Protein AF-A0A955RXS1-F1 (afdb_monomer_lite)

Structure (mmCIF, N/CA/C/O backbone):
data_AF-A0A955RXS1-F1
#
_entry.id   AF-A0A955RXS1-F1
#
loop_
_atom_site.group_PDB
_atom_site.id
_atom_site.type_symbol
_atom_site.label_atom_id
_atom_site.label_alt_id
_atom_site.label_comp_id
_atom_site.label_asym_id
_atom_site.label_entity_id
_atom_site.label_seq_id
_atom_site.pdbx_PDB_ins_code
_atom_site.Cartn_x
_atom_site.Cartn_y
_atom_site.Cartn_z
_atom_site.occupancy
_atom_site.B_iso_or_equiv
_atom_site.auth_seq_id
_atom_site.auth_comp_id
_atom_site.auth_asym_id
_atom_site.auth_atom_id
_atom_site.pdbx_PDB_model_num
ATOM 1 N N . TYR A 1 1 ? -2.695 -8.390 19.484 1.00 60.88 1 TYR A N 1
ATOM 2 C CA . TYR A 1 1 ? -3.673 -8.775 20.517 1.00 60.88 1 TYR A CA 1
ATOM 3 C C . TYR A 1 1 ? -3.178 -10.030 21.205 1.00 60.88 1 TYR A C 1
ATOM 5 O O . TYR A 1 1 ? -3.141 -11.065 20.560 1.00 60.88 1 TYR A O 1
ATOM 13 N N . ALA A 1 2 ? -2.805 -9.951 22.483 1.00 71.25 2 ALA A N 1
ATOM 14 C CA . ALA A 1 2 ? -2.501 -11.146 23.268 1.00 71.25 2 ALA A CA 1
ATOM 15 C C . ALA A 1 2 ? -3.811 -11.857 23.623 1.00 71.25 2 ALA A C 1
ATOM 17 O O . ALA A 1 2 ? -4.633 -11.319 24.369 1.00 71.25 2 ALA A O 1
ATOM 18 N N . VAL A 1 3 ? -4.048 -13.022 23.019 1.00 59.31 3 VAL A N 1
ATOM 19 C CA . VAL A 1 3 ? -5.230 -13.858 23.281 1.00 59.31 3 VAL A CA 1
ATOM 20 C C . VAL A 1 3 ? -5.044 -14.602 24.602 1.00 59.31 3 VAL A C 1
ATOM 22 O O . VAL A 1 3 ? -5.985 -14.721 25.387 1.00 59.31 3 VAL A O 1
ATOM 25 N N . ASN A 1 4 ? -3.823 -15.074 24.859 1.00 74.81 4 ASN A N 1
ATOM 26 C CA . ASN A 1 4 ? -3.350 -15.588 26.143 1.00 74.81 4 ASN A CA 1
ATOM 27 C C . ASN A 1 4 ? -1.812 -15.485 26.210 1.00 74.81 4 ASN A C 1
ATOM 29 O O . ASN A 1 4 ? -1.189 -15.008 25.269 1.00 74.81 4 ASN A O 1
ATOM 33 N N . GLU A 1 5 ? -1.198 -15.949 27.301 1.00 72.94 5 GLU A N 1
ATOM 34 C CA . GLU A 1 5 ? 0.261 -15.876 27.524 1.00 72.94 5 GLU A CA 1
ATOM 35 C C . GLU A 1 5 ? 1.101 -16.597 26.458 1.00 72.94 5 GLU A C 1
ATOM 37 O O . GLU A 1 5 ? 2.280 -16.303 26.292 1.00 72.94 5 GLU A O 1
ATOM 42 N N . LYS A 1 6 ? 0.493 -17.528 25.717 1.00 75.56 6 LYS A N 1
ATOM 43 C CA . LYS A 1 6 ? 1.148 -18.338 24.689 1.00 75.56 6 LYS A CA 1
ATOM 44 C C . LYS A 1 6 ? 0.676 -18.017 23.281 1.00 75.56 6 LYS A C 1
ATOM 46 O O . LYS A 1 6 ? 1.172 -18.638 22.355 1.00 75.56 6 LYS A O 1
ATOM 51 N N . LEU A 1 7 ? -0.299 -17.135 23.083 1.00 71.00 7 LEU A N 1
ATOM 52 C CA . LEU A 1 7 ? -0.884 -16.883 21.770 1.00 71.00 7 LEU A CA 1
ATOM 53 C C . LEU A 1 7 ? -1.157 -15.399 21.584 1.00 71.00 7 LEU A C 1
ATOM 55 O O . LEU A 1 7 ? -2.056 -14.835 22.214 1.00 71.00 7 LEU A O 1
ATOM 59 N N . ASP A 1 8 ? -0.446 -14.818 20.631 1.00 77.44 8 ASP A N 1
ATOM 60 C CA . ASP A 1 8 ? -0.706 -13.495 20.097 1.00 77.44 8 ASP A CA 1
ATOM 61 C C . ASP A 1 8 ? -1.367 -13.601 18.728 1.00 77.44 8 ASP A C 1
ATOM 63 O O . ASP A 1 8 ? -1.099 -14.508 17.950 1.00 77.44 8 ASP A O 1
ATOM 67 N N . VAL A 1 9 ? -2.234 -12.647 18.420 1.00 69.12 9 VAL A N 1
ATOM 68 C CA . VAL A 1 9 ? -2.811 -12.461 17.089 1.00 69.12 9 VAL A CA 1
ATOM 69 C C . VAL A 1 9 ? -2.576 -11.016 16.677 1.00 69.12 9 VAL A C 1
ATOM 71 O O . VAL A 1 9 ? -2.891 -10.089 17.430 1.00 69.12 9 VAL A O 1
ATOM 74 N N . SER A 1 10 ? -1.992 -10.798 15.509 1.00 68.00 10 SER A N 1
ATOM 75 C CA . SER A 1 10 ? -1.724 -9.486 14.930 1.00 68.00 10 SER A CA 1
ATOM 76 C C . SER A 1 10 ? -2.609 -9.253 13.712 1.00 68.00 10 SER A C 1
ATOM 78 O O . SER A 1 10 ? -2.992 -10.174 13.003 1.00 68.00 10 SER A O 1
ATOM 80 N N . LEU A 1 11 ? -2.958 -7.993 13.489 1.00 68.94 11 LEU A N 1
ATOM 81 C CA . LEU A 1 11 ? -3.561 -7.537 12.249 1.00 68.94 11 LEU A CA 1
ATOM 82 C C . LEU A 1 11 ? -2.789 -6.281 11.852 1.00 68.94 11 LEU A C 1
ATOM 84 O O . LEU A 1 11 ? -2.730 -5.332 12.637 1.00 68.94 11 LEU A O 1
ATOM 88 N N . GLN A 1 12 ? -2.151 -6.307 10.690 1.00 67.88 12 GLN A N 1
ATOM 89 C CA . GLN A 1 12 ? -1.318 -5.228 10.171 1.00 67.88 12 GLN A CA 1
ATOM 90 C C . GLN A 1 12 ? -1.836 -4.839 8.792 1.00 67.88 12 GLN A C 1
ATOM 92 O O . GLN A 1 12 ? -2.159 -5.710 8.000 1.00 67.88 12 GLN A O 1
ATOM 97 N N . GLN A 1 13 ? -1.931 -3.543 8.504 1.00 54.00 13 GLN A N 1
ATOM 98 C CA . GLN A 1 13 ? -2.232 -3.069 7.158 1.00 54.00 13 GLN A CA 1
ATOM 99 C C . GLN A 1 13 ? -1.104 -2.151 6.695 1.00 54.00 13 GLN A C 1
ATOM 101 O O . GLN A 1 13 ? -0.726 -1.227 7.416 1.00 54.00 13 GLN A O 1
ATOM 106 N N . GLN A 1 14 ? -0.554 -2.433 5.519 1.00 55.50 14 GLN A N 1
ATOM 107 C CA . GLN A 1 14 ? 0.472 -1.644 4.857 1.00 55.50 14 GLN A CA 1
ATOM 108 C C . GLN A 1 14 ? -0.152 -0.997 3.620 1.00 55.50 14 GLN A C 1
ATOM 110 O O . GLN A 1 14 ? -0.650 -1.687 2.737 1.00 55.50 14 GLN A O 1
ATOM 115 N N . VAL A 1 15 ? -0.162 0.334 3.589 1.00 49.31 15 VAL A N 1
ATOM 116 C CA . VAL A 1 15 ? -0.717 1.121 2.480 1.00 49.31 15 VAL A CA 1
ATOM 117 C C . VAL A 1 15 ? 0.456 1.590 1.625 1.00 49.31 15 VAL A C 1
ATOM 119 O O . VAL A 1 15 ? 1.181 2.497 2.035 1.00 49.31 15 VAL A O 1
ATOM 122 N N . GLY A 1 16 ? 0.699 0.906 0.507 1.00 36.31 16 GLY A N 1
ATOM 123 C CA . GLY A 1 16 ? 1.639 1.330 -0.530 1.00 36.31 16 GLY A CA 1
ATOM 124 C C . GLY A 1 16 ? 0.970 2.235 -1.566 1.00 36.31 16 GLY A C 1
ATOM 125 O O . GLY A 1 16 ? -0.254 2.343 -1.585 1.00 36.31 16 GLY A O 1
ATOM 126 N N . ASP A 1 17 ? 1.784 2.874 -2.412 1.00 32.00 17 ASP A N 1
ATOM 127 C CA . ASP A 1 17 ? 1.317 3.753 -3.496 1.00 32.00 17 ASP A CA 1
ATOM 128 C C . ASP A 1 17 ? 0.418 3.006 -4.510 1.00 32.00 17 ASP A C 1
ATOM 130 O O . ASP A 1 17 ? -0.572 3.581 -4.951 1.00 32.00 17 ASP A O 1
ATOM 134 N N . ASP A 1 18 ? 0.682 1.714 -4.764 1.00 35.31 18 ASP A N 1
ATOM 135 C CA . ASP A 1 18 ? -0.087 0.886 -5.715 1.00 35.31 18 ASP A CA 1
ATOM 136 C C . ASP A 1 18 ? -0.690 -0.397 -5.099 1.00 35.31 18 ASP A C 1
ATOM 138 O O . ASP A 1 18 ? -1.550 -1.025 -5.705 1.00 35.31 18 ASP A O 1
ATOM 142 N N . ASN A 1 19 ? -0.315 -0.773 -3.865 1.00 44.16 19 ASN A N 1
ATOM 143 C CA . ASN A 1 19 ? -0.814 -1.994 -3.216 1.00 44.16 19 ASN A CA 1
ATOM 144 C C . ASN A 1 19 ? -1.139 -1.786 -1.733 1.00 44.16 19 ASN A C 1
ATOM 146 O O . ASN A 1 19 ? -0.267 -1.477 -0.913 1.00 44.16 19 ASN A O 1
ATOM 150 N N . THR A 1 20 ? -2.410 -1.981 -1.372 1.00 55.75 20 THR A N 1
ATOM 151 C CA . THR A 1 20 ? -2.854 -1.991 0.029 1.00 55.75 20 THR A CA 1
ATOM 152 C C . THR A 1 20 ? -2.934 -3.424 0.531 1.00 55.75 20 THR A C 1
ATOM 154 O O . THR A 1 20 ? -3.835 -4.168 0.159 1.00 55.75 20 THR A O 1
ATOM 157 N N . GLN A 1 21 ? -2.031 -3.793 1.435 1.00 65.88 21 GLN A N 1
ATOM 158 C CA . GLN A 1 21 ? -1.894 -5.151 1.956 1.00 65.88 21 GLN A CA 1
ATOM 159 C C . GLN A 1 21 ? -2.402 -5.241 3.392 1.00 65.88 21 GLN A C 1
ATOM 161 O O . GLN A 1 21 ? -2.053 -4.415 4.231 1.00 65.88 21 GLN A O 1
ATOM 166 N N . THR A 1 22 ? -3.207 -6.255 3.700 1.00 64.62 22 THR A N 1
ATOM 167 C CA . THR A 1 22 ? -3.685 -6.557 5.054 1.00 64.62 22 THR A CA 1
ATOM 168 C C . THR A 1 22 ? -3.200 -7.934 5.487 1.00 64.62 22 THR A C 1
ATOM 170 O O . THR A 1 22 ? -3.570 -8.936 4.889 1.00 64.62 22 THR A O 1
ATOM 173 N N . THR A 1 23 ? -2.418 -7.991 6.557 1.00 73.88 23 THR A N 1
ATOM 174 C CA . THR A 1 23 ? -1.828 -9.198 7.136 1.00 73.88 23 THR A CA 1
ATOM 175 C C . THR A 1 23 ? -2.522 -9.574 8.440 1.00 73.88 23 THR A C 1
ATOM 177 O O . THR A 1 23 ? -2.475 -8.817 9.409 1.00 73.88 23 THR A O 1
ATOM 180 N N . LEU A 1 24 ? -3.130 -10.759 8.502 1.00 70.50 24 LEU A N 1
ATOM 181 C CA . LEU A 1 24 ? -3.563 -11.403 9.742 1.00 70.50 24 LEU A CA 1
ATOM 182 C C . LEU A 1 24 ? -2.469 -12.369 10.197 1.00 70.50 24 LEU A C 1
ATOM 184 O O . LEU A 1 24 ? -2.200 -13.344 9.510 1.00 70.50 24 LEU A 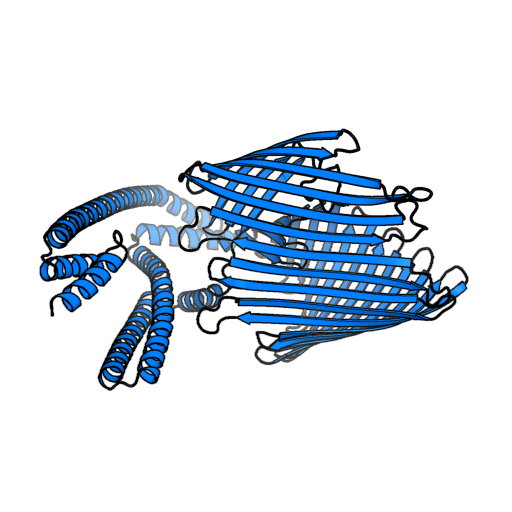O 1
ATOM 188 N N . GLY A 1 25 ? -1.867 -12.130 11.356 1.00 82.00 25 GLY A N 1
ATOM 189 C CA . GLY A 1 25 ? -0.864 -13.004 11.956 1.00 82.00 25 GLY A CA 1
ATOM 190 C C . GLY A 1 25 ? -1.352 -13.672 13.236 1.00 82.00 25 GLY A C 1
ATOM 191 O O . GLY A 1 25 ? -2.139 -13.105 13.988 1.00 82.00 25 GLY A O 1
ATOM 192 N N . ALA A 1 26 ? -0.854 -14.864 13.525 1.00 74.50 26 ALA A N 1
ATOM 193 C CA . ALA A 1 26 ? -0.923 -15.505 14.825 1.00 74.50 26 ALA A CA 1
ATOM 194 C C . ALA A 1 26 ? 0.473 -15.994 15.216 1.00 74.50 26 ALA A C 1
ATOM 196 O O . ALA A 1 26 ? 1.183 -16.586 14.408 1.00 74.50 26 ALA A O 1
ATOM 197 N N . GLU A 1 27 ? 0.863 -15.756 16.460 1.00 88.31 27 GLU A N 1
ATOM 198 C CA . GLU A 1 27 ? 2.127 -16.197 17.027 1.00 88.31 27 GLU A CA 1
ATOM 199 C C . GLU A 1 27 ? 1.862 -17.031 18.277 1.00 88.31 27 GLU A C 1
ATOM 201 O O . GLU A 1 27 ? 1.357 -16.533 19.282 1.00 88.31 27 GLU A O 1
ATOM 206 N N . TYR A 1 28 ? 2.198 -18.315 18.212 1.00 82.69 28 TYR A N 1
ATOM 207 C CA . TYR A 1 28 ? 2.097 -19.251 19.317 1.00 82.69 28 TYR A CA 1
ATOM 208 C C . TYR A 1 28 ? 3.471 -19.473 19.958 1.00 82.69 28 TYR A C 1
ATOM 210 O O . TYR A 1 28 ? 4.386 -19.984 19.315 1.00 82.69 28 TYR A O 1
ATOM 218 N N . ARG A 1 29 ? 3.610 -19.127 21.237 1.00 89.25 29 ARG A N 1
ATOM 219 C CA . ARG A 1 29 ? 4.813 -19.319 22.053 1.00 89.25 29 ARG A CA 1
ATOM 220 C C . ARG A 1 29 ? 4.595 -20.448 23.060 1.00 89.25 29 ARG A C 1
ATOM 222 O O . ARG A 1 29 ? 4.099 -20.200 24.161 1.00 89.25 29 ARG A O 1
ATOM 229 N N . PRO A 1 30 ? 4.906 -21.712 22.721 1.00 71.12 30 PRO A N 1
ATOM 230 C CA . PRO A 1 30 ? 4.756 -22.820 23.666 1.00 71.12 30 PRO A CA 1
ATOM 231 C C . PRO A 1 30 ? 5.615 -22.645 24.932 1.00 71.12 30 PRO A C 1
ATOM 233 O O . PRO A 1 30 ? 5.203 -23.114 26.003 1.00 71.12 30 PRO A O 1
ATOM 236 N N . ASN A 1 31 ? 6.766 -21.970 24.804 1.00 81.50 31 ASN A N 1
ATOM 237 C CA . ASN A 1 31 ? 7.691 -21.571 25.868 1.00 81.50 31 ASN A CA 1
ATOM 238 C C . ASN A 1 31 ? 8.418 -20.255 25.493 1.00 81.50 31 ASN A C 1
ATOM 240 O O . ASN A 1 31 ? 8.198 -19.715 24.413 1.00 81.50 31 ASN A O 1
ATOM 244 N N . GLU A 1 32 ? 9.292 -19.746 26.367 1.00 78.69 32 GLU A N 1
ATOM 245 C CA . GLU A 1 32 ? 10.041 -18.491 26.141 1.00 78.69 32 GLU A CA 1
ATOM 246 C C . GLU A 1 32 ? 11.114 -18.578 25.043 1.00 78.69 32 GLU A C 1
ATOM 248 O O . GLU A 1 32 ? 11.600 -17.551 24.566 1.00 78.69 32 GLU A O 1
ATOM 253 N N . GLN A 1 33 ? 11.491 -19.796 24.648 1.00 81.38 33 GLN A N 1
ATOM 254 C CA . GLN A 1 33 ? 12.535 -20.049 23.659 1.00 81.38 33 GLN A CA 1
ATOM 255 C C . GLN A 1 33 ? 11.982 -20.210 22.246 1.00 81.38 33 GLN A C 1
ATOM 257 O O . GLN A 1 33 ? 12.708 -20.008 21.288 1.00 81.38 33 GLN A O 1
ATOM 262 N N . LEU A 1 34 ? 10.717 -20.583 22.079 1.00 78.19 34 LEU A N 1
ATOM 263 C CA . LEU A 1 34 ? 10.154 -20.946 20.786 1.00 78.19 34 LEU A CA 1
ATOM 264 C C . LEU A 1 34 ? 8.906 -20.121 20.500 1.00 78.19 34 LEU A C 1
ATOM 266 O O . LEU A 1 34 ? 7.975 -20.094 21.302 1.00 78.19 34 LEU A O 1
ATOM 270 N N . ALA A 1 35 ? 8.858 -19.530 19.313 1.00 87.00 35 ALA A N 1
ATOM 271 C CA . ALA A 1 35 ? 7.680 -18.893 18.754 1.00 87.00 35 ALA A CA 1
ATOM 272 C C . ALA A 1 35 ? 7.386 -19.473 17.369 1.00 87.00 35 ALA A C 1
ATOM 274 O O . ALA A 1 35 ? 8.268 -19.575 16.521 1.00 87.00 35 ALA A O 1
ATOM 275 N N . LEU A 1 36 ? 6.137 -19.856 17.138 1.00 79.69 36 LEU A N 1
ATOM 276 C CA . LEU A 1 36 ? 5.620 -20.279 15.843 1.00 79.69 36 LEU A CA 1
ATOM 277 C C . LEU A 1 36 ? 4.715 -19.177 15.322 1.00 79.69 36 LEU A C 1
ATOM 279 O O . LEU A 1 36 ? 3.755 -18.811 15.992 1.00 79.69 36 LEU A O 1
ATOM 283 N N . ARG A 1 37 ? 5.008 -18.656 14.141 1.00 91.3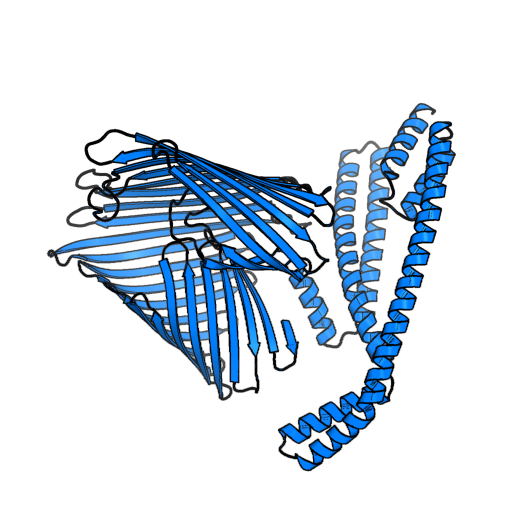1 37 ARG A N 1
ATOM 284 C CA . ARG A 1 37 ? 4.253 -17.591 13.491 1.00 91.31 37 ARG A CA 1
ATOM 285 C C . ARG A 1 37 ? 3.538 -18.159 12.280 1.00 91.31 37 ARG A C 1
ATOM 287 O O . ARG A 1 37 ? 4.097 -18.941 11.523 1.00 91.31 37 ARG A O 1
ATOM 294 N N . VAL A 1 38 ? 2.303 -17.750 12.083 1.00 80.25 38 VAL A N 1
ATOM 295 C CA . VAL A 1 38 ? 1.588 -17.914 10.823 1.00 80.25 38 VAL A CA 1
ATOM 296 C C . VAL A 1 38 ? 0.993 -16.569 10.484 1.00 80.25 38 VAL A C 1
ATOM 298 O O . VAL A 1 38 ? 0.446 -15.912 11.364 1.00 80.25 38 VAL A O 1
ATOM 301 N N . SER A 1 39 ? 1.101 -16.137 9.242 1.00 84.50 39 SER A N 1
ATOM 302 C CA . SER A 1 39 ? 0.438 -14.924 8.802 1.00 84.50 39 SER A CA 1
ATOM 303 C C . SER A 1 39 ? -0.066 -15.048 7.385 1.00 84.50 39 SER A C 1
ATOM 305 O O . SER A 1 39 ? 0.630 -15.561 6.526 1.00 84.50 39 SER A O 1
ATOM 307 N N . GLU A 1 40 ? -1.266 -14.548 7.151 1.00 76.06 40 GLU A N 1
ATOM 308 C CA . GLU A 1 40 ? -1.882 -14.465 5.838 1.00 76.06 40 GLU A CA 1
ATOM 309 C C . GLU A 1 40 ? -2.003 -12.992 5.465 1.00 76.06 40 GLU A C 1
ATOM 311 O O . GLU A 1 40 ? -2.676 -12.231 6.162 1.00 76.06 40 GLU A O 1
ATOM 316 N N . THR A 1 41 ? -1.337 -12.587 4.391 1.00 78.75 41 THR A N 1
ATOM 317 C CA . THR A 1 41 ? -1.394 -11.244 3.819 1.00 78.75 41 THR A CA 1
ATOM 318 C C . THR A 1 41 ? -2.261 -11.259 2.577 1.00 78.75 41 THR A C 1
ATOM 320 O O . THR A 1 41 ? -2.084 -12.101 1.708 1.00 78.75 41 THR A O 1
ATOM 323 N N . VAL A 1 42 ? -3.178 -10.308 2.471 1.00 74.75 42 VAL A N 1
ATOM 324 C CA . VAL A 1 42 ? -4.010 -10.103 1.287 1.00 74.75 42 VAL A CA 1
ATOM 325 C C . VAL A 1 42 ? -3.838 -8.667 0.815 1.00 74.75 42 VAL A C 1
ATOM 327 O O . VAL A 1 42 ? -4.149 -7.740 1.564 1.00 74.75 42 VAL A O 1
ATOM 330 N N . GLY A 1 43 ? -3.332 -8.495 -0.401 1.00 67.50 43 GLY A N 1
ATOM 331 C CA . GLY A 1 43 ? -3.180 -7.222 -1.101 1.00 67.50 43 GLY A CA 1
ATOM 332 C C . GLY A 1 43 ? -4.111 -7.089 -2.302 1.00 67.50 43 GLY A C 1
ATOM 333 O O . GLY A 1 43 ? -4.824 -8.032 -2.642 1.00 67.50 43 GLY A O 1
ATOM 334 N N . SER A 1 44 ? -4.088 -5.922 -2.948 1.00 58.28 44 SER A N 1
ATOM 335 C CA . SER A 1 44 ? -4.768 -5.707 -4.238 1.00 58.28 44 SER A CA 1
ATOM 336 C C . SER A 1 44 ? -4.201 -6.604 -5.337 1.00 58.28 44 SER A C 1
ATOM 338 O O . SER A 1 44 ? -4.957 -7.073 -6.178 1.00 58.28 44 SER A O 1
ATOM 340 N N . ASP A 1 45 ? -2.908 -6.918 -5.255 1.00 60.69 45 ASP A N 1
ATOM 341 C CA . ASP A 1 45 ? -2.187 -7.614 -6.330 1.00 60.69 45 ASP A CA 1
ATOM 342 C C . ASP A 1 45 ? -1.974 -9.109 -6.029 1.00 60.69 45 ASP A C 1
ATOM 344 O O . ASP A 1 45 ? -1.264 -9.802 -6.758 1.00 60.69 45 ASP A O 1
ATOM 348 N N . GLY A 1 46 ? -2.525 -9.631 -4.922 1.00 71.81 46 GLY A N 1
ATOM 349 C CA . GLY A 1 46 ? -2.375 -11.044 -4.557 1.00 71.81 46 GLY A CA 1
ATOM 350 C C . GLY A 1 46 ? -2.449 -11.379 -3.068 1.00 71.81 46 GLY A C 1
ATOM 351 O O . GLY A 1 46 ? -2.657 -10.519 -2.213 1.00 71.81 46 GLY A O 1
ATOM 352 N N . THR A 1 47 ? -2.243 -12.657 -2.743 1.00 77.19 47 THR A N 1
ATOM 353 C CA . THR A 1 47 ? -2.184 -13.179 -1.367 1.00 77.19 47 THR A CA 1
ATOM 354 C C . THR A 1 47 ? -0.794 -13.707 -1.020 1.00 77.19 47 THR A C 1
ATOM 356 O O . THR A 1 47 ? -0.034 -14.115 -1.895 1.00 77.19 47 THR A O 1
ATOM 359 N N . ALA A 1 48 ? -0.448 -13.740 0.265 1.00 80.12 48 ALA A N 1
ATOM 360 C CA . ALA A 1 48 ? 0.785 -14.332 0.756 1.00 80.12 48 ALA A CA 1
ATOM 361 C C . ALA A 1 48 ? 0.582 -15.032 2.105 1.00 80.12 48 ALA A C 1
ATOM 363 O O . ALA A 1 48 ? 0.299 -14.381 3.108 1.00 80.12 48 ALA A O 1
ATOM 364 N N . THR A 1 49 ? 0.807 -16.342 2.149 1.00 81.50 49 THR A N 1
ATOM 365 C CA . THR A 1 49 ? 0.839 -17.134 3.382 1.00 81.50 49 THR A CA 1
ATOM 366 C C . THR A 1 49 ? 2.272 -17.256 3.868 1.00 81.50 49 THR A C 1
ATOM 368 O O . THR A 1 49 ? 3.111 -17.810 3.172 1.00 81.50 49 THR A O 1
ATOM 371 N N . GLN A 1 50 ? 2.563 -16.816 5.082 1.00 87.00 50 GLN A N 1
ATOM 372 C CA . GLN A 1 50 ? 3.858 -16.968 5.730 1.00 87.00 50 GLN A CA 1
ATOM 373 C C . GLN A 1 50 ? 3.748 -17.891 6.943 1.00 87.00 50 GLN A C 1
ATOM 375 O O . GLN A 1 50 ? 2.863 -17.754 7.785 1.00 87.00 50 GLN A O 1
ATOM 380 N N . LEU A 1 51 ? 4.689 -18.821 7.050 1.00 80.25 51 LEU A N 1
ATOM 381 C CA . LEU A 1 51 ? 4.927 -19.669 8.208 1.00 80.25 51 LEU A CA 1
ATOM 382 C C . LEU A 1 51 ? 6.314 -19.341 8.747 1.00 80.25 51 LEU A C 1
ATOM 384 O O . LEU A 1 51 ? 7.301 -19.454 8.031 1.00 80.25 51 LEU A O 1
ATOM 388 N N . GLY A 1 52 ? 6.390 -18.938 10.006 1.00 89.25 52 GLY A N 1
ATOM 389 C CA . GLY A 1 52 ? 7.624 -18.578 10.682 1.00 89.25 52 GLY A CA 1
ATOM 390 C C . GLY A 1 52 ? 7.871 -19.446 11.906 1.00 89.25 52 GLY A C 1
ATOM 391 O O . GLY A 1 52 ? 6.951 -19.863 12.605 1.00 89.25 52 GLY A O 1
ATOM 392 N N . ILE A 1 53 ? 9.134 -19.684 12.209 1.00 82.69 53 ILE A N 1
ATOM 393 C CA . ILE A 1 53 ? 9.591 -20.273 13.460 1.00 82.69 53 ILE A CA 1
ATOM 394 C C . ILE A 1 53 ? 10.736 -19.420 13.974 1.00 82.69 53 ILE A C 1
ATOM 396 O O . ILE A 1 53 ? 11.691 -19.186 13.249 1.00 82.69 53 ILE A O 1
ATOM 400 N N . THR A 1 54 ? 10.664 -18.977 15.219 1.00 89.25 54 THR A N 1
ATOM 401 C CA . THR A 1 54 ? 11.756 -18.287 15.902 1.00 89.25 54 THR A CA 1
ATOM 402 C C . THR A 1 54 ? 12.163 -19.110 17.110 1.00 89.25 54 THR A C 1
ATOM 404 O O . THR A 1 54 ? 11.328 -19.452 17.943 1.00 89.25 54 THR A O 1
ATOM 407 N N . ASN A 1 55 ? 13.447 -19.431 17.203 1.00 82.69 55 ASN A N 1
ATOM 408 C CA . ASN A 1 55 ? 14.064 -20.091 18.335 1.00 82.69 55 ASN A CA 1
ATOM 409 C C . ASN A 1 55 ? 15.096 -19.152 18.973 1.00 82.69 55 ASN A C 1
ATOM 411 O O . ASN A 1 55 ? 16.149 -18.872 18.394 1.00 82.69 55 ASN A O 1
ATOM 415 N N . ARG A 1 56 ? 14.776 -18.669 20.169 1.00 87.25 56 ARG A N 1
ATOM 416 C CA . ARG A 1 56 ? 15.667 -17.954 21.069 1.00 87.25 56 ARG A CA 1
ATOM 417 C C . ARG A 1 56 ? 16.567 -18.961 21.772 1.00 87.25 56 ARG A C 1
ATOM 419 O O . ARG A 1 56 ? 16.178 -19.616 22.738 1.00 87.25 56 ARG A O 1
ATOM 426 N N . ILE A 1 57 ? 17.799 -19.058 21.283 1.00 81.94 57 ILE A N 1
ATOM 427 C CA . ILE A 1 57 ? 18.819 -19.963 21.826 1.00 81.94 57 ILE A CA 1
ATOM 428 C C . ILE A 1 57 ? 19.200 -19.537 23.248 1.00 81.94 57 ILE A C 1
ATOM 430 O O . ILE A 1 57 ? 19.445 -20.374 24.116 1.00 81.94 57 ILE A O 1
ATOM 434 N N . ASN A 1 58 ? 19.276 -18.226 23.475 1.00 85.62 58 ASN A N 1
ATOM 435 C CA . ASN A 1 58 ? 19.511 -17.589 24.767 1.00 85.62 58 ASN A CA 1
ATOM 436 C C . ASN A 1 58 ? 19.010 -16.136 24.717 1.00 85.62 58 ASN A C 1
ATOM 438 O O . ASN A 1 58 ? 18.594 -15.672 23.661 1.00 85.62 58 ASN A O 1
ATOM 442 N N . ASP A 1 59 ? 19.121 -15.397 25.821 1.00 84.94 59 ASP A N 1
ATOM 443 C CA . ASP A 1 59 ? 18.614 -14.018 25.955 1.00 84.94 59 ASP A CA 1
ATOM 444 C C . ASP A 1 59 ? 19.158 -13.006 24.931 1.00 84.94 59 ASP A C 1
ATOM 446 O O . ASP A 1 59 ? 18.660 -11.888 24.859 1.00 84.94 59 ASP A O 1
ATOM 450 N N . ARG A 1 60 ? 20.188 -13.368 24.158 1.00 88.62 60 ARG A N 1
ATOM 451 C CA . ARG A 1 60 ? 20.852 -12.488 23.192 1.00 88.62 60 ARG A CA 1
ATOM 452 C C . ARG A 1 60 ? 20.814 -12.999 21.764 1.00 88.62 60 ARG A C 1
ATOM 454 O O . ARG A 1 60 ? 21.241 -12.261 20.888 1.00 88.62 60 ARG A O 1
ATOM 461 N N . VAL A 1 61 ? 20.395 -14.238 21.507 1.00 88.88 61 VAL A N 1
ATOM 462 C CA . VAL A 1 61 ? 20.508 -14.856 20.179 1.00 88.88 61 VAL A CA 1
ATOM 463 C C . VAL A 1 61 ? 19.192 -15.493 19.775 1.00 88.88 61 VAL A C 1
ATOM 465 O O . VAL A 1 61 ? 18.762 -16.483 20.369 1.00 88.88 61 VAL A O 1
ATOM 468 N N . ASP A 1 62 ? 18.633 -14.976 18.686 1.00 89.19 62 ASP A N 1
ATOM 469 C CA . ASP A 1 62 ? 17.431 -15.488 18.044 1.00 89.19 62 ASP A CA 1
ATOM 470 C C . ASP A 1 62 ? 17.785 -16.030 16.654 1.00 89.19 62 ASP A C 1
ATOM 472 O O . ASP A 1 62 ? 18.435 -15.350 15.858 1.00 89.19 62 ASP A O 1
ATOM 476 N N . ILE A 1 63 ? 17.324 -17.237 16.335 1.00 88.19 63 ILE A N 1
ATOM 477 C CA . ILE A 1 63 ? 17.315 -17.777 14.971 1.00 88.19 63 ILE A CA 1
ATOM 478 C C . ILE A 1 63 ? 15.869 -17.846 14.509 1.00 88.19 63 ILE A C 1
ATOM 480 O O . ILE A 1 63 ? 15.039 -18.405 15.217 1.00 88.19 63 ILE A O 1
ATOM 484 N N . SER A 1 64 ? 15.558 -17.318 13.329 1.00 89.19 64 SER A N 1
ATOM 485 C CA . SER A 1 64 ? 14.227 -17.434 12.737 1.00 89.19 64 SER A CA 1
ATOM 486 C C . SER A 1 64 ? 14.284 -18.038 11.344 1.00 89.19 64 SER A C 1
ATOM 488 O O . SER A 1 64 ? 15.119 -17.645 10.542 1.00 89.19 64 SER A O 1
ATOM 490 N N . GLY A 1 65 ? 13.403 -18.983 11.048 1.00 88.00 65 GLY A N 1
ATOM 491 C CA . GLY A 1 65 ? 13.134 -19.446 9.693 1.00 88.00 65 GLY A CA 1
ATOM 492 C C . GLY A 1 65 ? 11.750 -18.982 9.271 1.00 88.00 65 GLY A C 1
ATOM 493 O O . GLY A 1 65 ? 10.812 -19.106 10.052 1.00 88.00 65 GLY A O 1
ATOM 494 N N . ASP A 1 66 ? 11.612 -18.481 8.054 1.00 90.69 66 ASP A N 1
ATOM 495 C CA . ASP A 1 66 ? 10.334 -18.054 7.496 1.00 90.69 66 ASP A CA 1
ATOM 496 C C . ASP A 1 66 ? 10.145 -18.681 6.111 1.00 90.69 66 ASP A C 1
ATOM 498 O O . ASP A 1 66 ? 11.076 -18.749 5.315 1.00 90.69 66 ASP A O 1
ATOM 502 N N . TYR A 1 67 ? 8.942 -19.155 5.816 1.00 87.12 67 TYR A N 1
ATOM 503 C CA . TYR A 1 67 ? 8.547 -19.672 4.513 1.00 87.12 67 TYR A CA 1
ATOM 504 C C . TYR A 1 67 ? 7.275 -18.960 4.078 1.00 87.12 67 TYR A C 1
ATOM 506 O O . TYR A 1 67 ? 6.257 -19.053 4.761 1.00 87.12 67 TYR A O 1
ATOM 514 N N . THR A 1 68 ? 7.338 -18.260 2.956 1.00 89.50 68 THR A N 1
ATOM 515 C CA . THR A 1 68 ? 6.249 -17.476 2.390 1.00 89.50 68 THR A CA 1
ATOM 516 C C . THR A 1 68 ? 5.841 -18.066 1.051 1.00 89.50 68 THR A C 1
ATOM 518 O O . THR A 1 68 ? 6.669 -18.235 0.163 1.00 89.50 68 THR A O 1
ATOM 521 N N . LEU A 1 69 ? 4.560 -18.359 0.892 1.00 83.12 69 LEU A N 1
ATOM 522 C CA . LEU A 1 69 ? 3.928 -18.719 -0.365 1.00 83.12 69 LEU A CA 1
ATOM 523 C C . LEU A 1 69 ? 3.130 -17.508 -0.841 1.00 83.12 69 LEU A C 1
ATOM 525 O O . LEU A 1 69 ? 2.222 -17.074 -0.139 1.00 83.12 69 LEU A O 1
ATOM 529 N N . THR A 1 70 ? 3.464 -16.954 -1.996 1.00 83.06 70 THR A N 1
ATOM 530 C CA . THR A 1 70 ? 2.767 -15.815 -2.598 1.00 83.06 70 THR A CA 1
ATOM 531 C C . THR A 1 70 ? 1.960 -16.284 -3.798 1.00 83.06 70 THR A C 1
ATOM 533 O O . THR A 1 70 ? 2.385 -17.183 -4.513 1.00 83.06 70 THR A O 1
ATOM 536 N N . ASN A 1 71 ? 0.802 -15.686 -4.037 1.00 77.94 71 ASN A N 1
ATOM 537 C CA . ASN A 1 71 ? 0.018 -15.884 -5.247 1.00 77.94 71 ASN A CA 1
ATOM 538 C C . ASN A 1 71 ? -0.435 -14.512 -5.741 1.00 77.94 71 ASN A C 1
ATOM 540 O O . ASN A 1 71 ? -1.330 -13.919 -5.137 1.00 77.94 71 ASN A O 1
ATOM 544 N N . THR A 1 72 ? 0.230 -13.989 -6.768 1.00 71.31 72 THR A N 1
ATOM 545 C CA . THR A 1 72 ? -0.030 -12.648 -7.309 1.00 71.31 72 THR A CA 1
ATOM 546 C C . THR A 1 72 ? -0.620 -12.719 -8.710 1.00 71.31 72 THR A C 1
ATOM 548 O O . THR A 1 72 ? -0.356 -13.676 -9.437 1.00 71.31 72 THR A O 1
ATOM 551 N N . SER A 1 73 ? -1.417 -11.715 -9.085 1.00 55.41 73 SER A N 1
ATOM 552 C CA . SER A 1 73 ? -2.086 -11.651 -10.394 1.00 55.41 73 SER A CA 1
ATOM 553 C C . SER A 1 73 ? -1.090 -11.698 -11.556 1.00 55.41 73 SER A C 1
ATOM 555 O O . SER A 1 73 ? -1.253 -12.526 -12.442 1.00 55.41 73 SER A O 1
ATOM 557 N N . GLU A 1 74 ? -0.009 -10.916 -11.483 1.00 52.28 74 GLU A N 1
ATOM 558 C CA . GLU A 1 74 ? 0.995 -10.819 -12.558 1.00 52.28 74 GLU A CA 1
ATOM 559 C C . GLU A 1 74 ? 1.957 -12.020 -12.650 1.00 52.28 74 GLU A C 1
ATOM 561 O O . GLU A 1 74 ? 2.482 -12.332 -13.716 1.00 52.28 74 GLU A O 1
ATOM 566 N N . LYS A 1 75 ? 2.293 -12.661 -11.519 1.00 56.47 75 LYS A N 1
ATOM 567 C CA . LYS A 1 75 ? 3.425 -13.619 -11.446 1.00 56.47 75 LYS A CA 1
ATOM 568 C C . LYS A 1 75 ? 3.026 -15.034 -11.037 1.00 56.47 75 LYS A C 1
ATOM 570 O O . LYS A 1 75 ? 3.867 -15.933 -11.047 1.00 56.47 75 LYS A O 1
ATOM 575 N N . GLY A 1 76 ? 1.757 -15.258 -10.701 1.00 69.25 76 GLY A N 1
ATOM 576 C CA . GLY A 1 76 ? 1.264 -16.546 -10.227 1.00 69.25 76 GLY A CA 1
ATOM 577 C C . GLY A 1 76 ? 1.842 -16.937 -8.863 1.00 69.25 76 GLY A C 1
ATOM 578 O O . GLY A 1 76 ? 2.046 -16.098 -7.983 1.00 69.25 76 GLY A O 1
ATOM 579 N N . VAL A 1 77 ? 2.072 -18.241 -8.661 1.00 77.69 77 VAL A N 1
ATOM 580 C CA . VAL A 1 77 ? 2.508 -18.790 -7.367 1.00 77.69 77 VAL A CA 1
ATOM 581 C C . VAL A 1 77 ? 4.023 -18.675 -7.196 1.00 77.69 77 VAL A C 1
ATOM 583 O O . VAL A 1 77 ? 4.783 -19.422 -7.809 1.00 77.69 77 VAL A O 1
ATOM 586 N N . GLY A 1 78 ? 4.439 -17.804 -6.282 1.00 76.56 78 GLY A N 1
ATOM 587 C CA . GLY A 1 78 ? 5.812 -17.664 -5.812 1.00 76.56 78 GLY A CA 1
ATOM 588 C C . GLY A 1 78 ? 6.033 -18.338 -4.457 1.00 76.56 78 GLY A C 1
ATOM 589 O O . GLY A 1 78 ? 5.120 -18.505 -3.647 1.00 76.56 78 GLY A O 1
ATOM 590 N N . GLN A 1 79 ? 7.266 -18.745 -4.184 1.00 84.75 79 GLN A N 1
ATOM 591 C CA . GLN A 1 79 ? 7.674 -19.290 -2.889 1.00 84.75 79 GLN A CA 1
ATOM 592 C C . GLN A 1 79 ? 8.957 -18.608 -2.451 1.00 84.75 79 GLN A C 1
ATOM 594 O O . GLN A 1 79 ? 9.853 -18.436 -3.267 1.00 84.75 79 GLN A O 1
ATOM 599 N N . VAL A 1 80 ? 9.077 -18.262 -1.174 1.00 88.50 80 VAL A N 1
ATOM 600 C CA . VAL A 1 80 ? 10.283 -17.690 -0.575 1.00 88.50 80 VAL A CA 1
ATOM 601 C C . VAL A 1 80 ? 10.564 -18.411 0.732 1.00 88.50 80 VAL A C 1
ATOM 603 O O . VAL A 1 80 ? 9.721 -18.443 1.617 1.00 88.50 80 VAL A O 1
ATOM 606 N N . ALA A 1 81 ? 11.756 -18.965 0.890 1.00 88.69 81 ALA A N 1
ATOM 607 C CA . ALA A 1 81 ? 12.243 -19.484 2.160 1.00 88.69 81 ALA A CA 1
ATOM 608 C C . ALA A 1 81 ? 13.365 -18.580 2.663 1.00 88.69 81 ALA A C 1
ATOM 610 O O . ALA A 1 81 ? 14.248 -18.221 1.889 1.00 88.69 81 ALA A O 1
ATOM 611 N N . SER A 1 82 ? 13.372 -18.231 3.944 1.00 92.81 82 SER A N 1
ATOM 612 C CA . SER A 1 82 ? 14.460 -17.492 4.570 1.00 92.81 82 SER A CA 1
ATOM 613 C C . SER A 1 82 ? 14.859 -18.073 5.922 1.00 92.81 82 SER A C 1
ATOM 615 O O . SER A 1 82 ? 14.067 -18.694 6.627 1.00 92.81 82 SER A O 1
ATOM 617 N N . LEU A 1 83 ? 16.128 -17.892 6.263 1.00 92.06 83 LEU A N 1
ATOM 618 C CA . LEU A 1 83 ? 16.726 -18.204 7.547 1.00 92.06 83 LEU A CA 1
ATOM 619 C C . LEU A 1 83 ? 17.498 -16.970 8.001 1.00 92.06 83 LEU A C 1
ATOM 621 O O . LEU A 1 83 ? 18.409 -16.509 7.316 1.00 92.06 83 LEU A O 1
ATOM 625 N N . SER A 1 84 ? 17.146 -16.448 9.164 1.00 94.25 84 SER A N 1
ATOM 626 C CA . SER A 1 84 ? 17.770 -15.294 9.786 1.00 94.25 84 SER A CA 1
ATOM 627 C C . SER A 1 84 ? 18.322 -15.651 11.160 1.00 94.25 84 SER A C 1
ATOM 629 O O . SER A 1 84 ? 17.773 -16.471 11.891 1.00 94.25 84 SER A O 1
ATOM 631 N N . ALA A 1 85 ? 19.430 -15.027 11.524 1.00 91.31 85 ALA A N 1
ATOM 632 C CA . ALA A 1 85 ? 19.984 -15.051 12.863 1.00 91.31 85 ALA A CA 1
ATOM 633 C C . ALA A 1 85 ? 20.203 -13.610 13.308 1.00 91.31 85 ALA A C 1
ATOM 635 O O . ALA A 1 85 ? 20.747 -12.797 12.558 1.00 91.31 85 ALA A O 1
ATOM 636 N N . SER A 1 86 ? 19.794 -13.286 14.528 1.00 95.19 86 SER A N 1
ATOM 637 C CA . SER A 1 86 ? 20.063 -11.992 15.141 1.00 95.19 86 SER A CA 1
ATOM 638 C C . SER A 1 86 ? 20.694 -12.177 16.509 1.00 95.19 86 SER A C 1
ATOM 640 O O . SER A 1 86 ? 20.298 -13.065 17.262 1.00 95.19 86 SER A O 1
ATOM 642 N N . ALA A 1 87 ? 21.703 -11.363 16.804 1.00 94.00 87 ALA A N 1
ATOM 643 C CA . ALA A 1 87 ? 22.458 -11.436 18.041 1.00 94.00 87 ALA A CA 1
ATOM 644 C C . ALA A 1 87 ? 22.660 -10.044 18.650 1.00 94.00 87 ALA A C 1
ATOM 646 O O . ALA A 1 87 ? 23.181 -9.141 17.992 1.00 94.00 87 ALA A O 1
ATOM 647 N N . GLU A 1 88 ? 22.293 -9.882 19.917 1.00 95.06 88 GLU A N 1
ATOM 648 C CA . GLU A 1 88 ? 22.706 -8.758 20.754 1.00 95.06 88 GLU A CA 1
ATOM 649 C C . GLU A 1 88 ? 24.153 -8.991 21.202 1.00 95.06 88 GLU A C 1
ATOM 651 O O . GLU A 1 88 ? 24.440 -9.770 22.114 1.00 95.06 88 GLU A O 1
ATOM 656 N N . VAL A 1 89 ? 25.092 -8.342 20.515 1.00 91.94 89 VAL A N 1
ATOM 657 C CA . VAL A 1 89 ? 26.528 -8.448 20.816 1.00 91.94 89 VAL A CA 1
ATOM 658 C C . VAL A 1 89 ? 26.833 -7.753 22.146 1.00 91.94 89 VAL A C 1
ATOM 660 O O . VAL A 1 89 ? 27.598 -8.264 22.965 1.00 91.94 89 VAL A O 1
ATOM 663 N N . ASP A 1 90 ? 26.194 -6.605 22.370 1.00 92.44 90 ASP A N 1
ATOM 664 C CA . ASP A 1 90 ? 26.177 -5.844 23.618 1.00 92.44 90 ASP A CA 1
ATOM 665 C C . ASP A 1 90 ? 24.862 -5.042 23.729 1.00 92.44 90 ASP A C 1
ATOM 667 O O . ASP A 1 90 ? 24.035 -5.072 22.821 1.00 92.44 90 ASP A O 1
ATOM 671 N N . GLU A 1 91 ? 24.666 -4.291 24.819 1.00 90.88 91 GLU A N 1
ATOM 672 C CA . GLU A 1 91 ? 23.440 -3.504 25.078 1.00 90.88 91 GLU A CA 1
ATOM 673 C C . GLU A 1 91 ? 23.111 -2.448 24.002 1.00 90.88 91 GLU A C 1
ATOM 675 O O . GLU A 1 91 ? 22.016 -1.883 23.982 1.00 90.88 91 GLU A O 1
ATOM 680 N N . LYS A 1 92 ? 24.070 -2.119 23.132 1.00 93.62 92 LYS A N 1
ATOM 681 C CA . LYS A 1 92 ? 23.947 -1.076 22.110 1.00 93.62 92 LYS A CA 1
ATOM 682 C C . LYS A 1 92 ? 24.072 -1.614 20.692 1.00 93.62 92 LYS A C 1
ATOM 684 O O . LYS A 1 92 ? 23.787 -0.851 19.772 1.00 93.62 92 LYS A O 1
ATOM 689 N N . THR A 1 93 ? 24.496 -2.862 20.509 1.00 95.44 93 THR A N 1
ATOM 690 C CA . THR A 1 93 ? 24.911 -3.413 19.218 1.00 95.44 93 THR A CA 1
ATOM 691 C C . THR A 1 93 ? 24.146 -4.689 18.905 1.00 95.44 93 THR A C 1
ATOM 693 O O . THR A 1 93 ? 24.270 -5.694 19.607 1.00 95.44 93 THR A O 1
ATOM 696 N N . LYS A 1 94 ? 23.412 -4.668 17.793 1.00 96.62 94 LYS A N 1
ATOM 697 C CA . LYS A 1 94 ? 22.688 -5.815 17.251 1.00 96.62 94 LYS A CA 1
ATOM 698 C C . LYS A 1 94 ? 23.274 -6.193 15.897 1.00 96.62 94 LYS A C 1
ATOM 700 O O . LYS A 1 94 ? 23.349 -5.359 15.000 1.00 96.62 94 LYS A O 1
ATOM 705 N N . ALA A 1 95 ? 23.669 -7.450 15.750 1.00 96.50 95 ALA A N 1
ATOM 706 C CA . ALA A 1 95 ? 24.078 -8.031 14.480 1.00 96.50 95 ALA A CA 1
ATOM 707 C C . ALA A 1 95 ? 22.950 -8.901 13.919 1.00 96.50 95 ALA A C 1
ATOM 709 O O . ALA A 1 95 ? 22.201 -9.530 14.668 1.00 96.50 95 ALA A O 1
ATOM 710 N N . THR A 1 96 ? 22.831 -8.940 12.599 1.00 95.69 96 THR A N 1
ATOM 711 C CA . THR A 1 96 ? 21.836 -9.729 11.874 1.00 95.69 96 THR A CA 1
ATOM 712 C C . THR A 1 96 ? 22.480 -10.369 10.653 1.00 95.69 96 THR A C 1
ATOM 714 O O . THR A 1 96 ? 23.329 -9.766 10.001 1.00 95.69 96 THR A O 1
ATOM 717 N N . ALA A 1 97 ? 22.086 -11.596 10.345 1.00 95.00 97 ALA A N 1
ATOM 718 C CA . ALA A 1 97 ? 22.432 -12.280 9.111 1.00 95.00 97 ALA A CA 1
ATOM 719 C C . ALA A 1 97 ? 21.175 -12.962 8.581 1.00 95.00 97 ALA A C 1
ATOM 721 O O . ALA A 1 97 ? 20.471 -13.602 9.355 1.00 95.00 97 ALA A O 1
ATOM 722 N N . THR A 1 98 ? 20.886 -12.827 7.293 1.00 94.94 98 THR A N 1
ATOM 723 C CA . THR A 1 98 ? 19.717 -13.439 6.657 1.00 94.94 98 THR A CA 1
ATOM 724 C C . THR A 1 98 ? 20.130 -14.085 5.349 1.00 94.94 98 THR A C 1
ATOM 726 O O . THR A 1 98 ? 20.863 -13.494 4.566 1.00 94.94 98 THR A O 1
ATOM 729 N N . VAL A 1 99 ? 19.658 -15.299 5.103 1.00 94.06 99 VAL A N 1
ATOM 730 C CA . VAL A 1 99 ? 19.726 -15.969 3.806 1.00 94.06 99 VAL A CA 1
ATOM 731 C C . VAL A 1 99 ? 18.299 -16.237 3.368 1.00 94.06 99 VAL A C 1
ATOM 733 O O . VAL A 1 99 ? 17.504 -16.719 4.165 1.00 94.06 99 VAL A O 1
ATOM 736 N N . ALA A 1 100 ? 17.964 -15.933 2.125 1.00 92.12 100 ALA A N 1
ATOM 737 C CA . ALA A 1 100 ? 16.661 -16.200 1.544 1.00 92.12 100 ALA A CA 1
ATOM 738 C C . ALA A 1 100 ? 16.812 -16.764 0.131 1.00 92.12 100 ALA A C 1
ATOM 740 O O . ALA A 1 100 ? 17.781 -16.459 -0.555 1.00 92.12 100 ALA A O 1
ATOM 741 N N . GLY A 1 101 ? 15.859 -17.575 -0.305 1.00 90.56 101 GLY A N 1
ATOM 742 C CA . GLY A 1 101 ? 15.767 -18.101 -1.662 1.00 90.56 101 GLY A CA 1
ATOM 743 C C . GLY A 1 101 ? 14.316 -18.119 -2.119 1.00 90.56 101 GLY A C 1
ATOM 744 O O . GLY A 1 101 ? 13.433 -18.379 -1.304 1.00 90.56 101 GLY A O 1
ATOM 745 N N . SER A 1 102 ? 14.072 -17.845 -3.397 1.00 88.69 102 SER A N 1
ATOM 746 C CA . SER A 1 102 ? 12.750 -17.853 -4.011 1.00 88.69 102 SER A CA 1
ATOM 747 C C . SER A 1 102 ? 12.632 -18.856 -5.161 1.00 88.69 102 SER A C 1
ATOM 749 O O . SER A 1 102 ? 13.627 -19.241 -5.778 1.00 88.69 102 SER A O 1
ATOM 751 N N . SER A 1 103 ? 11.398 -19.263 -5.468 1.00 83.88 103 SER A N 1
ATOM 752 C CA . SER A 1 103 ? 11.038 -20.064 -6.651 1.00 83.88 103 SER A CA 1
ATOM 753 C C . SER A 1 103 ? 11.439 -19.401 -7.966 1.00 83.88 103 SER A C 1
ATOM 755 O O . SER A 1 103 ? 11.708 -20.085 -8.951 1.00 83.88 103 SER A O 1
ATOM 757 N N . ASP A 1 104 ? 11.543 -18.075 -7.962 1.00 77.06 104 ASP A N 1
ATOM 758 C CA . ASP A 1 104 ? 11.821 -17.258 -9.144 1.00 77.06 104 ASP A CA 1
ATOM 759 C C . ASP A 1 104 ? 13.331 -17.131 -9.390 1.00 77.06 104 ASP A C 1
ATOM 761 O O . ASP A 1 104 ? 13.801 -16.231 -10.080 1.00 77.06 104 ASP A O 1
ATOM 765 N N . HIS A 1 105 ? 14.102 -18.074 -8.837 1.00 83.62 105 HIS A N 1
ATOM 766 C CA . HIS A 1 105 ? 15.553 -18.170 -8.957 1.00 83.62 105 HIS A CA 1
ATOM 767 C C . HIS A 1 105 ? 16.294 -16.987 -8.315 1.00 83.62 105 HIS A C 1
ATOM 769 O O . HIS A 1 105 ? 17.446 -16.727 -8.661 1.00 83.62 105 HIS A O 1
ATOM 775 N N . THR A 1 106 ? 15.670 -16.294 -7.352 1.00 87.25 106 THR A N 1
ATOM 776 C CA . THR A 1 106 ? 16.333 -15.248 -6.566 1.00 87.25 106 THR A CA 1
ATOM 777 C C . THR A 1 106 ? 16.841 -15.805 -5.243 1.00 87.25 106 THR A C 1
ATOM 779 O O . THR A 1 106 ? 16.079 -16.334 -4.447 1.00 87.25 106 THR A O 1
ATOM 782 N N . SER A 1 107 ? 18.130 -15.667 -4.962 1.00 91.25 107 SER A N 1
ATOM 783 C CA . SER A 1 107 ? 18.757 -15.989 -3.683 1.00 91.25 107 SER A CA 1
ATOM 784 C C . SER A 1 107 ? 19.432 -14.752 -3.113 1.00 91.25 107 SER A C 1
ATOM 786 O O . SER A 1 107 ? 20.194 -14.083 -3.802 1.00 91.25 107 SER A O 1
ATOM 788 N N . THR A 1 108 ? 19.185 -14.461 -1.843 1.00 93.94 108 THR A N 1
ATOM 789 C CA . THR A 1 108 ? 19.713 -13.290 -1.147 1.00 93.94 108 THR A CA 1
ATOM 790 C C . THR A 1 108 ? 20.473 -13.723 0.094 1.00 93.94 108 THR A C 1
ATOM 792 O O . THR A 1 108 ? 20.003 -14.554 0.861 1.00 93.94 108 THR A O 1
ATOM 795 N N . MET A 1 109 ? 21.624 -13.116 0.338 1.00 95.06 109 MET A N 1
ATOM 796 C CA . MET A 1 109 ? 22.343 -13.185 1.601 1.00 95.06 109 MET A CA 1
ATOM 797 C C . MET A 1 109 ? 22.610 -11.763 2.081 1.00 95.06 109 MET A C 1
ATOM 799 O O . MET A 1 109 ? 23.157 -10.959 1.333 1.00 95.06 109 MET A O 1
ATOM 803 N N . SER A 1 110 ? 22.239 -11.433 3.311 1.00 95.31 110 SER A N 1
ATOM 804 C CA . SER A 1 110 ? 22.468 -10.115 3.894 1.00 95.31 110 SER A CA 1
ATOM 805 C C . SER A 1 110 ? 23.042 -10.197 5.300 1.00 95.31 110 SER A C 1
ATOM 807 O O . SER A 1 110 ? 22.756 -11.118 6.063 1.00 95.31 110 SER A O 1
ATOM 809 N N . PHE A 1 111 ? 23.868 -9.216 5.638 1.00 96.50 111 PHE A N 1
ATOM 810 C CA . PHE A 1 111 ? 24.494 -9.051 6.940 1.00 96.50 111 PHE A CA 1
ATOM 811 C C . PHE A 1 111 ? 24.328 -7.602 7.371 1.00 96.50 111 PHE A C 1
ATOM 813 O O . PHE A 1 111 ? 24.783 -6.704 6.669 1.00 96.50 111 PHE A O 1
ATOM 820 N N . GLY A 1 112 ? 23.698 -7.382 8.517 1.00 96.50 112 GLY A N 1
ATOM 821 C CA . GLY A 1 112 ? 23.430 -6.057 9.061 1.00 96.50 112 GLY A CA 1
ATOM 822 C C . GLY A 1 112 ? 24.026 -5.903 10.453 1.00 96.50 112 GLY A C 1
ATOM 823 O O . GLY A 1 112 ? 24.015 -6.839 11.251 1.00 96.50 112 GLY A O 1
ATOM 824 N N . THR A 1 113 ? 24.535 -4.721 10.775 1.00 97.44 113 THR A N 1
ATOM 825 C CA . THR A 1 113 ? 24.897 -4.332 12.142 1.00 97.44 113 THR A CA 1
ATOM 826 C C . THR A 1 113 ? 24.270 -2.987 12.454 1.00 97.44 113 THR A C 1
ATOM 828 O O . THR A 1 113 ? 24.493 -2.012 11.744 1.00 97.44 113 THR A O 1
ATOM 831 N N . GLU A 1 114 ? 23.520 -2.926 13.545 1.00 96.88 114 GLU A N 1
ATOM 832 C CA . GLU A 1 114 ? 22.956 -1.700 14.090 1.00 96.88 114 GLU A CA 1
ATOM 833 C C . GLU A 1 114 ? 23.621 -1.394 15.430 1.00 96.88 114 GLU A C 1
ATOM 835 O O . GLU A 1 114 ? 23.684 -2.251 16.314 1.00 96.88 114 GLU A O 1
ATOM 840 N N . ARG A 1 115 ? 24.112 -0.164 15.598 1.00 96.88 115 ARG A N 1
ATOM 841 C CA . ARG A 1 115 ? 24.735 0.294 16.839 1.00 96.88 115 ARG A CA 1
ATOM 842 C C . ARG A 1 115 ? 24.186 1.638 17.295 1.00 96.88 115 ARG A C 1
ATOM 844 O O . ARG A 1 115 ? 24.347 2.653 16.616 1.00 96.88 115 ARG A O 1
ATOM 851 N N . LYS A 1 116 ? 23.629 1.673 18.505 1.00 96.12 116 LYS A N 1
ATOM 852 C CA . LYS A 1 116 ? 23.232 2.907 19.194 1.00 96.12 116 LYS A CA 1
ATOM 853 C C . LYS A 1 116 ? 24.472 3.625 19.730 1.00 96.12 116 LYS A C 1
ATOM 855 O O . LYS A 1 116 ? 25.123 3.157 20.664 1.00 96.12 116 LYS A O 1
ATOM 860 N N . MET A 1 117 ? 24.803 4.775 19.149 1.00 94.81 117 MET A N 1
ATOM 861 C CA . MET A 1 117 ? 25.915 5.621 19.600 1.00 94.81 117 MET A CA 1
ATOM 862 C C . MET A 1 117 ? 25.492 6.532 20.762 1.00 94.81 117 MET A C 1
ATOM 864 O O . MET A 1 117 ? 26.273 6.773 21.683 1.00 94.81 117 MET A O 1
ATOM 868 N N . SER A 1 118 ? 24.239 6.991 20.755 1.00 93.31 118 SER A N 1
ATOM 869 C CA . SER A 1 118 ? 23.571 7.694 21.859 1.00 93.31 118 SER A CA 1
ATOM 870 C C . SER A 1 118 ? 22.059 7.429 21.815 1.00 93.31 118 SER A C 1
ATOM 872 O O . SER A 1 118 ? 21.604 6.691 20.945 1.00 93.31 118 SER A O 1
ATOM 874 N N . GLU A 1 119 ? 21.273 8.015 22.728 1.00 88.94 119 GLU A N 1
ATOM 875 C CA . GLU A 1 119 ? 19.797 7.895 22.720 1.00 88.94 119 GLU A CA 1
ATOM 876 C C . GLU A 1 119 ? 19.174 8.333 21.382 1.00 88.94 119 GLU A C 1
ATOM 878 O O . GLU A 1 119 ? 18.178 7.774 20.929 1.00 88.94 119 GLU A O 1
ATOM 883 N N . ASP A 1 120 ? 19.835 9.274 20.711 1.00 92.69 120 ASP A N 1
ATOM 884 C CA . ASP A 1 120 ? 19.326 9.958 19.529 1.00 92.69 120 ASP A CA 1
ATOM 885 C C . ASP A 1 120 ? 20.049 9.559 18.237 1.00 92.69 120 ASP A C 1
ATOM 887 O O . ASP A 1 120 ? 19.672 10.028 17.167 1.00 92.69 120 ASP A O 1
ATOM 891 N N . LEU A 1 121 ? 21.151 8.806 18.309 1.00 95.50 121 LEU A N 1
ATOM 892 C CA . LEU A 1 121 ? 22.019 8.530 17.159 1.00 95.50 121 LEU A CA 1
ATOM 893 C C . LEU A 1 121 ? 22.286 7.035 17.026 1.00 95.50 121 LEU A C 1
ATOM 895 O O . LEU A 1 121 ? 22.858 6.415 17.924 1.00 95.50 121 LEU A O 1
ATOM 899 N N . THR A 1 122 ? 21.946 6.494 15.862 1.00 97.44 122 THR A N 1
ATOM 900 C CA . THR A 1 122 ? 22.154 5.091 15.505 1.00 97.44 122 THR A CA 1
ATOM 901 C C . THR A 1 122 ? 22.953 4.999 14.212 1.00 97.44 122 THR A C 1
ATOM 903 O O . THR A 1 122 ? 22.693 5.730 13.259 1.00 97.44 122 THR A O 1
ATOM 906 N N . VAL A 1 123 ? 23.939 4.108 14.191 1.00 97.69 123 VAL A N 1
ATOM 907 C CA . VAL A 1 123 ? 24.724 3.763 13.002 1.00 97.69 123 VAL A CA 1
ATOM 908 C C . VAL A 1 123 ? 24.262 2.403 12.510 1.00 97.69 123 VAL A C 1
ATOM 910 O O . VAL A 1 123 ? 24.132 1.484 13.319 1.00 97.69 123 VAL A O 1
ATOM 913 N N . LYS A 1 124 ? 24.042 2.270 11.204 1.00 97.62 124 LYS A N 1
ATOM 914 C CA . LYS A 1 124 ? 23.717 0.997 10.559 1.00 97.62 124 LYS A CA 1
ATOM 915 C C . LYS A 1 124 ? 24.717 0.697 9.454 1.00 97.62 124 LYS A C 1
ATOM 917 O O . LYS A 1 124 ? 25.139 1.606 8.739 1.00 97.62 124 LYS A O 1
ATOM 922 N N . THR A 1 125 ? 25.102 -0.563 9.338 1.00 97.44 125 THR A N 1
ATOM 923 C CA . THR A 1 125 ? 25.927 -1.063 8.239 1.00 97.44 125 THR A CA 1
ATOM 924 C C . THR A 1 125 ? 25.311 -2.331 7.697 1.00 97.44 125 THR A C 1
ATOM 926 O O . THR A 1 125 ? 25.103 -3.264 8.470 1.00 97.44 125 THR A O 1
ATOM 929 N N . ASP A 1 126 ? 25.092 -2.394 6.392 1.00 94.56 126 ASP A N 1
ATOM 930 C CA . ASP A 1 126 ? 24.416 -3.512 5.750 1.00 94.56 126 ASP A CA 1
ATOM 931 C C . ASP A 1 126 ? 25.190 -3.947 4.512 1.00 94.56 126 ASP A C 1
ATOM 933 O O . ASP A 1 126 ? 25.582 -3.120 3.694 1.00 94.56 126 ASP A O 1
ATOM 937 N N . ARG A 1 127 ? 25.401 -5.251 4.358 1.00 97.19 127 ARG A N 1
ATOM 938 C CA . ARG A 1 127 ? 25.974 -5.854 3.156 1.00 97.19 127 ARG A CA 1
ATOM 939 C C . ARG A 1 127 ? 25.011 -6.886 2.611 1.00 97.19 127 ARG A C 1
ATOM 941 O O . ARG A 1 127 ? 24.560 -7.738 3.370 1.00 97.19 127 ARG A O 1
ATOM 948 N N . SER A 1 128 ? 24.716 -6.837 1.322 1.00 95.38 128 SER A N 1
ATOM 949 C CA . SER A 1 128 ? 23.819 -7.775 0.655 1.00 95.38 128 SER A CA 1
ATOM 950 C C . SER A 1 128 ? 24.449 -8.360 -0.602 1.00 95.38 128 SER A C 1
ATOM 952 O O . SER A 1 128 ? 25.198 -7.696 -1.311 1.00 95.38 128 SER A O 1
ATOM 954 N N . PHE A 1 129 ? 24.117 -9.614 -0.872 1.00 95.94 129 PHE A N 1
ATOM 9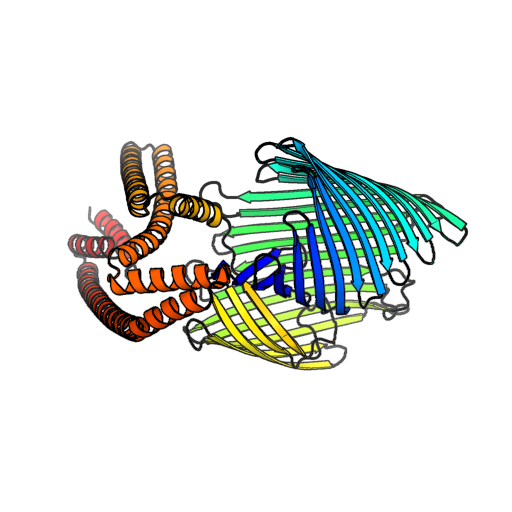55 C CA . PHE A 1 129 ? 24.441 -10.360 -2.077 1.00 95.94 129 PHE A CA 1
ATOM 956 C C . PHE A 1 129 ? 23.129 -10.927 -2.598 1.00 95.94 129 PHE A C 1
ATOM 958 O O . PHE A 1 129 ? 22.466 -11.679 -1.890 1.00 95.94 129 PHE A O 1
ATOM 965 N N . VAL A 1 130 ? 22.732 -10.540 -3.797 1.00 95.44 130 VAL A N 1
ATOM 966 C CA . VAL A 1 130 ? 21.491 -10.964 -4.439 1.00 95.44 130 VAL A CA 1
ATOM 967 C C . VAL A 1 130 ? 21.864 -11.629 -5.752 1.00 95.44 130 VAL A C 1
ATOM 969 O O . VAL A 1 130 ? 22.583 -11.051 -6.556 1.00 95.44 130 VAL A O 1
ATOM 972 N N . GLN A 1 131 ? 21.389 -12.841 -5.966 1.00 92.69 131 GLN A N 1
ATOM 973 C CA . GLN A 1 131 ? 21.529 -13.606 -7.194 1.00 92.69 131 GLN A CA 1
ATOM 974 C C . GLN A 1 131 ? 20.120 -13.837 -7.726 1.00 92.69 131 GLN A C 1
ATOM 976 O O . GLN A 1 131 ? 19.389 -14.601 -7.121 1.00 92.69 131 GLN A O 1
ATOM 981 N N . SER A 1 132 ? 19.736 -13.198 -8.817 1.00 90.19 132 SER A N 1
ATOM 982 C CA . SER A 1 132 ? 18.535 -13.510 -9.598 1.00 90.19 132 SER A CA 1
ATOM 983 C C . SER A 1 132 ? 18.917 -14.332 -10.834 1.00 90.19 132 SER A C 1
ATOM 985 O O . SER A 1 132 ? 20.105 -14.567 -11.068 1.00 90.19 132 SER A O 1
ATOM 987 N N . LYS A 1 133 ? 17.922 -14.758 -11.625 1.00 83.25 133 LYS A N 1
ATOM 988 C CA . LYS A 1 133 ? 18.098 -15.603 -12.820 1.00 83.25 133 LYS A CA 1
ATOM 989 C C . LYS A 1 133 ? 19.278 -15.164 -13.705 1.00 83.25 133 LYS A C 1
ATOM 991 O O . LYS A 1 133 ? 20.196 -15.951 -13.906 1.00 83.25 133 LYS A O 1
ATOM 996 N N . ASP A 1 134 ? 19.292 -13.886 -14.085 1.00 85.19 134 ASP A N 1
ATOM 997 C CA . ASP A 1 134 ? 20.239 -13.321 -15.060 1.00 85.19 134 ASP A CA 1
ATOM 998 C C . ASP A 1 134 ? 21.023 -12.122 -14.487 1.00 85.19 134 ASP A C 1
ATOM 1000 O O . ASP A 1 134 ? 21.624 -11.336 -15.218 1.00 85.19 134 ASP A O 1
ATOM 1004 N N . GLN A 1 135 ? 20.996 -11.941 -13.158 1.00 90.56 135 GLN A N 1
ATOM 1005 C CA . GLN A 1 135 ? 21.591 -10.781 -12.492 1.00 90.56 135 GLN A CA 1
ATOM 1006 C C . GLN A 1 135 ? 22.190 -11.139 -11.133 1.00 90.56 135 GLN A C 1
ATOM 1008 O O . GLN A 1 135 ? 21.560 -11.794 -10.310 1.00 90.56 135 GLN A O 1
ATOM 1013 N N . THR A 1 136 ? 23.376 -10.619 -10.846 1.00 94.31 136 THR A N 1
ATOM 1014 C CA . THR A 1 136 ? 24.003 -10.661 -9.520 1.00 94.31 136 THR A CA 1
ATOM 1015 C C . THR A 1 136 ? 24.202 -9.245 -9.021 1.00 94.31 136 THR A C 1
ATOM 1017 O O . THR A 1 136 ? 24.650 -8.394 -9.777 1.00 94.31 136 THR A O 1
ATOM 1020 N N . THR A 1 137 ? 23.889 -8.967 -7.763 1.00 95.06 137 THR A N 1
ATOM 1021 C CA . THR A 1 137 ? 24.033 -7.639 -7.170 1.00 95.06 137 THR A CA 1
ATOM 1022 C C . THR A 1 137 ? 24.675 -7.757 -5.800 1.00 95.06 137 THR A C 1
ATOM 1024 O O . THR A 1 137 ? 24.180 -8.470 -4.933 1.00 95.06 137 THR A O 1
ATOM 1027 N N . THR A 1 138 ? 25.775 -7.042 -5.588 1.00 96.81 138 THR A N 1
ATOM 1028 C CA . THR A 1 138 ? 26.400 -6.865 -4.277 1.00 96.81 138 THR A CA 1
ATOM 1029 C C . THR A 1 138 ? 26.209 -5.423 -3.839 1.00 96.81 138 THR A C 1
ATOM 1031 O O . THR A 1 138 ? 26.544 -4.507 -4.584 1.00 96.81 138 THR A O 1
ATOM 1034 N N . GLY A 1 139 ? 25.665 -5.221 -2.644 1.00 95.94 139 GLY A N 1
ATOM 1035 C CA . GLY A 1 139 ? 25.435 -3.905 -2.061 1.00 95.94 139 GLY A CA 1
ATOM 1036 C C . GLY A 1 139 ? 26.119 -3.770 -0.709 1.00 95.94 139 GLY A C 1
ATOM 1037 O O . GLY A 1 139 ? 26.091 -4.691 0.103 1.00 95.94 139 GLY A O 1
ATOM 1038 N N . GLU A 1 140 ? 26.700 -2.610 -0.445 1.00 97.06 140 GLU A N 1
ATOM 1039 C CA . GLU A 1 140 ? 27.234 -2.214 0.856 1.00 97.06 140 GLU A CA 1
ATOM 1040 C C . GLU A 1 140 ? 26.647 -0.861 1.223 1.00 97.06 140 GLU A C 1
ATOM 1042 O O . GLU A 1 140 ? 26.723 0.068 0.433 1.00 97.06 140 GLU A O 1
ATOM 1047 N N . ASN A 1 141 ? 26.055 -0.738 2.405 1.00 96.19 141 ASN A N 1
ATOM 1048 C CA . ASN A 1 141 ? 25.395 0.472 2.867 1.00 96.19 141 ASN A CA 1
ATOM 1049 C C . ASN A 1 141 ? 25.890 0.860 4.256 1.00 96.19 141 ASN A C 1
ATOM 1051 O O . ASN A 1 141 ? 26.078 0.021 5.135 1.00 96.19 141 ASN A O 1
ATOM 1055 N N . PHE A 1 142 ? 26.037 2.160 4.456 1.00 97.62 142 PHE A N 1
ATOM 1056 C CA . PHE A 1 142 ? 26.313 2.807 5.723 1.00 97.62 142 PHE A CA 1
ATOM 1057 C C . PHE A 1 142 ? 25.259 3.891 5.945 1.00 97.62 142 PHE A C 1
ATOM 1059 O O . PHE A 1 142 ? 25.152 4.819 5.141 1.00 97.62 142 PHE A O 1
ATOM 1066 N N . SER A 1 143 ? 24.510 3.800 7.041 1.00 97.38 143 SER A N 1
ATOM 1067 C CA . SER A 1 143 ? 23.491 4.785 7.407 1.00 97.38 143 SER A CA 1
ATOM 1068 C C . SER A 1 143 ? 23.760 5.409 8.773 1.00 97.38 143 SER A C 1
ATOM 1070 O O . SER A 1 143 ? 24.134 4.742 9.740 1.00 97.38 143 SER A O 1
ATOM 1072 N N . LEU A 1 144 ? 23.496 6.709 8.865 1.00 97.56 144 LEU A N 1
ATOM 1073 C CA . LEU A 1 144 ? 23.446 7.484 10.098 1.00 97.56 144 LEU A CA 1
ATOM 1074 C C . LEU A 1 144 ? 22.010 7.937 10.333 1.00 97.56 144 LEU A C 1
ATOM 1076 O O . LEU A 1 144 ? 21.507 8.793 9.609 1.00 97.56 144 LEU A O 1
ATOM 1080 N N . VAL A 1 145 ? 21.377 7.393 11.370 1.00 96.31 145 VAL A N 1
ATOM 1081 C CA . VAL A 1 145 ? 20.009 7.737 11.765 1.00 96.31 145 VAL A CA 1
ATOM 1082 C C . VAL A 1 145 ? 20.055 8.635 12.993 1.00 96.31 145 VAL A C 1
ATOM 1084 O O . VAL A 1 145 ? 20.507 8.221 14.065 1.00 96.31 145 VAL A O 1
ATOM 1087 N N . LYS A 1 146 ? 19.576 9.870 12.847 1.00 94.62 146 LYS A N 1
ATOM 1088 C CA . LYS A 1 146 ? 19.456 10.852 13.923 1.00 94.62 146 LYS A CA 1
ATOM 1089 C C . LYS A 1 146 ? 17.984 11.107 14.227 1.00 94.62 146 LYS A C 1
ATOM 1091 O O . LYS A 1 146 ? 17.249 11.630 13.393 1.00 94.62 146 LYS A O 1
ATOM 1096 N N . ASN A 1 147 ? 17.586 10.807 15.454 1.00 89.75 147 ASN A N 1
ATOM 1097 C CA . ASN A 1 147 ? 16.289 11.173 16.005 1.00 89.75 147 ASN A CA 1
ATOM 1098 C C . ASN A 1 147 ? 16.440 12.466 16.813 1.00 89.75 147 ASN A C 1
ATOM 1100 O O . ASN A 1 147 ? 17.389 12.622 17.580 1.00 89.75 147 ASN A O 1
ATOM 1104 N N . TYR A 1 148 ? 15.528 13.416 16.640 1.00 83.06 148 TYR A N 1
ATOM 1105 C CA . TYR A 1 148 ? 15.478 14.633 17.444 1.00 83.06 148 TYR A CA 1
ATOM 1106 C C . TYR A 1 148 ? 14.031 15.106 17.592 1.00 83.06 148 TYR A C 1
ATOM 1108 O O . TYR A 1 148 ? 13.428 15.613 16.647 1.00 83.06 148 TYR A O 1
ATOM 1116 N N . LYS A 1 149 ? 13.469 14.977 18.800 1.00 81.19 149 LYS A N 1
ATOM 1117 C CA . LYS A 1 149 ? 12.045 15.256 19.075 1.00 81.19 149 LYS A CA 1
ATOM 1118 C C . LYS A 1 149 ? 11.135 14.448 18.130 1.00 81.19 149 LYS A C 1
ATOM 1120 O O . LYS A 1 149 ? 11.218 13.229 18.132 1.00 81.19 149 LYS A O 1
ATOM 1125 N N . ASN A 1 150 ? 10.307 15.117 17.323 1.00 71.56 150 ASN A N 1
ATOM 1126 C CA . ASN A 1 150 ? 9.417 14.502 16.329 1.00 71.56 150 ASN A CA 1
ATOM 1127 C C . ASN A 1 150 ? 10.069 14.381 14.937 1.00 71.56 150 ASN A C 1
ATOM 1129 O O . ASN A 1 150 ? 9.376 14.155 13.951 1.00 71.56 150 ASN A O 1
ATOM 1133 N N . GLN A 1 151 ? 11.381 14.596 14.827 1.00 82.56 151 GLN A N 1
ATOM 1134 C CA . GLN A 1 151 ? 12.109 14.512 13.564 1.00 82.56 151 GLN A CA 1
ATOM 1135 C C . GLN A 1 151 ? 13.008 13.286 13.564 1.00 82.56 151 GLN A C 1
ATOM 1137 O O . GLN A 1 151 ? 13.660 12.973 14.563 1.00 82.56 151 GLN A O 1
ATOM 1142 N N . GLN A 1 152 ? 13.078 12.638 12.413 1.00 88.50 152 GLN A N 1
ATOM 1143 C CA . GLN A 1 152 ? 14.019 11.567 12.138 1.00 88.50 152 GLN A CA 1
ATOM 1144 C C . GLN A 1 152 ? 14.667 11.862 10.796 1.00 88.50 152 GLN A C 1
ATOM 1146 O O . GLN A 1 152 ? 13.962 12.134 9.827 1.00 88.50 152 GLN A O 1
ATOM 1151 N N . TRP A 1 153 ? 15.994 11.813 10.770 1.00 93.94 153 TRP A N 1
ATOM 1152 C CA . TRP A 1 153 ? 16.801 11.978 9.570 1.00 93.94 153 TRP A CA 1
ATOM 1153 C C . TRP A 1 153 ? 17.724 10.782 9.404 1.00 93.94 153 TRP A C 1
ATOM 1155 O O . TRP A 1 153 ? 18.397 10.384 10.355 1.00 93.94 153 TRP A O 1
ATOM 1165 N N . GLU A 1 154 ? 17.787 10.251 8.194 1.00 95.94 154 GLU A N 1
ATOM 1166 C CA . GLU A 1 154 ? 18.707 9.198 7.798 1.00 95.94 154 GLU A CA 1
ATOM 1167 C C . GLU A 1 154 ? 19.564 9.681 6.630 1.00 95.94 154 GLU A C 1
ATOM 1169 O O . GLU A 1 154 ? 19.054 9.995 5.553 1.00 95.94 154 GLU A O 1
ATOM 1174 N N . GLY A 1 155 ? 20.875 9.746 6.857 1.00 97.38 155 GLY A N 1
ATOM 1175 C CA . GLY A 1 155 ? 21.865 9.905 5.798 1.00 97.38 155 GLY A CA 1
ATOM 1176 C C . GLY A 1 155 ? 22.460 8.548 5.450 1.00 97.38 155 GLY A C 1
ATOM 1177 O O . GLY A 1 155 ? 22.955 7.867 6.346 1.00 97.38 155 GLY A O 1
ATOM 1178 N N . ARG A 1 156 ? 22.437 8.171 4.172 1.00 97.25 156 ARG A N 1
ATOM 1179 C CA . ARG A 1 156 ? 22.931 6.890 3.661 1.00 97.25 156 ARG A CA 1
ATOM 1180 C C . ARG A 1 156 ? 24.042 7.104 2.641 1.00 97.25 156 ARG A C 1
ATOM 1182 O O . ARG A 1 156 ? 23.923 7.942 1.751 1.00 97.25 156 ARG A O 1
ATOM 1189 N N . PHE A 1 157 ? 25.090 6.303 2.734 1.00 97.88 157 PHE A N 1
ATOM 1190 C CA . PHE A 1 157 ? 26.062 6.089 1.672 1.00 97.88 157 PHE A CA 1
ATOM 1191 C C . PHE A 1 157 ? 26.051 4.610 1.311 1.00 97.88 157 PHE A C 1
ATOM 1193 O O . PHE A 1 157 ? 26.102 3.769 2.205 1.00 97.88 157 PHE A O 1
ATOM 1200 N N . GLY A 1 158 ? 25.978 4.293 0.026 1.00 96.56 158 GLY A N 1
ATOM 1201 C CA . GLY A 1 158 ? 26.012 2.922 -0.448 1.00 96.56 158 GLY A CA 1
ATOM 1202 C C . GLY A 1 158 ? 26.901 2.748 -1.665 1.00 96.56 158 GLY A C 1
ATOM 1203 O O . GLY A 1 158 ? 27.052 3.666 -2.467 1.00 96.56 158 GLY A O 1
ATOM 1204 N N . GLN A 1 159 ? 27.472 1.561 -1.801 1.00 97.31 159 GLN A N 1
ATOM 1205 C CA . GLN A 1 159 ? 28.140 1.095 -3.006 1.00 97.31 159 GLN A CA 1
ATOM 1206 C C . GLN A 1 159 ? 27.395 -0.124 -3.525 1.00 97.31 159 GLN A C 1
ATOM 1208 O O . GLN A 1 159 ? 27.020 -1.001 -2.748 1.00 97.31 159 GLN A O 1
ATOM 1213 N N . GLN A 1 160 ? 27.166 -0.173 -4.828 1.00 96.19 160 GLN A N 1
ATOM 1214 C CA . GLN A 1 160 ? 26.448 -1.262 -5.462 1.00 96.19 160 GLN A CA 1
ATOM 1215 C C . GLN A 1 160 ? 27.183 -1.696 -6.720 1.00 96.19 160 GLN A C 1
ATOM 1217 O O . GLN A 1 160 ? 27.512 -0.872 -7.565 1.00 96.19 160 GLN A O 1
ATOM 1222 N N . VAL A 1 161 ? 27.404 -2.997 -6.848 1.00 96.62 161 VAL A N 1
ATOM 1223 C CA . VAL A 1 161 ? 27.893 -3.636 -8.069 1.00 96.62 161 VAL A CA 1
ATOM 1224 C C . VAL A 1 161 ? 26.806 -4.574 -8.547 1.00 96.62 161 VAL A C 1
ATOM 1226 O O . VAL A 1 161 ? 26.309 -5.380 -7.763 1.00 96.62 161 VAL A O 1
ATOM 1229 N N . SER A 1 162 ? 26.428 -4.479 -9.812 1.00 95.12 162 SER A N 1
ATOM 1230 C CA . SER A 1 162 ? 25.463 -5.370 -10.436 1.00 95.12 162 SER A CA 1
ATOM 1231 C C . SER A 1 162 ? 26.035 -5.935 -11.725 1.00 95.12 162 SER A C 1
ATOM 1233 O O . SER A 1 162 ? 26.505 -5.168 -12.549 1.00 95.12 162 SER A O 1
ATOM 1235 N N . ASN A 1 163 ? 26.008 -7.250 -11.905 1.00 93.56 163 ASN A N 1
ATOM 1236 C CA . ASN A 1 163 ? 26.366 -7.905 -13.160 1.00 93.56 163 ASN A CA 1
ATOM 1237 C C . ASN A 1 163 ? 25.120 -8.561 -13.737 1.00 93.56 163 ASN A C 1
ATOM 1239 O O . ASN A 1 163 ? 24.504 -9.382 -13.060 1.00 93.56 163 ASN A O 1
ATOM 1243 N N . GLN A 1 164 ? 24.781 -8.203 -14.963 1.00 90.69 164 GLN A N 1
ATOM 1244 C CA . GLN A 1 164 ? 23.742 -8.787 -15.800 1.00 90.69 164 GLN A CA 1
ATOM 1245 C C . GLN A 1 164 ? 24.405 -9.528 -16.974 1.00 90.69 164 GLN A C 1
ATOM 1247 O O . GLN A 1 164 ? 25.622 -9.449 -17.154 1.00 90.69 164 GLN A O 1
ATOM 1252 N N . GLU A 1 165 ? 23.634 -10.271 -17.769 1.00 85.56 165 GLU A N 1
ATOM 1253 C CA . GLU A 1 165 ? 24.175 -11.017 -18.920 1.00 85.56 165 GLU A CA 1
ATOM 1254 C C . GLU A 1 165 ? 24.927 -10.137 -19.929 1.00 85.56 165 GLU A C 1
ATOM 1256 O O . GLU A 1 165 ? 25.916 -10.574 -20.525 1.00 85.56 165 GLU A O 1
ATOM 1261 N N . ASP A 1 166 ? 24.478 -8.899 -20.113 1.00 85.81 166 ASP A N 1
ATOM 1262 C CA . ASP A 1 166 ? 24.944 -7.976 -21.141 1.00 85.81 166 ASP A CA 1
ATOM 1263 C C . ASP A 1 166 ? 25.727 -6.778 -20.589 1.00 85.81 166 ASP A C 1
ATOM 1265 O O . ASP A 1 166 ? 26.375 -6.078 -21.372 1.00 85.81 166 ASP A O 1
ATOM 1269 N N . GLN A 1 167 ? 25.702 -6.537 -19.274 1.00 90.44 167 GLN A N 1
ATOM 1270 C CA . GLN A 1 167 ? 26.360 -5.385 -18.657 1.00 90.44 167 GLN A CA 1
ATOM 1271 C C . GLN A 1 167 ? 26.733 -5.579 -17.182 1.00 90.44 167 GLN A C 1
ATOM 1273 O O . GLN A 1 167 ? 26.029 -6.230 -16.415 1.00 90.44 167 GLN A O 1
ATOM 1278 N N . THR A 1 168 ? 27.786 -4.892 -16.751 1.00 93.38 168 THR A N 1
ATOM 1279 C CA . THR A 1 168 ? 28.154 -4.695 -15.347 1.00 93.38 168 THR A CA 1
ATOM 1280 C C . THR A 1 168 ? 27.995 -3.225 -14.978 1.00 93.38 168 THR A C 1
ATOM 1282 O O . THR A 1 168 ? 28.523 -2.357 -15.662 1.00 93.38 168 THR A O 1
ATOM 1285 N N . SER A 1 169 ? 27.309 -2.919 -13.879 1.00 94.31 169 SER A N 1
ATOM 1286 C CA . SER A 1 169 ? 27.181 -1.567 -13.338 1.00 94.31 169 SER A CA 1
ATOM 1287 C C . SER A 1 169 ? 27.804 -1.450 -11.951 1.00 94.31 169 SER A C 1
ATOM 1289 O O . SER A 1 169 ? 27.469 -2.234 -11.065 1.00 94.31 169 SER A O 1
ATOM 1291 N N . GLU A 1 170 ? 28.612 -0.422 -11.725 1.00 96.25 170 GLU A N 1
ATOM 1292 C CA . GLU A 1 170 ? 29.143 -0.057 -10.410 1.00 96.25 170 GLU A CA 1
ATOM 1293 C C . GLU A 1 170 ? 28.671 1.347 -10.044 1.00 96.25 170 GLU A C 1
ATOM 1295 O O . GLU A 1 170 ? 28.854 2.273 -10.828 1.00 96.25 170 GLU A O 1
ATOM 1300 N N . ALA A 1 171 ? 28.084 1.537 -8.864 1.00 96.50 171 ALA A N 1
ATOM 1301 C CA . ALA A 1 171 ? 27.499 2.810 -8.462 1.00 96.50 171 ALA A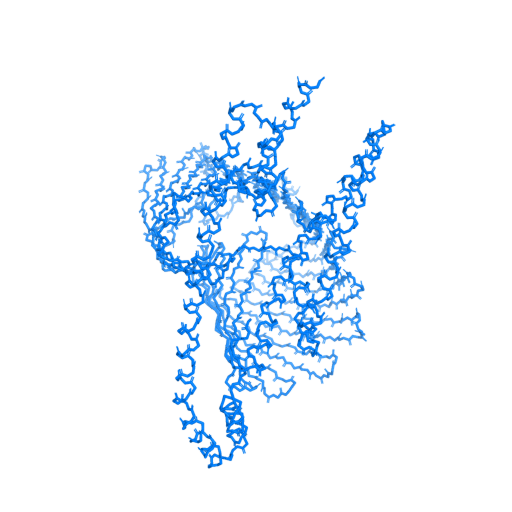 CA 1
ATOM 1302 C C . ALA A 1 171 ? 27.777 3.157 -6.996 1.00 96.50 171 ALA A C 1
ATOM 1304 O O . ALA A 1 171 ? 27.722 2.307 -6.108 1.00 96.50 171 ALA A O 1
ATOM 1305 N N . ASN A 1 172 ? 28.017 4.443 -6.743 1.00 97.75 172 ASN A N 1
ATOM 1306 C CA . ASN A 1 172 ? 27.966 5.052 -5.419 1.00 97.75 172 ASN A CA 1
ATOM 1307 C C . ASN A 1 172 ? 26.636 5.795 -5.271 1.00 97.75 172 ASN A C 1
ATOM 1309 O O . ASN A 1 172 ? 26.287 6.618 -6.120 1.00 97.75 172 ASN A O 1
ATOM 1313 N N . ILE A 1 173 ? 25.920 5.539 -4.181 1.00 96.94 173 ILE A N 1
ATOM 1314 C CA . ILE A 1 173 ? 24.592 6.082 -3.905 1.00 96.94 173 ILE A CA 1
ATOM 1315 C C . ILE A 1 173 ? 24.644 6.890 -2.610 1.00 96.94 173 ILE A C 1
ATOM 1317 O O . ILE A 1 173 ? 25.031 6.387 -1.557 1.00 96.94 173 ILE A O 1
ATOM 1321 N N . TYR A 1 174 ? 24.207 8.139 -2.673 1.00 97.94 174 TYR A N 1
ATOM 1322 C CA . TYR A 1 174 ? 24.106 9.056 -1.545 1.00 97.94 174 TYR A CA 1
ATOM 1323 C C . TYR A 1 174 ? 22.632 9.359 -1.302 1.00 97.94 174 TYR A C 1
ATOM 1325 O O . TYR A 1 174 ? 21.964 9.888 -2.185 1.00 97.94 174 TYR A O 1
ATOM 1333 N N . GLY A 1 175 ? 22.124 9.022 -0.122 1.00 97.06 175 GLY A N 1
ATOM 1334 C CA . GLY A 1 175 ? 20.729 9.222 0.256 1.00 97.06 175 GLY A CA 1
ATOM 1335 C C . GLY A 1 175 ? 20.586 10.133 1.468 1.00 97.06 175 GLY A C 1
ATOM 1336 O O . GLY A 1 175 ? 21.377 10.066 2.408 1.00 97.06 175 GLY A O 1
ATOM 1337 N N . LEU A 1 176 ? 19.551 10.963 1.467 1.00 97.50 176 LEU A N 1
ATOM 1338 C CA . LEU A 1 176 ? 19.085 11.714 2.623 1.00 97.50 176 LEU A CA 1
ATOM 1339 C C . LEU A 1 176 ? 17.564 11.615 2.677 1.00 97.50 176 LEU A C 1
ATOM 1341 O O . LEU A 1 176 ? 16.882 12.024 1.741 1.00 97.50 176 LEU A O 1
ATOM 1345 N N . SER A 1 177 ? 17.024 11.105 3.775 1.00 96.00 177 SER A N 1
ATOM 1346 C CA . SER A 1 177 ? 15.578 11.022 3.976 1.00 96.00 177 SER A CA 1
ATOM 1347 C C . SER A 1 177 ? 15.198 11.428 5.390 1.00 96.00 177 SER A C 1
ATOM 1349 O O . SER A 1 177 ? 16.015 11.358 6.311 1.00 96.00 177 SER A O 1
ATOM 1351 N N . GLY A 1 178 ? 13.970 11.901 5.572 1.00 91.94 178 GLY A N 1
ATOM 1352 C CA . GLY A 1 178 ? 13.481 12.218 6.901 1.00 91.94 178 GLY A CA 1
ATOM 1353 C C . GLY A 1 178 ? 12.139 12.925 6.949 1.00 91.94 178 GLY A C 1
ATOM 1354 O O . GLY A 1 178 ? 11.660 13.508 5.974 1.00 91.94 178 GLY A O 1
ATOM 1355 N N . ASN A 1 179 ? 11.558 12.911 8.145 1.00 88.56 179 ASN A N 1
ATOM 1356 C CA . ASN A 1 179 ? 10.371 13.687 8.478 1.00 88.56 179 ASN A CA 1
ATOM 1357 C C . ASN A 1 179 ? 10.811 15.036 9.051 1.00 88.56 179 ASN A C 1
ATOM 1359 O O . ASN A 1 179 ? 11.396 15.109 10.135 1.00 88.56 179 ASN A O 1
ATOM 1363 N N . VAL A 1 180 ? 10.526 16.115 8.321 1.00 84.69 180 VAL A N 1
ATOM 1364 C CA . VAL A 1 180 ? 10.850 17.489 8.736 1.00 84.69 180 VAL A CA 1
ATOM 1365 C C . VAL A 1 180 ? 9.963 17.907 9.910 1.00 84.69 180 VAL A C 1
ATOM 1367 O O . VAL A 1 180 ? 10.394 18.624 10.816 1.00 84.69 180 VAL A O 1
ATOM 1370 N N . ASN A 1 181 ? 8.700 17.489 9.878 1.00 81.00 181 ASN A N 1
ATOM 1371 C CA . ASN A 1 181 ? 7.687 17.695 10.908 1.00 81.00 181 ASN A CA 1
ATOM 1372 C C . ASN A 1 181 ? 6.504 16.740 10.650 1.00 81.00 181 ASN A C 1
ATOM 1374 O O . ASN A 1 181 ? 6.529 15.967 9.698 1.00 81.00 181 ASN A O 1
ATOM 1378 N N . ASP A 1 182 ? 5.449 16.845 11.457 1.00 80.69 182 ASP A N 1
ATOM 1379 C CA . ASP A 1 182 ? 4.273 15.964 11.384 1.00 80.69 182 ASP A CA 1
ATOM 1380 C C . ASP A 1 182 ? 3.483 16.050 10.053 1.00 80.69 182 ASP A C 1
ATOM 1382 O O . ASP A 1 182 ? 2.603 15.227 9.819 1.00 80.69 182 ASP A O 1
ATOM 1386 N N . TRP A 1 183 ? 3.753 17.039 9.186 1.00 81.44 183 TRP A N 1
ATOM 1387 C CA . TRP A 1 183 ? 3.044 17.230 7.913 1.00 81.44 183 TRP A CA 1
ATOM 1388 C C . TRP A 1 183 ? 3.932 17.123 6.669 1.00 81.44 183 TRP A C 1
ATOM 1390 O O . TRP A 1 183 ? 3.380 17.128 5.572 1.00 81.44 183 TRP A O 1
ATOM 1400 N N . LEU A 1 184 ? 5.262 17.055 6.802 1.00 87.81 184 LEU A N 1
ATOM 1401 C CA . LEU A 1 184 ? 6.212 17.087 5.685 1.00 87.81 184 LEU A CA 1
ATOM 1402 C C . LEU A 1 184 ? 7.312 16.035 5.842 1.00 87.81 184 LEU A C 1
ATOM 1404 O O . LEU A 1 184 ? 8.087 16.065 6.802 1.00 87.81 184 LEU A O 1
ATOM 1408 N N . SER A 1 185 ? 7.445 15.195 4.821 1.00 93.62 185 SER A N 1
ATOM 1409 C CA . SER A 1 185 ? 8.543 14.248 4.631 1.00 93.62 185 SER A CA 1
ATOM 1410 C C . SER A 1 185 ? 9.320 14.586 3.360 1.00 93.62 185 SER A C 1
ATOM 1412 O O . SER A 1 185 ? 8.742 15.045 2.372 1.00 93.62 185 SER A O 1
ATOM 1414 N N . LEU A 1 186 ? 10.638 14.397 3.402 1.00 95.44 186 LEU A N 1
ATOM 1415 C CA . LEU A 1 186 ? 11.546 14.663 2.288 1.00 95.44 186 LEU A CA 1
ATOM 1416 C C . LEU A 1 186 ? 12.463 13.465 2.061 1.00 95.44 186 LEU A C 1
ATOM 1418 O O . LEU A 1 186 ? 12.954 12.862 3.014 1.00 95.44 186 LEU A O 1
ATOM 1422 N N . THR A 1 187 ? 12.729 13.160 0.795 1.00 96.56 187 THR A N 1
ATOM 1423 C CA . THR A 1 187 ? 13.712 12.158 0.372 1.00 96.56 187 THR A CA 1
ATOM 1424 C C . THR A 1 187 ? 14.523 12.703 -0.795 1.00 96.56 187 THR A C 1
ATOM 1426 O O . THR A 1 187 ? 13.978 13.332 -1.698 1.00 96.56 187 THR A O 1
ATOM 1429 N N . GLY A 1 188 ? 15.827 12.470 -0.789 1.00 97.75 188 GLY A N 1
ATOM 1430 C CA . GLY A 1 188 ? 16.723 12.802 -1.884 1.00 97.75 188 GLY A CA 1
ATOM 1431 C C . GLY A 1 188 ? 17.783 11.726 -2.043 1.00 97.75 188 GLY A C 1
ATOM 1432 O O . GLY A 1 188 ? 18.416 11.343 -1.065 1.00 97.75 188 GLY A O 1
ATOM 1433 N N . ASN A 1 189 ? 17.985 11.256 -3.269 1.00 97.62 189 ASN A N 1
ATOM 1434 C CA . ASN A 1 189 ? 19.026 10.306 -3.627 1.00 97.62 189 ASN A CA 1
ATOM 1435 C C . ASN A 1 189 ? 19.823 10.837 -4.818 1.00 97.62 189 ASN A C 1
ATOM 1437 O O . ASN A 1 189 ? 19.252 11.371 -5.770 1.00 97.62 189 ASN A O 1
ATOM 1441 N N . TYR A 1 190 ? 21.136 10.665 -4.759 1.00 98.00 190 TYR A N 1
ATOM 1442 C CA . TYR A 1 190 ? 22.057 10.925 -5.852 1.00 98.00 190 TYR A CA 1
ATOM 1443 C C . TYR A 1 190 ? 22.905 9.682 -6.091 1.00 98.00 190 TYR A C 1
ATOM 1445 O O . TYR A 1 190 ? 23.550 9.181 -5.172 1.00 98.00 190 TYR A O 1
ATOM 1453 N N . GLU A 1 191 ? 22.908 9.197 -7.320 1.00 97.19 191 GLU A N 1
ATOM 1454 C CA . GLU A 1 191 ? 23.696 8.060 -7.765 1.00 97.19 191 GLU A CA 1
ATOM 1455 C C . GLU A 1 191 ? 24.735 8.526 -8.776 1.00 97.19 191 GLU A C 1
ATOM 1457 O O . GLU A 1 191 ? 24.443 9.329 -9.667 1.00 97.19 191 GLU A O 1
ATOM 1462 N N . ARG A 1 192 ? 25.947 7.990 -8.654 1.00 97.62 192 ARG A N 1
ATOM 1463 C CA . ARG A 1 192 ? 26.989 8.119 -9.666 1.00 97.62 192 ARG A CA 1
ATOM 1464 C C . ARG A 1 192 ? 27.688 6.786 -9.854 1.00 97.62 192 ARG A C 1
ATOM 1466 O O . ARG A 1 192 ? 28.241 6.244 -8.896 1.00 97.62 192 ARG A O 1
ATOM 1473 N N . GLY A 1 193 ? 27.722 6.310 -11.088 1.00 96.31 193 GLY A N 1
ATOM 1474 C CA . GLY A 1 193 ? 28.276 5.014 -11.424 1.00 96.31 193 GLY A CA 1
ATOM 1475 C C . GLY A 1 193 ? 28.772 4.910 -12.856 1.00 96.31 193 GLY A C 1
ATOM 1476 O O . GLY A 1 193 ? 28.727 5.873 -13.616 1.00 96.31 193 GLY A O 1
ATOM 1477 N N . VAL A 1 194 ? 29.250 3.725 -13.200 1.00 95.69 194 VAL A N 1
ATOM 1478 C CA . VAL A 1 194 ? 29.684 3.333 -14.539 1.00 95.69 194 VAL A CA 1
ATOM 1479 C C . VAL A 1 194 ? 28.925 2.072 -14.912 1.00 95.69 194 VAL A C 1
ATOM 1481 O O . VAL A 1 194 ? 28.760 1.183 -14.081 1.00 95.69 194 VAL A O 1
ATOM 1484 N N . VAL A 1 195 ? 28.468 1.998 -16.154 1.00 93.62 195 VAL A N 1
ATOM 1485 C CA . VAL A 1 195 ? 27.837 0.826 -16.754 1.00 93.62 195 VAL A CA 1
ATOM 1486 C C . VAL A 1 195 ? 28.708 0.375 -17.915 1.00 93.62 195 VAL A C 1
ATOM 1488 O O . VAL A 1 195 ? 28.968 1.137 -18.839 1.00 93.62 195 VAL A O 1
ATOM 1491 N N . GLN A 1 196 ? 29.186 -0.856 -17.860 1.00 92.50 196 GLN A N 1
ATOM 1492 C CA . GLN A 1 196 ? 30.045 -1.459 -18.861 1.00 92.50 196 GLN A CA 1
ATOM 1493 C C . GLN A 1 196 ? 29.306 -2.612 -19.527 1.00 92.50 196 GLN A C 1
ATOM 1495 O O . GLN A 1 196 ? 29.055 -3.638 -18.903 1.00 92.50 196 GLN A O 1
ATOM 1500 N N . HIS A 1 197 ? 28.987 -2.461 -20.805 1.00 87.81 197 HIS A N 1
ATOM 1501 C CA . HIS A 1 197 ? 28.385 -3.513 -21.606 1.00 87.81 197 HIS A CA 1
ATOM 1502 C C . HIS A 1 197 ? 29.440 -4.537 -22.036 1.00 87.81 197 HIS A C 1
ATOM 1504 O O . HIS A 1 197 ? 30.572 -4.195 -22.390 1.00 87.81 197 HIS A O 1
ATOM 1510 N N . HIS A 1 198 ? 29.061 -5.811 -22.083 1.00 85.06 198 HIS A N 1
ATOM 1511 C CA . HIS A 1 198 ? 29.919 -6.906 -22.546 1.00 85.06 198 HIS A CA 1
ATOM 1512 C C . HIS A 1 198 ? 30.230 -6.819 -24.051 1.00 85.06 198 HIS A C 1
ATOM 1514 O O . HIS A 1 198 ? 31.181 -7.439 -24.525 1.00 85.06 198 HIS A O 1
ATOM 1520 N N . SER A 1 199 ? 29.481 -5.995 -24.796 1.00 81.62 199 SER A N 1
ATOM 1521 C CA . SER A 1 199 ? 29.803 -5.577 -26.167 1.00 81.62 199 SER A CA 1
ATOM 1522 C C . SER A 1 199 ? 31.066 -4.704 -26.261 1.00 81.62 199 SER A C 1
ATOM 1524 O O . SER A 1 199 ? 31.589 -4.508 -27.357 1.00 81.62 199 SER A O 1
ATOM 1526 N N . GLY A 1 200 ? 31.571 -4.200 -25.127 1.00 80.12 200 GLY A N 1
ATOM 1527 C CA . GLY A 1 200 ? 32.730 -3.311 -25.030 1.00 80.12 200 GLY A CA 1
ATOM 1528 C C . GLY A 1 200 ? 32.375 -1.827 -24.901 1.00 80.12 200 GLY A C 1
ATOM 1529 O O . GLY A 1 200 ? 33.279 -1.002 -24.773 1.00 80.12 200 GLY A O 1
ATOM 1530 N N . GLU A 1 201 ? 31.089 -1.474 -24.926 1.00 86.62 201 GLU A N 1
ATOM 1531 C CA . GLU A 1 201 ? 30.621 -0.106 -24.694 1.00 86.62 201 GLU A CA 1
ATOM 1532 C C . GLU A 1 201 ? 30.630 0.233 -23.197 1.00 86.62 201 GLU A C 1
ATOM 1534 O O . GLU A 1 201 ? 30.349 -0.614 -22.353 1.00 86.62 201 GLU A O 1
ATOM 1539 N N . GLN A 1 202 ? 30.937 1.482 -22.854 1.00 90.88 202 GLN A N 1
ATOM 1540 C CA . GLN A 1 202 ? 30.913 1.973 -21.477 1.00 90.88 202 GLN A CA 1
ATOM 1541 C C . GLN A 1 202 ? 30.131 3.284 -21.421 1.00 90.88 202 GLN A C 1
ATOM 1543 O O . GLN A 1 202 ? 30.306 4.140 -22.290 1.00 90.88 202 GLN A O 1
ATOM 1548 N N . SER A 1 203 ? 29.311 3.432 -20.381 1.00 93.38 203 SER A N 1
ATOM 1549 C CA . SER A 1 203 ? 28.515 4.623 -20.106 1.00 93.38 203 SER A CA 1
ATOM 1550 C C . SER A 1 203 ? 28.699 5.081 -18.660 1.00 93.38 203 SER A C 1
ATOM 1552 O O . SER A 1 203 ? 28.625 4.278 -17.731 1.00 93.38 203 SER A O 1
ATOM 1554 N N . ASP A 1 204 ? 28.901 6.376 -18.446 1.00 95.81 204 ASP A N 1
ATOM 1555 C CA . ASP A 1 204 ? 28.876 6.990 -17.120 1.00 95.81 204 ASP A CA 1
ATOM 1556 C C . ASP A 1 204 ? 27.421 7.299 -16.739 1.00 95.81 204 ASP A C 1
ATOM 1558 O O . ASP A 1 204 ? 26.723 8.016 -17.454 1.00 95.81 204 ASP A O 1
ATOM 1562 N N . ARG A 1 205 ? 26.960 6.770 -15.601 1.00 95.38 205 ARG A N 1
ATOM 1563 C CA . ARG A 1 205 ? 25.591 6.941 -15.096 1.00 95.38 205 ARG A CA 1
ATOM 1564 C C . ARG A 1 205 ? 25.540 7.954 -13.964 1.00 95.38 205 ARG A C 1
ATOM 1566 O O . ARG A 1 205 ? 26.294 7.876 -12.991 1.00 95.38 205 ARG A O 1
ATOM 1573 N N . GLN A 1 206 ? 24.585 8.870 -14.044 1.00 97.38 206 GLN A N 1
ATOM 1574 C CA . GLN A 1 206 ? 24.183 9.739 -12.944 1.00 97.38 206 GLN A CA 1
ATOM 1575 C C . GLN A 1 206 ? 22.669 9.689 -12.785 1.00 97.38 206 GLN A C 1
ATOM 1577 O O . GLN A 1 206 ? 21.944 9.852 -13.764 1.00 97.38 206 GLN A O 1
ATOM 1582 N N . ALA A 1 207 ? 22.180 9.511 -11.561 1.00 97.12 207 ALA A N 1
ATOM 1583 C CA . ALA A 1 207 ? 20.751 9.580 -11.278 1.00 97.12 207 ALA A CA 1
ATOM 1584 C C . ALA A 1 207 ? 20.461 10.491 -10.086 1.00 97.12 207 ALA A C 1
ATOM 1586 O O . ALA A 1 207 ? 21.215 10.540 -9.116 1.00 97.12 207 ALA A O 1
ATOM 1587 N N . ILE A 1 208 ? 19.361 11.232 -10.164 1.00 98.00 208 ILE A N 1
ATOM 1588 C CA . ILE A 1 208 ? 18.852 12.077 -9.086 1.00 98.00 208 ILE A CA 1
ATOM 1589 C C . ILE A 1 208 ? 17.395 11.702 -8.872 1.00 98.00 208 ILE A C 1
ATOM 1591 O O . ILE A 1 208 ? 16.605 11.783 -9.809 1.00 98.00 208 ILE A O 1
ATOM 1595 N N . ALA A 1 209 ? 17.031 11.357 -7.640 1.00 97.81 209 ALA A N 1
ATOM 1596 C CA . ALA A 1 209 ? 15.648 11.130 -7.244 1.00 97.81 209 ALA A CA 1
ATOM 1597 C C . ALA A 1 209 ? 15.285 12.026 -6.058 1.00 97.81 209 ALA A C 1
ATOM 1599 O O . ALA A 1 209 ? 15.992 12.050 -5.053 1.00 97.81 209 ALA A O 1
ATOM 1600 N N . LEU A 1 210 ? 14.181 12.759 -6.165 1.00 98.19 210 LEU A N 1
ATOM 1601 C CA . LEU A 1 210 ? 13.657 13.646 -5.129 1.00 98.19 210 LEU A CA 1
ATOM 1602 C C . LEU A 1 210 ? 12.216 13.256 -4.808 1.00 98.19 210 LEU A C 1
ATOM 1604 O O . LEU A 1 210 ? 11.415 13.042 -5.713 1.00 98.19 210 LEU A O 1
ATOM 1608 N N . GLY A 1 211 ? 11.888 13.194 -3.521 1.00 97.38 211 GLY A N 1
ATOM 1609 C CA . GLY A 1 211 ? 10.573 12.834 -3.006 1.00 97.38 211 GLY A CA 1
ATOM 1610 C C . GLY A 1 211 ? 10.082 13.832 -1.961 1.00 97.38 211 GLY A C 1
ATOM 1611 O O . GLY A 1 211 ? 10.848 14.260 -1.093 1.00 97.38 211 GLY A O 1
ATOM 1612 N N . VAL A 1 212 ? 8.802 14.190 -2.033 1.00 96.88 212 VAL A N 1
ATOM 1613 C CA . VAL A 1 212 ? 8.116 15.069 -1.080 1.00 96.88 212 VAL A CA 1
ATOM 1614 C C . VAL A 1 212 ? 6.768 14.454 -0.720 1.00 96.88 212 VAL A C 1
ATOM 1616 O O . VAL A 1 212 ? 5.930 14.249 -1.594 1.00 96.88 212 VAL A O 1
ATOM 1619 N N . GLY A 1 213 ? 6.541 14.205 0.568 1.00 94.44 213 GLY A N 1
ATOM 1620 C CA . GLY A 1 213 ? 5.248 13.765 1.091 1.00 94.44 213 GLY A CA 1
ATOM 1621 C C . GLY A 1 213 ? 4.651 14.820 2.013 1.00 94.44 213 GLY A C 1
ATOM 1622 O O . GLY A 1 213 ? 5.317 15.286 2.938 1.00 94.44 213 GLY A O 1
ATOM 1623 N N . MET A 1 214 ? 3.397 15.197 1.778 1.00 91.25 214 MET A N 1
ATOM 1624 C CA . MET A 1 214 ? 2.663 16.191 2.556 1.00 91.25 214 MET A CA 1
ATOM 1625 C C . MET A 1 214 ? 1.354 15.620 3.098 1.00 91.25 214 MET A C 1
ATOM 1627 O O . MET A 1 214 ? 0.571 15.028 2.357 1.00 91.25 214 MET A O 1
ATOM 1631 N N . VAL A 1 215 ? 1.070 15.869 4.376 1.00 87.88 215 VAL A N 1
ATOM 1632 C CA . VAL A 1 215 ? -0.184 15.471 5.029 1.00 87.88 215 VAL A CA 1
ATOM 1633 C C . VAL A 1 215 ? -0.751 16.654 5.804 1.00 87.88 215 VAL A C 1
ATOM 1635 O O . VAL A 1 215 ? -0.196 17.083 6.811 1.00 87.88 215 VAL A O 1
ATOM 1638 N N . HIS A 1 216 ? -1.880 17.196 5.352 1.00 81.56 216 HIS A N 1
ATOM 1639 C CA . HIS A 1 216 ? -2.580 18.266 6.052 1.00 81.56 216 HIS A CA 1
ATOM 1640 C C . HIS A 1 216 ? -3.754 17.716 6.859 1.00 81.56 216 HIS A C 1
ATOM 1642 O O . HIS A 1 216 ? -4.717 17.185 6.301 1.00 81.56 216 HIS A O 1
ATOM 1648 N N . GLN A 1 217 ? -3.690 17.894 8.178 1.00 75.50 217 GLN A N 1
ATOM 1649 C CA . GLN A 1 217 ? -4.735 17.481 9.112 1.00 75.50 217 GLN A CA 1
ATOM 1650 C C . GLN A 1 217 ? -5.443 18.693 9.725 1.00 75.50 217 GLN A C 1
ATOM 1652 O O . GLN A 1 217 ? -4.825 19.729 9.999 1.00 75.50 217 GLN A O 1
ATOM 1657 N N . ASP A 1 218 ? -6.745 18.560 9.983 1.00 58.59 218 ASP A N 1
ATOM 1658 C CA . ASP A 1 218 ? -7.477 19.524 10.801 1.00 58.59 218 ASP A CA 1
ATOM 1659 C C . ASP A 1 218 ? -6.969 19.443 12.245 1.00 58.59 218 ASP A C 1
ATOM 1661 O O . ASP A 1 218 ? -7.133 18.433 12.926 1.00 58.59 218 ASP A O 1
ATOM 1665 N N . LYS A 1 219 ? -6.395 20.542 12.739 1.00 49.09 219 LYS A N 1
ATOM 1666 C CA . LYS A 1 219 ? -5.812 20.640 14.086 1.00 49.09 219 LYS A CA 1
ATOM 1667 C C . LYS A 1 219 ? -6.806 20.360 15.221 1.00 49.09 219 LYS A C 1
ATOM 1669 O O . LYS A 1 219 ? -6.370 20.167 16.350 1.00 49.09 219 LYS A O 1
ATOM 1674 N N . VAL A 1 220 ? -8.115 20.404 14.952 1.00 40.16 220 VAL A N 1
ATOM 1675 C CA . VAL A 1 220 ? -9.166 20.204 15.963 1.00 40.16 220 VAL A CA 1
ATOM 1676 C C . VAL A 1 220 ? -9.784 18.808 15.891 1.00 40.16 220 VAL A C 1
ATOM 1678 O O . VAL A 1 220 ? -10.022 18.195 16.928 1.00 40.16 220 VAL A O 1
ATOM 1681 N N . SER A 1 221 ? -10.114 18.318 14.694 1.00 42.59 221 SER A N 1
ATOM 1682 C CA . SER A 1 221 ? -10.733 16.991 14.534 1.00 42.59 221 SER A CA 1
ATOM 1683 C C . SER A 1 221 ? -9.720 15.868 14.387 1.00 42.59 221 SER A C 1
ATOM 1685 O O . SER A 1 221 ? -10.076 14.718 14.639 1.00 42.59 221 SER A O 1
ATOM 1687 N N . GLY A 1 222 ? -8.494 16.201 13.983 1.00 52.47 222 GLY A N 1
ATOM 1688 C CA . GLY A 1 222 ? -7.489 15.214 13.660 1.00 52.47 222 GLY A CA 1
ATOM 1689 C C . GLY A 1 222 ? -7.602 14.596 12.277 1.00 52.47 222 GLY A C 1
ATOM 1690 O O . GLY A 1 222 ? -6.753 13.815 11.852 1.00 52.47 222 GLY A O 1
ATOM 1691 N N . GLU A 1 223 ? -8.676 14.911 11.563 1.00 61.78 223 GLU A N 1
ATOM 1692 C CA . GLU A 1 223 ? -8.934 14.278 10.287 1.00 61.78 223 GLU A CA 1
ATOM 1693 C C . GLU A 1 223 ? -7.945 14.765 9.238 1.00 61.78 223 GLU A C 1
ATOM 1695 O O . GLU A 1 223 ? -7.671 15.963 9.114 1.00 61.78 223 GLU A O 1
ATOM 1700 N N . THR A 1 224 ? -7.445 13.823 8.442 1.00 68.00 224 THR A N 1
ATOM 1701 C CA . THR A 1 224 ? -6.660 14.172 7.266 1.00 68.00 224 THR A CA 1
ATOM 1702 C C . THR A 1 224 ? -7.578 14.789 6.218 1.00 68.00 224 THR A C 1
ATOM 1704 O O . THR A 1 224 ? -8.543 14.165 5.776 1.00 68.00 224 THR A O 1
ATOM 1707 N N . LEU A 1 225 ? -7.284 16.037 5.858 1.00 79.50 225 LEU A N 1
ATOM 1708 C CA . LEU A 1 225 ? -8.030 16.803 4.868 1.00 79.50 225 LEU A CA 1
ATOM 1709 C C . LEU A 1 225 ? -7.435 16.629 3.478 1.00 79.50 225 LEU A C 1
ATOM 1711 O O . LEU A 1 225 ? -8.189 16.508 2.519 1.00 79.50 225 LEU A O 1
ATOM 1715 N N . VAL A 1 226 ? -6.103 16.648 3.383 1.00 88.00 226 VAL A N 1
ATOM 1716 C CA . VAL A 1 226 ? -5.370 16.533 2.121 1.00 88.00 226 VAL A CA 1
ATOM 1717 C C . VAL A 1 226 ? -4.092 15.735 2.342 1.00 88.00 226 VAL A C 1
ATOM 1719 O O . VAL A 1 226 ? -3.375 15.975 3.316 1.00 88.00 226 VAL A O 1
ATOM 1722 N N . LYS A 1 227 ? -3.790 14.827 1.419 1.00 90.50 227 LYS A N 1
ATOM 1723 C CA . LYS A 1 227 ? -2.503 14.140 1.296 1.00 90.50 227 LYS A CA 1
ATOM 1724 C C . LYS A 1 227 ? -1.937 14.404 -0.091 1.00 90.50 227 LYS A C 1
ATOM 1726 O O . LYS A 1 227 ? -2.688 14.490 -1.059 1.00 90.50 227 LYS A O 1
ATOM 1731 N N . SER A 1 228 ? -0.623 14.545 -0.183 1.00 92.69 228 SER A N 1
ATOM 1732 C CA . SER A 1 228 ? 0.075 14.688 -1.455 1.00 92.69 228 SER A CA 1
ATOM 1733 C C . SER A 1 228 ? 1.398 13.943 -1.407 1.00 92.69 228 SER A C 1
ATOM 1735 O O . SER A 1 228 ? 2.149 14.104 -0.450 1.00 92.69 228 SER A O 1
ATOM 1737 N N . SER A 1 229 ? 1.701 13.188 -2.455 1.00 93.75 229 SER A N 1
ATOM 1738 C CA . SER A 1 229 ? 2.990 12.533 -2.665 1.00 93.75 229 SER A CA 1
ATOM 1739 C C . SER A 1 229 ? 3.531 12.943 -4.028 1.00 93.75 229 SER A C 1
ATOM 1741 O O . SER A 1 229 ? 2.794 12.926 -5.014 1.00 93.75 229 SER A O 1
ATOM 1743 N N . THR A 1 230 ? 4.792 13.357 -4.077 1.00 97.00 230 THR A N 1
ATOM 1744 C CA . THR A 1 230 ? 5.483 13.761 -5.302 1.00 97.00 230 THR A CA 1
ATOM 1745 C C . THR A 1 230 ? 6.838 13.079 -5.349 1.00 97.00 230 THR A C 1
ATOM 1747 O O . THR A 1 230 ? 7.626 13.231 -4.415 1.00 97.00 230 THR A O 1
ATOM 1750 N N . LYS A 1 231 ? 7.151 12.398 -6.450 1.00 97.94 231 LYS A N 1
ATOM 1751 C CA . LYS A 1 231 ? 8.478 11.840 -6.726 1.00 97.94 231 LYS A CA 1
ATOM 1752 C C . LYS A 1 231 ? 8.920 12.243 -8.127 1.00 97.94 231 LYS A C 1
ATOM 1754 O O . LYS A 1 231 ? 8.165 12.111 -9.082 1.00 97.94 231 LYS A O 1
ATOM 1759 N N . VAL A 1 232 ? 10.147 12.733 -8.242 1.00 98.25 232 VAL A N 1
ATOM 1760 C CA . VAL A 1 232 ? 10.786 13.075 -9.516 1.00 98.25 232 VAL A CA 1
ATOM 1761 C C . VAL A 1 232 ? 12.113 12.351 -9.591 1.00 98.25 232 VAL A C 1
ATOM 1763 O O . VAL A 1 232 ? 12.908 12.434 -8.658 1.00 98.25 232 VAL A O 1
ATOM 1766 N N . GLU A 1 233 ? 12.367 11.680 -10.703 1.00 97.81 233 GLU A N 1
ATOM 1767 C CA . GLU A 1 233 ? 13.621 10.987 -10.960 1.00 97.81 233 GLU A CA 1
ATOM 1768 C C . GLU A 1 233 ? 14.159 11.347 -12.345 1.00 97.81 233 GLU A C 1
ATOM 1770 O O . GLU A 1 233 ? 13.412 11.488 -13.315 1.00 97.81 233 GLU A O 1
ATOM 1775 N N . MET A 1 234 ? 15.470 11.548 -12.423 1.00 97.75 234 MET A N 1
ATOM 1776 C CA . MET A 1 234 ? 16.189 11.844 -13.655 1.00 97.75 234 MET A CA 1
ATOM 1777 C C . MET A 1 234 ? 17.448 10.992 -13.706 1.00 97.75 234 MET A C 1
ATOM 1779 O O . MET A 1 234 ? 18.251 11.044 -12.775 1.00 97.75 234 MET A O 1
ATOM 1783 N N . ARG A 1 235 ? 17.637 10.255 -14.800 1.00 97.25 235 ARG A N 1
ATOM 1784 C CA . ARG A 1 235 ? 18.829 9.446 -15.064 1.00 97.25 235 ARG A CA 1
ATOM 1785 C C . ARG A 1 235 ? 19.491 9.886 -16.364 1.00 97.25 235 ARG A C 1
ATOM 1787 O O . ARG A 1 235 ? 18.824 10.093 -17.382 1.00 97.25 235 ARG A O 1
ATOM 1794 N N . PHE A 1 236 ? 20.805 10.015 -16.306 1.00 96.62 236 PHE A N 1
ATOM 1795 C CA . PHE A 1 236 ? 21.681 10.447 -17.381 1.00 96.62 236 PHE A CA 1
ATOM 1796 C C . PHE A 1 236 ? 22.743 9.365 -17.562 1.00 96.62 236 PHE A C 1
ATOM 1798 O O . PHE A 1 236 ? 23.547 9.162 -16.656 1.00 96.62 236 PHE A O 1
ATOM 1805 N N . ASP A 1 237 ? 22.716 8.679 -18.700 1.00 95.00 237 ASP A N 1
ATOM 1806 C CA . ASP A 1 237 ? 23.757 7.733 -19.100 1.00 95.00 237 ASP A CA 1
ATOM 1807 C C . ASP A 1 237 ? 24.512 8.355 -20.283 1.00 95.00 237 ASP A C 1
ATOM 1809 O O . ASP A 1 237 ? 23.887 8.667 -21.298 1.00 95.00 237 ASP A O 1
ATOM 1813 N N . ASP A 1 238 ? 25.813 8.600 -20.131 1.00 94.06 238 ASP A N 1
ATOM 1814 C CA . ASP A 1 238 ? 26.686 9.221 -21.140 1.00 94.06 238 ASP A CA 1
ATOM 1815 C C . ASP A 1 238 ? 27.703 8.196 -21.650 1.00 94.06 238 ASP A C 1
ATOM 1817 O O . ASP A 1 238 ? 28.512 7.706 -20.864 1.00 94.06 238 ASP A O 1
ATOM 1821 N N . GLY A 1 239 ? 27.691 7.863 -22.943 1.00 89.69 239 GLY A N 1
ATOM 1822 C CA . GLY A 1 239 ? 28.477 6.739 -23.468 1.00 89.69 239 GLY A CA 1
ATOM 1823 C C . GLY A 1 239 ? 28.508 6.652 -24.994 1.00 89.69 239 GLY A C 1
ATOM 1824 O O . GLY A 1 239 ? 28.595 7.660 -25.691 1.00 89.69 239 GLY A O 1
ATOM 1825 N N . SER A 1 240 ? 28.448 5.432 -25.536 1.00 85.62 240 SER A N 1
ATOM 1826 C CA . SER A 1 240 ? 28.267 5.188 -26.982 1.00 85.62 240 SER A CA 1
ATOM 1827 C C . SER A 1 240 ? 26.951 5.785 -27.500 1.00 85.62 240 SER A C 1
ATOM 1829 O O . SER A 1 240 ? 26.889 6.349 -28.594 1.00 85.62 240 SER A O 1
ATOM 1831 N N . ASN A 1 241 ? 25.908 5.678 -26.681 1.00 86.06 241 ASN A N 1
ATOM 1832 C CA . ASN A 1 241 ? 24.605 6.286 -26.858 1.00 86.06 241 ASN A CA 1
ATOM 1833 C C . ASN A 1 241 ? 24.247 7.041 -25.582 1.00 86.06 241 ASN A C 1
ATOM 1835 O O . ASN A 1 241 ? 24.159 6.440 -24.513 1.00 86.06 241 ASN A O 1
ATOM 1839 N N . ASP A 1 242 ? 23.973 8.334 -25.707 1.00 92.00 242 ASP A N 1
ATOM 1840 C CA . ASP A 1 242 ? 23.544 9.136 -24.573 1.00 92.00 242 ASP A CA 1
ATOM 1841 C C . ASP A 1 242 ? 22.061 8.865 -24.320 1.00 92.00 242 ASP A C 1
ATOM 1843 O O . ASP A 1 242 ? 21.213 9.123 -25.182 1.00 92.00 242 ASP A O 1
ATOM 1847 N N . ILE A 1 243 ? 21.729 8.345 -23.141 1.00 93.38 243 ILE A N 1
ATOM 1848 C CA . ILE A 1 243 ? 20.353 8.046 -22.740 1.00 93.38 243 ILE A CA 1
ATOM 1849 C C . ILE A 1 243 ? 19.935 9.009 -21.632 1.00 93.38 243 ILE A C 1
ATOM 1851 O O . ILE A 1 243 ? 20.681 9.320 -20.699 1.00 93.38 243 ILE A O 1
ATOM 1855 N N . ARG A 1 244 ? 18.709 9.516 -21.753 1.00 96.00 244 ARG A N 1
ATOM 1856 C CA . ARG A 1 244 ? 18.056 10.379 -20.771 1.00 96.00 244 ARG A CA 1
ATOM 1857 C C . ARG A 1 244 ? 16.723 9.766 -20.396 1.00 96.00 244 ARG A C 1
ATOM 1859 O O . ARG A 1 244 ? 15.872 9.577 -21.267 1.00 96.00 244 ARG A O 1
ATOM 1866 N N . GLN A 1 245 ? 16.538 9.505 -19.111 1.00 96.31 245 GLN A N 1
ATOM 1867 C CA . GLN A 1 245 ? 15.287 9.003 -18.563 1.00 96.31 245 GLN A CA 1
ATOM 1868 C C . GLN A 1 245 ? 14.758 9.980 -17.520 1.00 96.31 245 GLN A C 1
ATOM 1870 O O . GLN A 1 245 ? 15.509 10.505 -16.698 1.00 96.31 245 GLN A O 1
ATOM 1875 N N . SER A 1 246 ? 13.459 10.243 -17.573 1.00 97.06 246 SER A N 1
ATOM 1876 C CA . SER A 1 246 ? 12.757 11.071 -16.597 1.00 97.06 246 SER A CA 1
ATOM 1877 C C . SER A 1 246 ? 11.498 10.364 -16.133 1.00 97.06 246 SER A C 1
ATOM 1879 O O . SER A 1 246 ? 10.757 9.849 -16.971 1.00 97.06 246 SER A O 1
ATOM 1881 N N . PHE A 1 247 ? 11.240 10.413 -14.834 1.00 97.50 247 PHE A N 1
ATOM 1882 C CA . PHE A 1 247 ? 10.053 9.855 -14.209 1.00 97.50 247 PHE A CA 1
ATOM 1883 C C . PHE A 1 247 ? 9.435 10.875 -13.247 1.00 97.50 247 PHE A C 1
ATOM 1885 O O . PHE A 1 247 ? 10.146 11.558 -12.504 1.00 97.50 247 PHE A O 1
ATOM 1892 N N . LEU A 1 248 ? 8.112 10.997 -13.282 1.00 97.56 248 LEU A N 1
ATOM 1893 C CA . LEU A 1 248 ? 7.314 11.808 -12.372 1.00 97.56 248 LEU A CA 1
ATOM 1894 C C . LEU A 1 248 ? 6.160 10.958 -11.856 1.00 97.56 248 LEU A C 1
ATOM 1896 O O . LEU A 1 248 ? 5.371 10.462 -12.652 1.00 97.56 248 LEU A O 1
ATOM 1900 N N . TYR A 1 249 ? 6.018 10.911 -10.540 1.00 96.69 249 TYR A N 1
ATOM 1901 C CA . TYR A 1 249 ? 4.841 10.400 -9.856 1.00 96.69 249 TYR A CA 1
ATOM 1902 C C . TYR A 1 249 ? 4.241 11.508 -8.992 1.00 96.69 249 TYR A C 1
ATOM 1904 O O . TYR A 1 249 ? 4.955 12.193 -8.250 1.00 96.69 249 TYR A O 1
ATOM 1912 N N . GLN A 1 250 ? 2.931 11.695 -9.096 1.00 96.44 250 GLN A N 1
ATOM 1913 C CA . GLN A 1 250 ? 2.168 12.646 -8.304 1.00 96.44 250 GLN A CA 1
ATOM 1914 C C . GLN A 1 250 ? 0.840 12.024 -7.892 1.00 96.44 250 GLN A C 1
ATOM 1916 O O . GLN A 1 250 ? 0.033 11.679 -8.747 1.00 96.44 250 GLN A O 1
ATOM 1921 N N . LEU A 1 251 ? 0.560 12.006 -6.594 1.00 95.69 251 LEU A N 1
ATOM 1922 C CA . LEU A 1 251 ? -0.749 11.671 -6.047 1.00 95.69 251 LEU A CA 1
ATOM 1923 C C . LEU A 1 251 ? -1.220 12.814 -5.160 1.00 95.69 251 LEU A C 1
ATOM 1925 O O . LEU A 1 251 ? -0.468 13.304 -4.317 1.00 95.69 251 LEU A O 1
ATOM 1929 N N . VAL A 1 252 ? -2.463 13.246 -5.338 1.00 94.50 252 VAL A N 1
ATOM 1930 C CA . VAL A 1 252 ? -3.129 14.193 -4.443 1.00 94.50 252 VAL A CA 1
ATOM 1931 C C . VAL A 1 252 ? -4.503 13.649 -4.103 1.00 94.50 252 VAL A C 1
ATOM 1933 O O . VAL A 1 252 ? -5.313 13.424 -4.993 1.00 94.50 252 VAL A O 1
ATOM 1936 N N . GLU A 1 253 ? -4.787 13.500 -2.817 1.00 92.06 253 GLU A N 1
ATOM 1937 C CA . GLU A 1 253 ? -6.090 13.089 -2.297 1.00 92.06 253 GLU A CA 1
ATOM 1938 C C . GLU A 1 253 ? -6.605 14.165 -1.345 1.00 92.06 253 GLU A C 1
ATOM 1940 O O . GLU A 1 253 ? -5.852 14.690 -0.522 1.00 92.06 253 GLU A O 1
ATOM 1945 N N . GLY A 1 254 ? -7.896 14.489 -1.411 1.00 86.62 254 GLY A N 1
ATOM 1946 C CA . GLY A 1 254 ? -8.496 15.421 -0.470 1.00 86.62 254 GLY A CA 1
ATOM 1947 C C . GLY A 1 254 ? -9.989 15.229 -0.239 1.00 86.62 254 GLY A C 1
ATOM 1948 O O . GLY A 1 254 ? -10.756 14.864 -1.131 1.00 86.62 254 GLY A O 1
ATOM 1949 N N . LYS A 1 255 ? -10.423 15.547 0.982 1.00 86.00 255 LYS A N 1
ATOM 1950 C CA . LYS A 1 255 ? -11.839 15.639 1.345 1.00 86.00 255 LYS A CA 1
ATOM 1951 C C . LYS A 1 255 ? -12.391 17.003 0.933 1.00 86.00 255 LYS A C 1
ATOM 1953 O O . LYS A 1 255 ? -12.020 18.030 1.499 1.00 86.00 255 LYS A O 1
ATOM 1958 N N . VAL A 1 256 ? -13.319 17.021 -0.023 1.00 86.25 256 VAL A N 1
ATOM 1959 C CA . VAL A 1 256 ? -14.042 18.241 -0.435 1.00 86.25 256 VAL A CA 1
ATOM 1960 C C . VAL A 1 256 ? -15.157 18.568 0.564 1.00 86.25 256 VAL A C 1
ATOM 1962 O O . VAL A 1 256 ? -15.446 19.733 0.838 1.00 86.25 256 VAL A O 1
ATOM 1965 N N . SER A 1 257 ? -15.780 17.534 1.130 1.00 80.56 257 SER A N 1
ATOM 1966 C CA . SER A 1 257 ? -16.757 17.634 2.217 1.00 80.56 257 SER A CA 1
ATOM 1967 C C . SER A 1 257 ? -16.655 16.407 3.127 1.00 80.56 257 SER A C 1
ATOM 1969 O O . SER A 1 257 ? -15.891 15.493 2.832 1.00 80.56 257 SER A O 1
ATOM 1971 N N . GLU A 1 258 ? -17.433 16.354 4.212 1.00 72.62 258 GLU A N 1
ATOM 1972 C CA . GLU A 1 258 ? -17.511 15.151 5.062 1.00 72.62 258 GLU A CA 1
ATOM 1973 C C . GLU A 1 258 ? -17.981 13.912 4.272 1.00 72.62 258 GLU A C 1
ATOM 1975 O O . GLU A 1 258 ? -17.595 12.800 4.617 1.00 72.62 258 GLU A O 1
ATOM 1980 N N . ASP A 1 259 ? -18.741 14.112 3.185 1.00 80.56 259 ASP A N 1
ATOM 1981 C CA . ASP A 1 259 ? -19.324 13.039 2.375 1.00 80.56 259 ASP A CA 1
ATOM 1982 C C . ASP A 1 259 ? -18.547 12.747 1.076 1.00 80.56 259 ASP A C 1
ATOM 1984 O O . ASP A 1 259 ? -18.859 11.773 0.398 1.00 80.56 259 ASP A O 1
ATOM 1988 N N . ILE A 1 260 ? -17.602 13.604 0.662 1.00 86.38 260 ILE A N 1
ATOM 1989 C CA . ILE A 1 260 ? -16.962 13.530 -0.666 1.00 86.38 260 ILE A CA 1
ATOM 1990 C C . ILE A 1 260 ? -15.445 13.604 -0.538 1.00 86.38 260 ILE A C 1
ATOM 1992 O O . ILE A 1 260 ? -14.911 14.622 -0.084 1.00 86.38 260 ILE A O 1
ATOM 1996 N N . THR A 1 261 ? -14.774 12.578 -1.053 1.00 89.50 261 THR A N 1
ATOM 1997 C CA . THR A 1 261 ? -13.322 12.544 -1.269 1.00 89.50 261 THR A CA 1
ATOM 1998 C C . THR A 1 261 ? -13.041 12.543 -2.764 1.00 89.50 261 THR A C 1
ATOM 2000 O O . THR A 1 261 ? -13.757 11.895 -3.523 1.00 89.50 261 THR A O 1
ATOM 2003 N N . VAL A 1 262 ? -12.013 13.268 -3.187 1.00 96.06 262 VAL A N 1
ATOM 2004 C CA . VAL A 1 262 ? -11.553 13.328 -4.578 1.00 96.06 262 VAL A CA 1
ATOM 2005 C C . VAL A 1 262 ? -10.049 13.102 -4.583 1.00 96.06 262 VAL A C 1
ATOM 2007 O O . VAL A 1 262 ? -9.363 13.540 -3.657 1.00 96.06 262 VAL A O 1
ATOM 2010 N N . TYR A 1 263 ? -9.537 12.445 -5.614 1.00 94.88 263 TYR A N 1
ATOM 2011 C CA . TYR A 1 263 ? -8.107 12.279 -5.820 1.00 94.88 263 TYR A CA 1
ATOM 2012 C C . TYR A 1 263 ? -7.725 12.455 -7.288 1.00 94.88 263 TYR A C 1
ATOM 2014 O O . TYR A 1 263 ? -8.568 12.379 -8.185 1.00 94.88 263 TYR A O 1
ATOM 2022 N N . ALA A 1 264 ? -6.441 12.712 -7.509 1.00 97.06 264 ALA A N 1
ATOM 2023 C CA . ALA A 1 264 ? -5.815 12.711 -8.817 1.00 97.06 264 ALA A CA 1
ATOM 2024 C C . ALA A 1 264 ? -4.427 12.067 -8.724 1.00 97.06 264 ALA A C 1
ATOM 2026 O O . ALA A 1 264 ? -3.645 12.429 -7.838 1.00 97.06 264 ALA A O 1
ATOM 2027 N N . LYS A 1 265 ? -4.134 11.150 -9.647 1.00 97.06 265 LYS A N 1
ATOM 2028 C CA . LYS A 1 265 ? -2.846 10.468 -9.813 1.00 97.06 265 LYS A CA 1
ATOM 2029 C C . LYS A 1 265 ? -2.275 10.822 -11.187 1.00 97.06 265 LYS A C 1
ATOM 2031 O O . LYS A 1 265 ? -3.014 10.962 -12.162 1.00 97.06 265 LYS A O 1
ATOM 2036 N N . ALA A 1 266 ? -0.966 11.010 -11.260 1.00 96.69 266 ALA A N 1
ATOM 2037 C CA . ALA A 1 266 ? -0.245 11.182 -12.508 1.00 96.69 266 ALA A CA 1
ATOM 2038 C C . ALA A 1 266 ? 1.098 10.463 -12.436 1.00 96.69 266 ALA A C 1
ATOM 2040 O O . ALA A 1 266 ? 1.927 10.783 -11.583 1.00 96.69 266 ALA A O 1
ATOM 2041 N N . GLU A 1 267 ? 1.321 9.559 -13.377 1.00 96.44 267 GLU A N 1
ATOM 2042 C CA . GLU A 1 267 ? 2.572 8.849 -13.570 1.00 96.44 267 GLU A CA 1
ATOM 2043 C C . GLU A 1 267 ? 3.052 9.068 -14.998 1.00 96.44 267 GLU A C 1
ATOM 2045 O O . GLU A 1 267 ? 2.344 8.791 -15.963 1.00 96.44 267 GLU A O 1
ATOM 2050 N N . LEU A 1 268 ? 4.239 9.647 -15.147 1.00 96.31 268 LEU A N 1
ATOM 2051 C CA . LEU A 1 268 ? 4.802 9.996 -16.444 1.00 96.31 268 LEU A CA 1
ATOM 2052 C C . LEU A 1 268 ? 6.243 9.507 -16.505 1.00 96.31 268 LEU A C 1
ATOM 2054 O O . LEU A 1 268 ? 7.086 9.976 -15.740 1.00 96.31 268 LEU A O 1
ATOM 2058 N N . SER A 1 269 ? 6.543 8.644 -17.470 1.00 96.12 269 SER A N 1
ATOM 2059 C CA . SER A 1 269 ? 7.900 8.200 -17.772 1.00 96.12 269 SER A CA 1
ATOM 2060 C C . SER A 1 269 ? 8.264 8.541 -19.219 1.00 96.12 269 SER A C 1
ATOM 2062 O O . SER A 1 269 ? 7.424 8.601 -20.126 1.00 96.12 269 SER A O 1
ATOM 2064 N N . LYS A 1 270 ? 9.543 8.829 -19.452 1.00 95.00 270 LYS A N 1
ATOM 2065 C CA . LYS A 1 270 ? 10.073 8.999 -20.803 1.00 95.00 270 LYS A CA 1
ATOM 2066 C C . LYS A 1 270 ? 11.544 8.636 -20.841 1.00 95.00 270 LYS A C 1
ATOM 2068 O O . LYS A 1 270 ? 12.333 9.228 -20.105 1.00 95.00 270 LYS A O 1
ATOM 2073 N N . THR A 1 271 ? 11.898 7.786 -21.795 1.00 94.56 271 THR A N 1
ATOM 2074 C CA . THR A 1 271 ? 13.277 7.399 -22.093 1.00 94.56 271 THR A CA 1
ATOM 2075 C C . THR A 1 271 ? 13.619 7.821 -23.519 1.00 94.56 271 THR A C 1
ATOM 2077 O O . THR A 1 271 ? 12.890 7.535 -24.473 1.00 94.56 271 THR A O 1
ATOM 2080 N N . ARG A 1 272 ? 14.719 8.557 -23.691 1.00 93.12 272 ARG A N 1
ATOM 2081 C CA . ARG A 1 272 ? 15.179 9.057 -24.994 1.00 93.12 272 ARG A CA 1
ATOM 2082 C C . ARG A 1 272 ? 16.657 8.750 -25.187 1.00 93.12 272 ARG A C 1
ATOM 2084 O O . ARG A 1 272 ? 17.448 9.020 -24.289 1.00 93.12 272 ARG A O 1
ATOM 2091 N N . ASN A 1 273 ? 17.018 8.293 -26.381 1.00 91.50 273 ASN A N 1
ATOM 2092 C CA . ASN A 1 273 ? 18.393 8.329 -26.861 1.00 91.50 273 ASN A CA 1
ATOM 2093 C C . ASN A 1 273 ? 18.648 9.719 -27.470 1.00 91.50 273 ASN A C 1
ATOM 2095 O O . ASN A 1 273 ? 18.031 10.106 -28.466 1.00 91.50 273 ASN A O 1
ATOM 2099 N N . THR A 1 274 ? 19.496 10.520 -26.833 1.00 91.75 274 THR A N 1
ATOM 2100 C CA . THR A 1 274 ? 19.827 11.873 -27.292 1.00 91.75 274 THR A CA 1
ATOM 2101 C C . THR A 1 274 ? 20.841 11.896 -28.431 1.00 91.75 274 THR A C 1
ATOM 2103 O O . THR A 1 274 ? 20.888 12.897 -29.137 1.00 91.75 274 THR A O 1
ATOM 2106 N N . THR A 1 275 ? 21.573 10.805 -28.674 1.00 90.12 275 THR A N 1
ATOM 2107 C CA . THR A 1 275 ? 22.505 10.671 -29.806 1.00 90.12 275 THR A CA 1
ATOM 2108 C C . THR A 1 275 ? 21.770 10.453 -31.129 1.00 90.12 275 THR A C 1
ATOM 2110 O O . THR A 1 275 ? 22.102 11.075 -32.134 1.00 90.12 275 THR A O 1
ATOM 2113 N N . THR A 1 276 ? 20.741 9.600 -31.138 1.00 88.19 276 THR A N 1
ATOM 2114 C CA . THR A 1 276 ? 19.915 9.305 -32.330 1.00 88.19 276 THR A CA 1
ATOM 2115 C C . THR A 1 276 ? 18.634 10.134 -32.399 1.00 88.19 276 THR A C 1
ATOM 2117 O O . THR A 1 276 ? 17.850 10.002 -33.336 1.00 88.19 276 THR A O 1
ATOM 2120 N N . GLU A 1 277 ? 18.396 10.963 -31.382 1.00 87.06 277 GLU A N 1
ATOM 2121 C CA . GLU A 1 277 ? 17.160 11.706 -31.136 1.00 87.06 277 GLU A CA 1
ATOM 2122 C C . GLU A 1 277 ? 15.888 10.854 -30.952 1.00 87.06 277 GLU A C 1
ATOM 2124 O O . GLU A 1 277 ? 14.813 11.428 -30.730 1.00 87.06 277 GLU A O 1
ATOM 2129 N N . ALA A 1 278 ? 16.001 9.522 -30.949 1.00 85.94 278 ALA A N 1
ATOM 2130 C CA . ALA A 1 278 ? 14.890 8.584 -30.850 1.00 85.94 278 ALA A CA 1
ATOM 2131 C C . ALA A 1 278 ? 14.274 8.529 -29.440 1.00 85.94 278 ALA A C 1
ATOM 2133 O O . ALA A 1 278 ? 14.969 8.544 -28.421 1.00 85.94 278 ALA A O 1
ATOM 2134 N N . VAL A 1 279 ? 12.943 8.439 -29.375 1.00 85.88 279 VAL A N 1
ATOM 2135 C CA . VAL A 1 279 ? 12.217 8.104 -28.140 1.00 85.88 279 VAL A CA 1
ATOM 2136 C C . VAL A 1 279 ? 12.198 6.587 -28.035 1.00 85.88 279 VAL A C 1
ATOM 2138 O O . VAL A 1 279 ? 11.685 5.938 -28.940 1.00 85.88 279 VAL A O 1
ATOM 2141 N N . LEU A 1 280 ? 12.786 6.055 -26.965 1.00 86.06 280 LEU A N 1
ATOM 2142 C CA . LEU A 1 280 ? 12.865 4.614 -26.730 1.00 86.06 280 LEU A CA 1
ATOM 2143 C C . LEU A 1 280 ? 11.603 4.103 -26.041 1.00 86.06 280 LEU A C 1
ATOM 2145 O O . LEU A 1 280 ? 11.112 3.043 -26.388 1.00 86.06 280 LEU A O 1
ATOM 2149 N N . GLU A 1 281 ? 11.083 4.878 -25.091 1.00 89.06 281 GLU A N 1
ATOM 2150 C CA . GLU A 1 281 ? 9.931 4.490 -24.283 1.00 89.06 281 GLU A CA 1
ATOM 2151 C C . GLU A 1 281 ? 9.187 5.738 -23.806 1.00 89.06 281 GLU A C 1
ATOM 2153 O O . GLU A 1 281 ? 9.788 6.802 -23.561 1.00 89.06 281 GLU A O 1
ATOM 2158 N N . ARG A 1 282 ? 7.869 5.623 -23.664 1.00 92.25 282 ARG A N 1
ATOM 2159 C CA . ARG A 1 282 ? 7.044 6.642 -23.023 1.00 92.25 282 ARG A CA 1
ATOM 2160 C C . ARG A 1 282 ? 5.849 5.997 -22.345 1.00 92.25 282 ARG A C 1
ATOM 2162 O O . ARG A 1 282 ? 5.038 5.382 -23.023 1.00 92.25 282 ARG A O 1
ATOM 2169 N N . TYR A 1 283 ? 5.686 6.286 -21.062 1.00 92.44 283 TYR A N 1
ATOM 2170 C CA . TYR A 1 283 ? 4.522 5.886 -20.287 1.00 92.44 283 TYR A CA 1
ATOM 2171 C C . TYR A 1 283 ? 3.791 7.111 -19.747 1.00 92.44 283 TYR A C 1
ATOM 2173 O O . TYR A 1 283 ? 4.416 8.095 -19.326 1.00 92.44 283 TYR A O 1
ATOM 2181 N N . LYS A 1 284 ? 2.461 7.080 -19.786 1.00 95.38 284 LYS A N 1
ATOM 2182 C CA . LYS A 1 284 ? 1.606 8.072 -19.143 1.00 95.38 284 LYS A CA 1
ATOM 2183 C C . LYS A 1 284 ? 0.362 7.409 -18.588 1.00 95.38 284 LYS A C 1
ATOM 2185 O O . LYS A 1 284 ? -0.442 6.894 -19.356 1.00 95.38 284 LYS A O 1
ATOM 2190 N N . GLU A 1 285 ? 0.144 7.593 -17.303 1.00 94.62 285 GLU A N 1
ATOM 2191 C CA . GLU A 1 285 ? -1.092 7.244 -16.625 1.00 94.62 285 GLU A CA 1
ATOM 2192 C C . GLU A 1 285 ? -1.594 8.478 -15.884 1.00 94.62 285 GLU A C 1
ATOM 2194 O O . GLU A 1 285 ? -0.881 9.090 -15.088 1.00 94.62 285 GLU A O 1
ATOM 2199 N N . LEU A 1 286 ? -2.810 8.904 -16.203 1.00 97.00 286 LEU A N 1
ATOM 2200 C CA . LEU A 1 286 ? -3.467 10.025 -15.547 1.00 97.00 286 LEU A CA 1
ATOM 2201 C C . LEU A 1 286 ? -4.816 9.550 -15.041 1.00 97.00 286 LEU A C 1
ATOM 2203 O O . LEU A 1 286 ? -5.674 9.187 -15.842 1.00 97.00 286 LEU A O 1
ATOM 2207 N N . GLU A 1 287 ? -5.027 9.625 -13.737 1.00 96.75 287 GLU A N 1
ATOM 2208 C CA . GLU A 1 287 ? -6.270 9.201 -13.113 1.00 96.75 287 GLU A CA 1
ATOM 2209 C C . GLU A 1 287 ? -6.887 10.346 -12.317 1.00 96.75 287 GLU A C 1
ATOM 2211 O O . GLU A 1 287 ? -6.211 11.090 -11.603 1.00 96.75 287 GLU A O 1
ATOM 2216 N N . ILE A 1 288 ? -8.203 10.484 -12.427 1.00 97.62 288 ILE A N 1
ATOM 2217 C CA . ILE A 1 288 ? -8.998 11.326 -11.543 1.00 97.62 288 ILE A CA 1
ATOM 2218 C C . ILE A 1 288 ? -10.191 10.526 -11.052 1.00 97.62 288 ILE A C 1
ATOM 2220 O O . ILE A 1 288 ? -10.923 9.926 -11.839 1.00 97.62 288 ILE A O 1
ATOM 2224 N N . GLY A 1 289 ? -10.414 10.547 -9.747 1.00 96.62 289 GLY A N 1
ATOM 2225 C CA . GLY A 1 289 ? -11.489 9.780 -9.149 1.00 96.62 289 GLY A CA 1
ATOM 2226 C C . GLY A 1 289 ? -12.061 10.437 -7.915 1.00 96.62 289 GLY A C 1
ATOM 2227 O O . GLY A 1 289 ? -11.578 11.452 -7.406 1.00 96.62 289 GLY A O 1
ATOM 2228 N N . GLY A 1 290 ? -13.151 9.863 -7.438 1.00 94.25 290 GLY A N 1
ATOM 2229 C CA . GLY A 1 290 ? -13.813 10.341 -6.249 1.00 94.25 290 GLY A CA 1
ATOM 2230 C C . GLY A 1 290 ? -14.735 9.307 -5.646 1.00 94.25 290 GLY A C 1
ATOM 2231 O O . GLY A 1 290 ? -15.149 8.335 -6.276 1.00 94.25 290 GLY A O 1
ATOM 2232 N N . ALA A 1 291 ? -15.068 9.550 -4.390 1.00 92.19 291 ALA A N 1
ATOM 2233 C CA . ALA A 1 291 ? -15.980 8.725 -3.638 1.00 92.19 291 ALA A CA 1
ATOM 2234 C C . ALA A 1 291 ? -16.991 9.596 -2.900 1.00 92.19 291 ALA A C 1
ATOM 2236 O O . ALA A 1 291 ? -16.633 10.594 -2.273 1.00 92.19 291 ALA A O 1
ATOM 2237 N N . TYR A 1 292 ? -18.252 9.180 -2.952 1.00 90.44 292 TYR A N 1
ATOM 2238 C CA . TYR A 1 292 ? -19.360 9.760 -2.212 1.00 90.44 292 TYR A CA 1
ATOM 2239 C C . TYR A 1 292 ? -19.858 8.765 -1.161 1.00 90.44 292 TYR A C 1
ATOM 2241 O O . TYR A 1 292 ? -20.341 7.682 -1.494 1.00 90.44 292 TYR A O 1
ATOM 2249 N N . ARG A 1 293 ? -19.728 9.141 0.114 1.00 82.88 293 ARG A N 1
ATOM 2250 C CA . ARG A 1 293 ? -20.072 8.336 1.293 1.00 82.88 293 ARG A CA 1
ATOM 2251 C C . ARG A 1 293 ? -20.828 9.212 2.302 1.00 82.88 293 ARG A C 1
ATOM 2253 O O . ARG A 1 293 ? -20.195 9.901 3.098 1.00 82.88 293 ARG A O 1
ATOM 2260 N N . PRO A 1 294 ? -22.172 9.255 2.264 1.00 75.44 294 PRO A N 1
ATOM 2261 C CA . PRO A 1 294 ? -22.962 10.165 3.086 1.00 75.44 294 PRO A CA 1
ATOM 2262 C C . PRO A 1 294 ? -22.869 9.827 4.579 1.00 75.44 294 PRO A C 1
ATOM 2264 O O . PRO A 1 294 ? -23.458 8.855 5.051 1.00 75.44 294 PRO A O 1
ATOM 2267 N N . VAL A 1 295 ? -22.253 10.703 5.371 1.00 68.62 295 VAL A N 1
ATOM 2268 C CA . VAL A 1 295 ? -22.059 10.508 6.819 1.00 68.62 295 VAL A CA 1
ATOM 2269 C C . VAL A 1 295 ? -23.392 10.485 7.577 1.00 68.62 295 VAL A C 1
ATOM 2271 O O . VAL A 1 295 ? -23.530 9.860 8.629 1.00 68.62 295 VAL A O 1
ATOM 2274 N N . ALA A 1 296 ? -24.419 11.153 7.042 1.00 51.50 296 ALA A N 1
ATOM 2275 C CA . ALA A 1 296 ? -25.753 11.179 7.640 1.00 51.50 296 ALA A CA 1
ATOM 2276 C C . ALA A 1 296 ? -26.574 9.899 7.386 1.00 51.50 296 ALA A C 1
ATOM 2278 O O . ALA A 1 296 ? -27.523 9.644 8.132 1.00 51.50 296 ALA A O 1
ATOM 2279 N N . HIS A 1 297 ? -26.263 9.143 6.327 1.00 66.12 297 HIS A N 1
ATOM 2280 C CA . HIS A 1 297 ? -26.998 7.948 5.905 1.00 66.12 297 HIS A CA 1
ATOM 2281 C C . HIS A 1 297 ? -26.044 6.957 5.226 1.00 66.12 297 HIS A C 1
ATOM 2283 O O . HIS A 1 297 ? -25.878 6.976 4.010 1.00 66.12 297 HIS A O 1
ATOM 2289 N N . ASP A 1 298 ? -25.499 6.040 6.016 1.00 66.69 298 ASP A N 1
ATOM 2290 C CA . ASP A 1 298 ? -24.445 5.091 5.625 1.00 66.69 298 ASP A CA 1
ATOM 2291 C C . ASP A 1 298 ? -24.939 3.891 4.785 1.00 66.69 298 ASP A C 1
ATOM 2293 O O . ASP A 1 298 ? -24.417 2.788 4.857 1.00 66.69 298 ASP A O 1
ATOM 2297 N N . ARG A 1 299 ? -26.030 4.058 4.026 1.00 82.38 299 ARG A N 1
ATOM 2298 C CA . ARG A 1 299 ? -26.592 2.969 3.204 1.00 82.38 299 ARG A CA 1
ATOM 2299 C C . ARG A 1 299 ? -26.083 2.960 1.774 1.00 82.38 299 ARG A C 1
ATOM 2301 O O . ARG A 1 299 ? -26.311 1.975 1.089 1.00 82.38 299 ARG A O 1
ATOM 2308 N N . LEU A 1 300 ? -25.490 4.054 1.310 1.00 85.38 300 LEU A N 1
ATOM 2309 C CA . LEU A 1 300 ? -25.054 4.228 -0.070 1.00 85.38 300 LEU A CA 1
ATOM 2310 C C . LEU A 1 300 ? -23.584 4.623 -0.074 1.00 85.38 300 LEU A C 1
ATOM 2312 O O . LEU A 1 300 ? -23.228 5.610 0.557 1.00 85.38 300 LEU A O 1
ATOM 2316 N N . ASN A 1 301 ? -22.772 3.913 -0.843 1.00 85.69 301 ASN A N 1
ATOM 2317 C CA . ASN A 1 301 ? -21.416 4.319 -1.175 1.00 85.69 301 ASN A CA 1
ATOM 2318 C C . ASN A 1 301 ? -21.269 4.292 -2.692 1.00 85.69 301 ASN A C 1
ATOM 2320 O O . ASN A 1 301 ? -21.697 3.337 -3.336 1.00 85.69 301 ASN A O 1
ATOM 2324 N N . VAL A 1 302 ? -20.700 5.352 -3.255 1.00 93.69 302 VAL A N 1
ATOM 2325 C CA . VAL A 1 302 ? -20.453 5.458 -4.694 1.00 93.69 302 VAL A CA 1
ATOM 2326 C C . VAL A 1 302 ? -18.996 5.811 -4.904 1.00 93.69 302 VAL A C 1
ATOM 2328 O O . VAL A 1 302 ? -18.488 6.721 -4.249 1.00 93.69 302 VAL A O 1
ATOM 2331 N N . LEU A 1 303 ? -18.338 5.104 -5.808 1.00 92.75 303 LEU A N 1
ATOM 2332 C CA . LEU A 1 303 ? -16.980 5.375 -6.247 1.00 92.75 303 LEU A CA 1
ATOM 2333 C C . LEU A 1 303 ? -16.982 5.512 -7.764 1.00 92.75 303 LEU A C 1
ATOM 2335 O O . LEU A 1 303 ? -17.782 4.879 -8.453 1.00 92.75 303 LEU A O 1
ATOM 2339 N N . GLY A 1 304 ? -16.091 6.340 -8.285 1.00 95.00 304 GLY A N 1
ATOM 2340 C CA . GLY A 1 304 ? -15.858 6.391 -9.715 1.00 95.00 304 GLY A CA 1
ATOM 2341 C C . GLY A 1 304 ? -14.527 7.028 -10.049 1.00 95.00 304 GLY A C 1
ATOM 2342 O O . GLY A 1 304 ? -14.056 7.910 -9.327 1.00 95.00 304 GLY A O 1
ATOM 2343 N N . SER A 1 305 ? -13.953 6.584 -11.156 1.00 96.75 305 SER A N 1
ATOM 2344 C CA . SER A 1 305 ? -12.680 7.063 -11.668 1.00 96.75 305 SER A CA 1
ATOM 2345 C C . SER A 1 305 ? -12.681 7.123 -13.191 1.00 96.75 305 SER A C 1
ATOM 2347 O O . SER A 1 305 ? -13.479 6.483 -13.887 1.00 96.75 305 SER A O 1
ATOM 2349 N N . TYR A 1 306 ? -11.795 7.967 -13.697 1.00 97.62 306 TYR A N 1
ATOM 2350 C CA . TYR A 1 306 ? -11.433 8.057 -15.095 1.00 97.62 306 TYR A CA 1
ATOM 2351 C C . TYR A 1 306 ? -9.915 7.974 -15.200 1.00 97.62 306 TYR A C 1
ATOM 2353 O O . TYR A 1 306 ? -9.222 8.808 -14.611 1.00 97.62 306 TYR A O 1
ATOM 2361 N N . THR A 1 307 ? -9.437 7.023 -15.994 1.00 96.75 307 THR A N 1
ATOM 2362 C CA . THR A 1 307 ? -8.017 6.787 -16.249 1.00 96.75 307 THR A CA 1
ATOM 2363 C C . THR A 1 307 ? -7.723 6.992 -17.729 1.00 96.75 307 THR A C 1
ATOM 2365 O O . THR A 1 307 ? -8.445 6.504 -18.600 1.00 96.75 307 THR A O 1
ATOM 2368 N N . TYR A 1 308 ? -6.658 7.729 -18.022 1.00 96.44 308 TYR A N 1
ATOM 2369 C CA . TYR A 1 308 ? -6.053 7.811 -19.343 1.00 96.44 308 TYR A CA 1
ATOM 2370 C C . TYR A 1 308 ? -4.691 7.129 -19.306 1.00 96.44 308 TYR A C 1
ATOM 2372 O O . TYR A 1 308 ? -3.810 7.577 -18.572 1.00 96.44 308 TYR A O 1
ATOM 2380 N N . LEU A 1 309 ? -4.534 6.102 -20.131 1.00 93.12 309 LEU A N 1
ATOM 2381 C CA . LEU A 1 309 ? -3.301 5.353 -20.318 1.00 93.12 309 LEU A CA 1
ATOM 2382 C C . LEU A 1 309 ? -2.717 5.673 -21.696 1.00 93.12 309 LEU A C 1
ATOM 2384 O O . LEU A 1 309 ? -3.443 5.791 -22.686 1.00 93.12 309 LEU A O 1
ATOM 2388 N N . SER A 1 310 ? -1.402 5.824 -21.769 1.00 93.12 310 SER A N 1
ATOM 2389 C CA . SER A 1 310 ? -0.671 5.880 -23.026 1.00 93.12 310 SER A CA 1
ATOM 2390 C C . SER A 1 310 ? 0.696 5.254 -22.843 1.00 93.12 310 SER A C 1
ATOM 2392 O O . SER A 1 310 ? 1.543 5.805 -22.138 1.00 93.12 310 SER A O 1
ATOM 2394 N N . GLU A 1 311 ? 0.907 4.154 -23.542 1.00 88.12 311 GLU A N 1
ATOM 2395 C CA . GLU A 1 311 ? 2.148 3.405 -23.528 1.00 88.12 311 GLU A CA 1
ATOM 2396 C C . GLU A 1 311 ? 2.751 3.382 -24.928 1.00 88.12 311 GLU A C 1
ATOM 2398 O O . GLU A 1 311 ? 2.060 3.259 -25.939 1.00 88.12 311 GLU A O 1
ATOM 2403 N N . GLN A 1 312 ? 4.062 3.563 -24.990 1.00 86.81 312 GLN A N 1
ATOM 2404 C CA . GLN A 1 312 ? 4.846 3.386 -26.195 1.00 86.81 312 GLN A CA 1
ATOM 2405 C C . GLN A 1 312 ? 6.021 2.484 -25.837 1.00 86.81 312 GLN A C 1
ATOM 2407 O O . GLN A 1 312 ? 6.997 2.956 -25.238 1.00 86.81 312 GLN A O 1
ATOM 2412 N N . SER A 1 313 ? 5.900 1.207 -26.189 1.00 69.06 313 SER A N 1
ATOM 2413 C CA . SER A 1 313 ? 6.903 0.190 -25.899 1.00 69.06 313 SER A CA 1
ATOM 2414 C C . SER A 1 313 ? 8.125 0.361 -26.818 1.00 69.06 313 SER A C 1
ATOM 2416 O O . SER A 1 313 ? 8.010 0.868 -27.944 1.00 69.06 313 SER A O 1
ATOM 2418 N N . PRO A 1 314 ? 9.329 -0.039 -26.375 1.00 60.78 314 PRO A N 1
ATOM 2419 C CA . PRO A 1 314 ? 10.502 -0.049 -27.237 1.00 60.78 314 PRO A CA 1
ATOM 2420 C C . PRO A 1 314 ? 10.292 -1.029 -28.393 1.00 60.78 314 PRO A C 1
ATOM 2422 O O . PRO A 1 314 ? 9.907 -2.173 -28.169 1.00 60.78 314 PRO A O 1
ATOM 2425 N N . GLY A 1 315 ? 10.620 -0.627 -29.625 1.00 50.88 315 GLY A N 1
ATOM 2426 C CA . GLY A 1 315 ? 10.439 -1.447 -30.838 1.00 50.88 315 GLY A CA 1
ATOM 2427 C C . GLY A 1 315 ? 11.278 -2.737 -30.925 1.00 50.88 315 GLY A C 1
ATOM 2428 O O . GLY A 1 315 ? 11.463 -3.258 -32.018 1.00 50.88 315 GLY A O 1
ATOM 2429 N N . SER A 1 316 ? 11.840 -3.218 -29.812 1.00 45.50 316 SER A N 1
ATOM 2430 C CA . SER A 1 316 ? 12.682 -4.416 -29.705 1.00 45.50 316 SER A CA 1
ATOM 2431 C C . SER A 1 316 ? 12.176 -5.449 -28.688 1.00 45.50 316 SER A C 1
ATOM 2433 O O . SER A 1 316 ? 12.891 -6.413 -28.424 1.00 45.50 316 SER A O 1
ATOM 2435 N N . GLN A 1 317 ? 10.998 -5.264 -28.079 1.00 44.09 317 GLN A N 1
ATOM 2436 C CA . GLN A 1 317 ? 10.407 -6.281 -27.203 1.00 44.09 317 GLN A CA 1
ATOM 2437 C C . GLN A 1 317 ? 9.723 -7.366 -28.045 1.00 44.09 317 GLN A C 1
ATOM 2439 O O . GLN A 1 317 ? 8.730 -7.114 -28.712 1.00 44.09 317 GLN A O 1
ATOM 2444 N N . THR A 1 318 ? 10.281 -8.577 -28.024 1.00 45.16 318 THR A N 1
ATOM 2445 C CA . THR A 1 318 ? 9.807 -9.745 -28.791 1.00 45.16 318 THR A CA 1
ATOM 2446 C C . THR A 1 318 ? 8.715 -10.572 -28.100 1.00 45.16 318 THR A C 1
ATOM 2448 O O . THR A 1 318 ? 8.246 -11.532 -28.704 1.00 45.16 318 THR A O 1
ATOM 2451 N N . ASP A 1 319 ? 8.328 -10.243 -26.861 1.00 45.53 319 ASP A N 1
ATOM 2452 C CA . ASP A 1 319 ? 7.448 -11.099 -26.037 1.00 45.53 319 ASP A CA 1
ATOM 2453 C C . ASP A 1 319 ? 5.967 -10.676 -25.998 1.00 45.53 319 ASP A C 1
ATOM 2455 O O . ASP A 1 319 ? 5.114 -11.524 -25.752 1.00 45.53 319 ASP A O 1
ATOM 2459 N N . ASN A 1 320 ? 5.630 -9.426 -26.335 1.00 44.72 320 ASN A N 1
ATOM 2460 C CA . ASN A 1 320 ? 4.243 -8.971 -26.492 1.00 44.72 320 ASN A CA 1
ATOM 2461 C C . ASN A 1 320 ? 4.017 -8.598 -27.959 1.00 44.72 320 ASN A C 1
ATOM 2463 O O . ASN A 1 320 ? 4.878 -7.976 -28.568 1.00 44.72 320 ASN A O 1
ATOM 2467 N N . ALA A 1 321 ? 2.897 -9.023 -28.542 1.00 51.47 321 ALA A N 1
ATOM 2468 C CA . ALA A 1 321 ? 2.634 -9.052 -29.982 1.00 51.47 321 ALA A CA 1
ATOM 2469 C C . ALA A 1 321 ? 2.821 -7.708 -30.730 1.00 51.47 321 ALA A C 1
ATOM 2471 O O . ALA A 1 321 ? 1.835 -7.066 -31.052 1.00 51.47 321 ALA A O 1
ATOM 2472 N N . ASP A 1 322 ? 4.051 -7.292 -31.054 1.00 61.53 322 ASP A N 1
ATOM 2473 C CA . ASP A 1 322 ? 4.392 -6.146 -31.918 1.00 61.53 322 ASP A CA 1
ATOM 2474 C C . ASP A 1 322 ? 3.574 -4.848 -31.660 1.00 61.53 322 ASP A C 1
ATOM 2476 O O . ASP A 1 322 ? 3.395 -4.041 -32.576 1.00 61.53 322 ASP A O 1
ATOM 2480 N N . ILE A 1 323 ? 3.042 -4.621 -30.449 1.00 64.44 323 ILE A N 1
ATOM 2481 C CA . ILE A 1 323 ? 2.281 -3.406 -30.111 1.00 64.44 323 ILE A CA 1
ATOM 2482 C C . ILE A 1 323 ? 3.292 -2.269 -29.918 1.00 64.44 323 ILE A C 1
ATOM 2484 O O . ILE A 1 323 ? 4.075 -2.258 -28.976 1.00 64.44 323 ILE A O 1
ATOM 2488 N N . GLU A 1 324 ? 3.298 -1.310 -30.843 1.00 74.44 324 GLU A N 1
ATOM 2489 C CA . GLU A 1 324 ? 4.205 -0.156 -30.845 1.00 74.44 324 GLU A CA 1
ATOM 2490 C C . GLU A 1 324 ? 3.698 0.991 -29.964 1.00 74.44 324 GLU A C 1
ATOM 2492 O O . GLU A 1 324 ? 4.485 1.751 -29.397 1.00 74.44 324 GLU A O 1
ATOM 2497 N N . GLU A 1 325 ? 2.380 1.189 -29.926 1.00 83.56 325 GLU A N 1
ATOM 2498 C CA . GLU A 1 325 ? 1.751 2.260 -29.159 1.00 83.56 325 GLU A CA 1
ATOM 2499 C C . GLU A 1 325 ? 0.329 1.866 -28.764 1.00 83.56 325 GLU A C 1
ATOM 2501 O O . GLU A 1 325 ? -0.468 1.459 -29.611 1.00 83.56 325 GLU A O 1
ATOM 2506 N N . GLU A 1 326 ? -0.004 2.069 -27.496 1.00 86.44 326 GLU A N 1
ATOM 2507 C CA . GLU A 1 326 ? -1.340 1.884 -26.948 1.00 86.44 326 GLU A CA 1
ATOM 2508 C C . GLU A 1 326 ? -1.823 3.178 -26.295 1.00 86.44 326 GLU A C 1
ATOM 2510 O O . GLU A 1 326 ? -1.072 3.916 -25.646 1.00 86.44 326 GLU A O 1
ATOM 2515 N N . ARG A 1 327 ? -3.107 3.482 -26.474 1.00 93.12 327 ARG A N 1
ATOM 2516 C CA . ARG A 1 327 ? -3.794 4.554 -25.754 1.00 93.12 327 ARG A CA 1
ATOM 2517 C C . ARG A 1 327 ? -5.133 4.040 -25.285 1.00 93.12 327 ARG A C 1
ATOM 2519 O O . ARG A 1 327 ? -5.888 3.528 -26.100 1.00 93.12 327 ARG A O 1
ATOM 2526 N N . ALA A 1 328 ? -5.470 4.240 -24.020 1.00 92.19 328 ALA A N 1
ATOM 2527 C CA . ALA A 1 328 ? -6.750 3.802 -23.494 1.00 92.19 328 ALA A CA 1
ATOM 2528 C C . ALA A 1 328 ? -7.402 4.859 -22.605 1.00 92.19 328 ALA A C 1
ATOM 2530 O O . ALA A 1 328 ? -6.754 5.582 -21.850 1.00 92.19 328 ALA A O 1
ATOM 2531 N N . HIS A 1 329 ? -8.723 4.928 -22.702 1.00 96.25 329 HIS A N 1
ATOM 2532 C CA . HIS A 1 329 ? -9.590 5.661 -21.796 1.00 96.25 329 HIS A CA 1
ATOM 2533 C C . HIS A 1 329 ? -10.418 4.651 -21.015 1.00 96.25 329 HIS A C 1
ATOM 2535 O O . HIS A 1 329 ? -11.192 3.907 -21.618 1.00 96.25 329 HIS A O 1
ATOM 2541 N N . VAL A 1 330 ? -10.291 4.647 -19.692 1.00 94.25 330 VAL A N 1
ATOM 2542 C CA . VAL A 1 330 ? -11.033 3.747 -18.808 1.00 94.25 330 VAL A CA 1
ATOM 2543 C C . VAL A 1 330 ? -11.944 4.572 -17.909 1.00 94.25 330 VAL A C 1
ATOM 2545 O O . VAL A 1 330 ? -11.505 5.495 -17.230 1.00 94.25 330 VAL A O 1
ATOM 2548 N N . LEU A 1 331 ? -13.234 4.258 -17.923 1.00 96.50 331 LEU A N 1
ATOM 2549 C CA . LEU A 1 331 ? -14.226 4.780 -16.990 1.00 96.50 331 LEU A CA 1
ATOM 2550 C C . LEU A 1 331 ? -14.655 3.643 -16.078 1.00 96.50 331 LEU A C 1
ATOM 2552 O O . LEU A 1 331 ? -15.160 2.640 -16.575 1.00 96.50 331 LEU A O 1
ATOM 2556 N N . ALA A 1 332 ? -14.510 3.812 -14.769 1.00 93.50 332 ALA A N 1
ATOM 2557 C CA . ALA A 1 332 ? -14.952 2.835 -13.784 1.00 93.50 332 ALA A CA 1
ATOM 2558 C C . ALA A 1 332 ? -15.906 3.483 -12.780 1.00 93.50 332 ALA A C 1
ATOM 2560 O O . ALA A 1 332 ? -15.724 4.625 -12.357 1.00 93.50 332 ALA A O 1
ATOM 2561 N N . GLY A 1 333 ? -16.950 2.753 -12.401 1.00 95.44 333 GLY A N 1
ATOM 2562 C CA . GLY A 1 333 ? -17.921 3.181 -11.408 1.00 95.44 333 GLY A CA 1
ATOM 2563 C C . GLY A 1 333 ? -18.400 2.008 -10.571 1.00 95.44 333 GLY A C 1
ATOM 2564 O O . GLY A 1 333 ? -18.708 0.943 -11.103 1.00 95.44 333 GLY A O 1
ATOM 2565 N N . GLU A 1 334 ? -18.498 2.223 -9.264 1.00 93.75 334 GLU A N 1
ATOM 2566 C CA . GLU A 1 334 ? -18.990 1.237 -8.310 1.00 93.75 334 GLU A CA 1
ATOM 2567 C C . GLU A 1 334 ? -20.057 1.854 -7.403 1.00 93.75 334 GLU A C 1
ATOM 2569 O O . GLU A 1 334 ? -19.899 2.955 -6.868 1.00 93.75 334 GLU A O 1
ATOM 2574 N N . LEU A 1 335 ? -21.161 1.136 -7.222 1.00 95.06 335 LEU A N 1
ATOM 2575 C CA . LEU A 1 335 ? -22.265 1.516 -6.355 1.00 95.06 335 LEU A CA 1
ATOM 2576 C C . LEU A 1 335 ? -22.536 0.400 -5.358 1.00 95.06 335 LEU A C 1
ATOM 2578 O O . LEU A 1 335 ? -22.887 -0.706 -5.745 1.00 95.06 335 LEU A O 1
ATOM 2582 N N . ILE A 1 336 ? -22.450 0.714 -4.070 1.00 91.19 336 ILE A N 1
ATOM 2583 C CA . ILE A 1 336 ? -22.740 -0.207 -2.973 1.00 91.19 336 ILE A CA 1
ATOM 2584 C C . ILE A 1 336 ? -23.953 0.324 -2.217 1.00 91.19 336 ILE A C 1
ATOM 2586 O O . ILE A 1 336 ? -23.950 1.461 -1.737 1.00 91.19 336 ILE A O 1
ATOM 2590 N N . TYR A 1 337 ? -24.989 -0.501 -2.086 1.00 93.31 337 TYR A N 1
ATOM 2591 C CA . TYR A 1 337 ? -26.231 -0.131 -1.425 1.00 93.31 337 TYR A CA 1
ATOM 2592 C C . TYR A 1 337 ? -26.734 -1.194 -0.442 1.00 93.31 337 TYR A C 1
ATOM 2594 O O . TYR A 1 337 ? -27.002 -2.344 -0.797 1.00 93.31 337 TYR A O 1
ATOM 2602 N N . ASP A 1 338 ? -26.949 -0.784 0.806 1.00 90.81 338 ASP A N 1
ATOM 2603 C CA . ASP A 1 338 ? -27.616 -1.582 1.833 1.00 90.81 338 ASP A CA 1
ATOM 2604 C C . ASP A 1 338 ? -29.145 -1.503 1.658 1.00 90.81 338 ASP A C 1
ATOM 2606 O O . ASP A 1 338 ? -29.820 -0.631 2.221 1.00 90.81 338 ASP A O 1
ATOM 2610 N N . LEU A 1 339 ? -29.710 -2.446 0.891 1.00 90.19 339 LEU A N 1
ATOM 2611 C CA . LEU A 1 339 ? -31.159 -2.583 0.675 1.00 90.19 339 LEU A CA 1
ATOM 2612 C C . LEU A 1 339 ? -31.927 -2.762 1.994 1.00 90.19 339 LEU A C 1
ATOM 2614 O O . LEU A 1 339 ? -33.025 -2.230 2.175 1.00 90.19 339 LEU A O 1
ATOM 2618 N N . SER A 1 340 ? -31.362 -3.538 2.919 1.00 88.31 340 SER A N 1
ATOM 2619 C CA . SER A 1 340 ? -31.910 -3.769 4.257 1.00 88.31 340 SER A CA 1
ATOM 2620 C C . SER A 1 340 ? -30.797 -4.130 5.238 1.00 88.31 340 SER A C 1
ATOM 2622 O O . SER A 1 340 ? -29.657 -4.349 4.841 1.00 88.31 340 SER A O 1
ATOM 2624 N N . ASP A 1 341 ? -31.137 -4.303 6.515 1.00 83.25 341 ASP A N 1
ATOM 2625 C CA . ASP A 1 341 ? -30.173 -4.740 7.533 1.00 83.25 341 ASP A CA 1
ATOM 2626 C C . ASP A 1 341 ? -29.589 -6.143 7.240 1.00 83.25 341 ASP A C 1
ATOM 2628 O O . ASP A 1 341 ? -28.593 -6.525 7.845 1.00 83.25 341 ASP A O 1
ATOM 2632 N N . ARG A 1 342 ? -30.186 -6.904 6.304 1.00 89.25 342 ARG A N 1
ATOM 2633 C CA . ARG A 1 342 ? -29.727 -8.242 5.892 1.00 89.25 342 ARG A CA 1
ATOM 2634 C C . ARG A 1 342 ? -29.186 -8.341 4.472 1.00 89.25 342 ARG A C 1
ATOM 2636 O O . ARG A 1 342 ? -28.546 -9.333 4.168 1.00 89.25 342 ARG A O 1
ATOM 2643 N N . TRP A 1 343 ? -29.451 -7.375 3.599 1.00 93.62 343 TRP A N 1
ATOM 2644 C CA . TRP A 1 343 ? -29.101 -7.480 2.178 1.00 93.62 343 TRP A CA 1
ATOM 2645 C C . TRP A 1 343 ? -28.315 -6.259 1.732 1.00 93.62 343 TRP A C 1
ATOM 2647 O O . TRP A 1 343 ? -28.762 -5.131 1.945 1.00 93.62 343 TRP A O 1
ATOM 2657 N N . GLN A 1 344 ? -27.185 -6.512 1.083 1.00 93.25 344 GLN A N 1
ATOM 2658 C CA . GLN A 1 344 ? -26.343 -5.515 0.438 1.00 93.25 344 GLN A CA 1
ATOM 2659 C C . GLN A 1 344 ? -26.157 -5.902 -1.026 1.00 93.25 344 GLN A C 1
ATOM 2661 O O . GLN A 1 344 ? -25.946 -7.074 -1.334 1.00 93.25 344 GLN A O 1
ATOM 2666 N N . VAL A 1 345 ? -26.252 -4.917 -1.907 1.00 95.88 345 VAL A N 1
ATOM 2667 C CA . VAL A 1 345 ? -25.989 -5.062 -3.338 1.00 95.88 345 VAL A CA 1
ATOM 2668 C C . VAL A 1 345 ? -24.814 -4.170 -3.696 1.00 95.88 345 VAL A C 1
ATOM 2670 O O . VAL A 1 345 ? -24.746 -3.043 -3.205 1.00 95.88 345 VAL A O 1
ATOM 2673 N N . ALA A 1 346 ? -23.902 -4.673 -4.519 1.00 93.56 346 ALA A N 1
ATOM 2674 C CA . ALA A 1 346 ? -22.851 -3.875 -5.126 1.00 93.56 346 ALA A CA 1
ATOM 2675 C C . ALA A 1 346 ? -22.829 -4.096 -6.640 1.00 93.56 346 ALA A C 1
ATOM 2677 O O . ALA A 1 346 ? -22.980 -5.218 -7.116 1.00 93.56 346 ALA A O 1
ATOM 2678 N N . GLU A 1 347 ? -22.674 -3.008 -7.376 1.00 95.75 347 GLU A N 1
ATOM 2679 C CA . GLU A 1 347 ? -22.735 -2.959 -8.830 1.00 95.75 347 GLU A CA 1
ATOM 2680 C C . GLU A 1 347 ? -21.484 -2.242 -9.331 1.00 95.75 347 GLU A C 1
ATOM 2682 O O . GLU A 1 347 ? -21.276 -1.077 -8.985 1.00 95.75 347 GLU A O 1
ATOM 2687 N N . LYS A 1 348 ? -20.664 -2.919 -10.137 1.00 94.75 348 LYS A N 1
ATOM 2688 C CA . LYS A 1 348 ? -19.468 -2.353 -10.772 1.00 94.75 348 LYS A CA 1
ATOM 2689 C C . LYS A 1 348 ? -19.662 -2.343 -12.280 1.00 94.75 348 LYS A C 1
ATOM 2691 O O . LYS A 1 348 ? -20.045 -3.349 -12.875 1.00 94.75 348 LYS A O 1
ATOM 2696 N N . PHE A 1 349 ? -19.369 -1.203 -12.887 1.00 95.44 349 PHE A N 1
ATOM 2697 C CA . PHE A 1 349 ? -19.354 -1.018 -14.330 1.00 95.44 349 PHE A CA 1
ATOM 2698 C C . PHE A 1 349 ? -18.028 -0.383 -14.718 1.00 95.44 349 PHE A C 1
ATOM 2700 O O . PHE A 1 349 ? -17.675 0.669 -14.186 1.00 95.44 349 PHE A O 1
ATOM 2707 N N . ALA A 1 350 ? -17.314 -1.003 -15.652 1.00 94.25 350 ALA A N 1
ATOM 2708 C CA . ALA A 1 350 ? -16.114 -0.424 -16.236 1.00 94.25 350 ALA A CA 1
ATOM 2709 C C . ALA A 1 350 ? -16.190 -0.464 -17.765 1.00 94.25 350 ALA A C 1
ATOM 2711 O O . ALA A 1 350 ? -16.742 -1.397 -18.348 1.00 94.25 350 ALA A O 1
ATOM 2712 N N . TYR A 1 351 ? -15.676 0.575 -18.412 1.00 94.62 351 TYR A N 1
ATOM 2713 C CA . TYR A 1 351 ? -15.660 0.738 -19.860 1.00 94.62 351 TYR A CA 1
ATOM 2714 C C . TYR A 1 351 ? -14.283 1.229 -20.293 1.00 94.62 351 TYR A C 1
ATOM 2716 O O . TYR A 1 351 ? -13.870 2.314 -19.885 1.00 94.62 351 TYR A O 1
ATOM 2724 N N . ARG A 1 352 ? -13.596 0.444 -21.123 1.00 93.50 352 ARG A N 1
ATOM 2725 C CA . ARG A 1 352 ? -12.319 0.776 -21.753 1.00 93.50 352 ARG A CA 1
ATOM 2726 C C . ARG A 1 352 ? -12.534 1.017 -23.241 1.00 93.50 352 ARG A C 1
ATOM 2728 O O . ARG A 1 352 ? -13.077 0.169 -23.943 1.00 93.50 352 ARG A O 1
ATOM 2735 N N . MET A 1 353 ? -12.056 2.160 -23.710 1.00 93.25 353 MET A N 1
ATOM 2736 C CA . MET A 1 353 ? -11.898 2.476 -25.124 1.00 93.25 353 MET A CA 1
ATOM 2737 C C . MET A 1 353 ? -10.404 2.627 -25.410 1.00 93.25 353 MET A C 1
ATOM 2739 O O . MET A 1 353 ? -9.793 3.599 -24.966 1.00 93.25 353 MET A O 1
ATOM 2743 N N . GLY A 1 354 ? -9.841 1.653 -26.113 1.00 90.31 354 GLY A N 1
ATOM 2744 C CA . GLY A 1 354 ? -8.447 1.578 -26.518 1.00 90.31 354 GLY A CA 1
ATOM 2745 C C . GLY A 1 354 ? -8.241 1.900 -27.998 1.00 90.31 354 GLY A C 1
ATOM 2746 O O . GLY A 1 354 ? -9.123 1.690 -28.831 1.00 90.31 354 GLY A O 1
ATOM 2747 N N . ASP A 1 355 ? -7.060 2.410 -28.315 1.00 89.75 355 ASP A N 1
ATOM 2748 C CA . ASP A 1 355 ? -6.464 2.468 -29.642 1.00 89.75 355 ASP A CA 1
ATOM 2749 C C . ASP A 1 355 ? -5.099 1.767 -29.547 1.00 89.75 355 ASP A C 1
ATOM 2751 O O . ASP A 1 355 ? -4.199 2.244 -28.855 1.00 89.75 355 ASP A O 1
ATOM 2755 N N . GLU A 1 356 ? -4.935 0.658 -30.259 1.00 84.50 356 GLU A N 1
ATOM 2756 C CA . GLU A 1 356 ? -3.710 -0.146 -30.275 1.00 84.50 356 GLU A CA 1
ATOM 2757 C C . GLU A 1 356 ? -3.077 -0.082 -31.663 1.00 84.50 356 GLU A C 1
ATOM 2759 O O . GLU A 1 356 ? -3.750 -0.236 -32.689 1.00 84.50 356 GLU A O 1
ATOM 2764 N N . LYS A 1 357 ? -1.773 0.169 -31.719 1.00 82.62 357 LYS A N 1
ATOM 2765 C CA . LYS A 1 357 ? -1.003 0.190 -32.958 1.00 82.62 357 LYS A CA 1
ATOM 2766 C C . LYS A 1 357 ? -0.033 -0.976 -32.968 1.00 82.62 357 LYS A C 1
ATOM 2768 O O . LYS A 1 357 ? 0.958 -0.957 -32.252 1.00 82.62 357 LYS A O 1
ATOM 2773 N N . VAL A 1 358 ? -0.294 -1.942 -33.838 1.00 78.50 358 VAL A N 1
ATOM 2774 C CA . VAL A 1 358 ? 0.606 -3.072 -34.091 1.00 78.50 358 VAL A CA 1
ATOM 2775 C C . VAL A 1 358 ? 1.563 -2.724 -35.230 1.00 78.50 358 VAL A C 1
ATOM 2777 O O . VAL A 1 358 ? 1.194 -1.991 -36.157 1.00 78.50 358 VAL A O 1
ATOM 2780 N N . SER A 1 359 ? 2.787 -3.244 -35.186 1.00 71.25 359 SER A N 1
ATOM 2781 C CA . SER A 1 359 ? 3.794 -2.980 -36.208 1.00 71.25 359 SER A CA 1
ATOM 2782 C C . SER A 1 359 ? 3.305 -3.350 -37.611 1.00 71.25 359 SER A C 1
ATOM 2784 O O . SER A 1 359 ? 2.699 -4.394 -37.847 1.00 71.25 359 SER A O 1
ATOM 2786 N N . GLY A 1 360 ? 3.519 -2.441 -38.565 1.00 69.00 360 GLY A N 1
ATOM 2787 C CA . GLY A 1 360 ? 3.035 -2.580 -39.943 1.00 69.00 360 GLY A CA 1
ATOM 2788 C C . GLY A 1 360 ? 1.547 -2.262 -40.163 1.00 69.00 360 GLY A C 1
ATOM 2789 O O . GLY A 1 360 ? 1.119 -2.208 -41.318 1.00 69.00 360 GLY A O 1
ATOM 2790 N N . PHE A 1 361 ? 0.774 -1.979 -39.108 1.00 74.69 361 PHE A N 1
ATOM 2791 C CA . PHE A 1 361 ? -0.646 -1.622 -39.183 1.00 74.69 361 PHE A CA 1
ATOM 2792 C C . PHE A 1 361 ? -0.930 -0.225 -38.600 1.00 74.69 361 PHE A C 1
ATOM 2794 O O . PHE A 1 361 ? -0.101 0.406 -37.942 1.00 74.69 361 PHE A O 1
ATOM 2801 N N . GLY A 1 362 ? -2.109 0.317 -38.920 1.00 79.25 362 GLY A N 1
ATOM 2802 C CA . GLY A 1 362 ? -2.612 1.545 -38.299 1.00 79.25 362 GLY A CA 1
ATOM 2803 C C . GLY A 1 362 ? -3.226 1.274 -36.925 1.00 79.25 362 GLY A C 1
ATOM 2804 O O . GLY A 1 362 ? -3.392 0.123 -36.531 1.00 79.25 362 GLY A O 1
ATOM 2805 N N . PHE A 1 363 ? -3.611 2.341 -36.222 1.00 82.44 363 PHE A N 1
ATOM 2806 C CA . PHE A 1 363 ? -4.369 2.214 -34.976 1.00 82.44 363 PHE A CA 1
ATOM 2807 C C . PHE A 1 363 ? -5.669 1.438 -35.201 1.00 82.44 363 PHE A C 1
ATOM 2809 O O . PHE A 1 363 ? -6.450 1.765 -36.103 1.00 82.44 363 PHE A O 1
ATOM 2816 N N . THR A 1 364 ? -5.896 0.446 -34.350 1.00 84.38 364 THR A N 1
ATOM 2817 C CA . THR A 1 364 ? -7.124 -0.336 -34.273 1.00 84.38 364 THR A CA 1
ATOM 2818 C C . THR A 1 364 ? -7.816 -0.016 -32.962 1.00 84.38 364 THR A C 1
ATOM 2820 O O . THR A 1 364 ? -7.188 0.009 -31.909 1.00 84.38 364 THR A O 1
ATOM 2823 N N . LYS A 1 365 ? -9.115 0.259 -33.039 1.00 87.56 365 LYS A N 1
ATOM 2824 C CA . LYS A 1 365 ? -9.927 0.547 -31.860 1.00 87.56 365 LYS A CA 1
ATOM 2825 C C . LYS A 1 365 ? -10.298 -0.742 -31.151 1.00 87.56 365 LYS A C 1
ATOM 2827 O O . LYS A 1 365 ? -10.672 -1.697 -31.825 1.00 87.56 365 LYS A O 1
ATOM 2832 N N . THR A 1 366 ? -10.251 -0.728 -29.828 1.00 84.81 366 THR A N 1
ATOM 2833 C CA . THR A 1 366 ? -10.733 -1.810 -28.970 1.00 84.81 366 THR A CA 1
ATOM 2834 C C . THR A 1 366 ? -11.721 -1.248 -27.949 1.00 84.81 366 THR A C 1
ATOM 2836 O O . THR A 1 366 ? -11.458 -0.257 -27.272 1.00 84.81 366 THR A O 1
ATOM 2839 N N . GLU A 1 367 ? -12.905 -1.841 -27.853 1.00 90.00 367 GLU A N 1
ATOM 2840 C CA . GLU A 1 367 ? -13.941 -1.479 -26.890 1.00 90.00 367 GLU A CA 1
ATOM 2841 C C . GLU A 1 367 ? -14.224 -2.677 -25.981 1.00 90.00 367 GLU A C 1
ATOM 2843 O O . GLU A 1 367 ? -14.751 -3.712 -26.408 1.00 90.00 367 GLU A O 1
ATOM 2848 N N . THR A 1 368 ? -13.920 -2.506 -24.696 1.00 88.25 368 THR A N 1
ATOM 2849 C CA . THR A 1 368 ? -14.119 -3.526 -23.665 1.00 88.25 368 THR A CA 1
ATOM 2850 C C . THR A 1 368 ? -14.999 -2.970 -22.560 1.00 88.25 368 THR A C 1
ATOM 2852 O O . THR A 1 368 ? -14.830 -1.840 -22.108 1.00 88.25 368 THR A O 1
ATOM 2855 N N . TRP A 1 369 ? -15.959 -3.759 -22.096 1.00 91.88 369 TRP A N 1
ATOM 2856 C CA . TRP A 1 369 ? -16.829 -3.379 -20.989 1.00 91.88 369 TRP A CA 1
ATOM 2857 C C . TRP A 1 369 ? -17.020 -4.540 -20.032 1.00 91.88 369 TRP A C 1
ATOM 2859 O O . TRP A 1 369 ? -17.160 -5.696 -20.434 1.00 91.88 369 TRP A O 1
ATOM 2869 N N . LEU A 1 370 ? -17.024 -4.199 -18.751 1.00 89.69 370 LEU A N 1
ATOM 2870 C CA . LEU A 1 370 ? -17.133 -5.117 -17.637 1.00 89.69 370 LEU A CA 1
ATOM 2871 C C . LEU A 1 370 ? -18.334 -4.734 -16.783 1.00 89.69 370 LEU A C 1
ATOM 2873 O O . LEU A 1 370 ? -18.555 -3.561 -16.471 1.00 89.69 370 LEU A O 1
ATOM 2877 N N . GLN A 1 371 ? -19.083 -5.751 -16.378 1.00 93.75 371 GLN A N 1
ATOM 2878 C CA . GLN A 1 371 ? -20.166 -5.635 -15.414 1.00 93.75 371 GLN A CA 1
ATOM 2879 C C . GLN A 1 371 ? -19.950 -6.661 -14.312 1.00 93.75 371 GLN A C 1
ATOM 2881 O O . GLN A 1 371 ? -19.744 -7.841 -14.607 1.00 93.75 371 GLN A O 1
ATOM 2886 N N . ALA A 1 372 ? -20.023 -6.228 -13.058 1.00 91.81 372 ALA A N 1
ATOM 2887 C CA . ALA A 1 372 ? -20.042 -7.126 -11.915 1.00 91.81 372 ALA A CA 1
ATOM 2888 C C . ALA A 1 372 ? -21.226 -6.804 -11.003 1.00 91.81 372 ALA A C 1
ATOM 2890 O O . ALA A 1 372 ? -21.427 -5.662 -10.589 1.00 91.81 372 ALA A O 1
ATOM 2891 N N . HIS A 1 373 ? -21.993 -7.842 -10.688 1.00 95.19 373 HIS A N 1
ATOM 2892 C CA . HIS A 1 373 ? -23.206 -7.777 -9.889 1.00 95.19 373 HIS A CA 1
ATOM 2893 C C . HIS A 1 373 ? -23.013 -8.628 -8.646 1.00 95.19 373 HIS A C 1
ATOM 2895 O O . HIS A 1 373 ? -22.905 -9.854 -8.732 1.00 95.19 373 HIS A O 1
ATOM 2901 N N . ARG A 1 374 ? -22.982 -7.996 -7.480 1.00 93.69 374 ARG A N 1
ATOM 2902 C CA . ARG A 1 374 ? -22.706 -8.659 -6.211 1.00 93.69 374 ARG A CA 1
ATOM 2903 C C . ARG A 1 374 ? -23.893 -8.546 -5.275 1.00 93.69 374 ARG A C 1
ATOM 2905 O O . ARG A 1 374 ? -24.403 -7.459 -5.011 1.00 93.69 374 ARG A O 1
ATOM 2912 N N . LEU A 1 375 ? -24.281 -9.674 -4.695 1.00 96.56 375 LEU A N 1
ATOM 2913 C CA . LEU A 1 375 ? -25.326 -9.757 -3.686 1.00 96.56 375 LEU A CA 1
ATOM 2914 C C . LEU A 1 375 ? -24.767 -10.403 -2.421 1.00 96.56 375 LEU A C 1
ATOM 2916 O O . LEU A 1 375 ? -24.289 -11.535 -2.450 1.00 96.56 375 LEU A O 1
ATOM 2920 N N . ALA A 1 376 ? -24.868 -9.698 -1.298 1.00 94.19 376 ALA A N 1
ATOM 2921 C CA . ALA A 1 376 ? -24.432 -10.182 0.003 1.00 94.19 376 ALA A CA 1
ATOM 2922 C C . ALA A 1 376 ? -25.599 -10.271 0.993 1.00 94.19 376 ALA A C 1
ATOM 2924 O O . ALA A 1 376 ? -26.361 -9.320 1.188 1.00 94.19 376 ALA A O 1
ATOM 2925 N N . TYR A 1 377 ? -25.698 -11.417 1.662 1.00 95.56 377 TYR A N 1
ATOM 2926 C CA . TYR A 1 377 ? -26.642 -11.694 2.732 1.00 95.56 377 TYR A CA 1
ATOM 2927 C C . TYR A 1 377 ? -25.931 -11.678 4.088 1.00 95.56 377 TYR A C 1
ATOM 2929 O O . TYR A 1 377 ? -25.060 -12.505 4.351 1.00 95.56 377 TYR A O 1
ATOM 2937 N N . LYS A 1 378 ? -26.311 -10.745 4.963 1.00 93.06 378 LYS A N 1
ATOM 2938 C CA . LYS A 1 378 ? -25.833 -10.631 6.347 1.00 93.06 378 LYS A CA 1
ATOM 2939 C C . LYS A 1 378 ? -26.651 -11.602 7.207 1.00 93.06 378 LYS A C 1
ATOM 2941 O O . LYS A 1 378 ? -27.838 -11.374 7.455 1.00 93.06 378 LYS A O 1
ATOM 2946 N N . ILE A 1 379 ? -26.028 -12.710 7.604 1.00 91.25 379 ILE A N 1
ATOM 2947 C CA . ILE A 1 379 ? -26.647 -13.781 8.397 1.00 91.25 379 ILE A CA 1
ATOM 2948 C C . ILE A 1 379 ? -26.885 -13.281 9.826 1.00 91.25 379 ILE A C 1
ATOM 2950 O O . ILE A 1 379 ? -27.986 -13.419 10.361 1.00 91.25 379 ILE A O 1
ATOM 2954 N N . ASP A 1 380 ? -25.864 -12.657 10.408 1.00 84.69 380 ASP A N 1
ATOM 2955 C CA . ASP A 1 380 ? -25.893 -11.980 11.702 1.00 84.69 380 ASP A CA 1
ATOM 2956 C C . ASP A 1 380 ? -24.881 -10.812 11.710 1.00 84.69 380 ASP A C 1
ATOM 2958 O O . ASP A 1 380 ? -24.387 -10.397 10.660 1.00 84.69 380 ASP A O 1
ATOM 2962 N N . GLU A 1 381 ? -24.590 -10.233 12.879 1.00 73.94 381 GLU A N 1
ATOM 2963 C CA . GLU A 1 381 ? -23.613 -9.136 12.999 1.00 73.94 381 GLU A CA 1
ATOM 2964 C C . GLU A 1 381 ? -22.168 -9.562 12.678 1.00 73.94 381 GLU A C 1
ATOM 2966 O O . GLU A 1 381 ? -21.319 -8.696 12.463 1.00 73.94 381 GLU A O 1
ATOM 2971 N N . ARG A 1 382 ? -21.886 -10.872 12.644 1.00 76.75 382 ARG A N 1
ATOM 2972 C CA . ARG A 1 382 ? -20.562 -11.462 12.426 1.00 76.75 382 ARG A CA 1
ATOM 2973 C C . ARG A 1 382 ? -20.397 -12.118 11.066 1.00 76.75 382 ARG A C 1
ATOM 2975 O O . ARG A 1 382 ? -19.281 -12.137 10.582 1.00 76.75 382 ARG A O 1
ATOM 2982 N N . TRP A 1 383 ? -21.436 -12.654 10.442 1.00 85.12 383 TRP A N 1
ATOM 2983 C CA . TRP A 1 383 ? -21.299 -13.471 9.237 1.00 85.12 383 TRP A CA 1
ATOM 2984 C C . TRP A 1 383 ? -22.099 -12.918 8.065 1.00 85.12 383 TRP A C 1
ATOM 2986 O O . TRP A 1 383 ? -23.274 -12.566 8.196 1.00 85.12 383 TRP A O 1
ATOM 2996 N N . LYS A 1 384 ? -21.479 -12.907 6.885 1.00 91.25 384 LYS A N 1
ATOM 2997 C CA . LYS A 1 384 ? -22.124 -12.637 5.601 1.00 91.25 384 LYS A CA 1
ATOM 2998 C C . LYS A 1 384 ? -21.764 -13.726 4.600 1.00 91.25 384 LYS A C 1
ATOM 3000 O O . LYS A 1 384 ? -20.690 -14.314 4.663 1.00 91.25 384 LYS A O 1
ATOM 3005 N N . LEU A 1 385 ? -22.654 -13.955 3.653 1.00 95.50 385 LEU A N 1
ATOM 3006 C CA . LEU A 1 385 ? -22.401 -14.779 2.481 1.00 95.50 385 LEU A CA 1
ATOM 3007 C C . LEU A 1 385 ? -22.634 -13.913 1.249 1.00 95.50 385 LEU A C 1
ATOM 3009 O O . LEU A 1 385 ? -23.660 -13.237 1.180 1.00 95.50 385 LEU A O 1
ATOM 3013 N N . ALA A 1 386 ? -21.703 -13.907 0.305 1.00 93.31 386 ALA A N 1
ATOM 3014 C CA . ALA A 1 386 ? -21.802 -13.129 -0.919 1.00 93.31 386 ALA A CA 1
ATOM 3015 C C . ALA A 1 386 ? -21.653 -14.020 -2.151 1.00 93.31 386 ALA A C 1
ATOM 3017 O O . ALA A 1 386 ? -20.874 -14.971 -2.155 1.00 93.31 386 ALA A O 1
ATOM 3018 N N . GLY A 1 387 ? -22.415 -13.685 -3.187 1.00 94.56 387 GLY A N 1
ATOM 3019 C CA . GLY A 1 387 ? -22.227 -14.187 -4.539 1.00 94.56 387 GLY A CA 1
ATOM 3020 C C . GLY A 1 387 ? -22.045 -13.011 -5.490 1.00 94.56 387 GLY A C 1
ATOM 3021 O O . GLY A 1 387 ? -22.702 -11.980 -5.327 1.00 94.56 387 GLY A O 1
ATOM 3022 N N . GLU A 1 388 ? -21.161 -13.160 -6.464 1.00 90.62 388 GLU A N 1
ATOM 3023 C CA . GLU A 1 388 ? -20.881 -12.151 -7.481 1.00 90.62 388 GLU A CA 1
ATOM 3024 C C . GLU A 1 388 ? -20.947 -12.790 -8.861 1.00 90.62 388 GLU A C 1
ATOM 3026 O O . GLU A 1 388 ? -20.456 -13.898 -9.046 1.00 90.62 388 GLU A O 1
ATOM 3031 N N . TYR A 1 389 ? -21.569 -12.117 -9.818 1.00 93.12 389 TYR A N 1
ATOM 3032 C CA . TYR A 1 389 ? -21.602 -12.521 -11.217 1.00 93.12 389 TYR A CA 1
ATOM 3033 C C . TYR A 1 389 ? -20.891 -11.459 -12.048 1.00 93.12 389 TYR A C 1
ATOM 3035 O O . TYR A 1 389 ? -21.198 -10.274 -11.913 1.00 93.12 389 TYR A O 1
ATOM 3043 N N . ARG A 1 390 ? -19.957 -11.885 -12.898 1.00 88.88 390 ARG A N 1
ATOM 3044 C CA . ARG A 1 390 ? -19.147 -11.014 -13.750 1.00 88.88 390 ARG A CA 1
ATOM 3045 C C . ARG A 1 390 ? -19.386 -11.330 -15.215 1.00 88.88 390 ARG A C 1
ATOM 3047 O O . ARG A 1 390 ? -19.523 -12.494 -15.596 1.00 88.88 390 ARG A O 1
ATOM 3054 N N . ARG A 1 391 ? -19.377 -10.288 -16.038 1.00 89.25 391 ARG A N 1
ATOM 3055 C CA . ARG A 1 391 ? -19.383 -10.389 -17.492 1.00 89.25 391 ARG A CA 1
ATOM 3056 C C . ARG A 1 391 ? -18.414 -9.377 -18.080 1.00 89.25 391 ARG A C 1
ATOM 3058 O O . ARG A 1 391 ? -18.627 -8.176 -17.925 1.00 89.25 391 ARG A O 1
ATOM 3065 N N . LEU A 1 392 ? -17.417 -9.878 -18.792 1.00 87.62 392 LEU A N 1
ATOM 3066 C CA . LEU A 1 392 ? -16.518 -9.116 -19.642 1.00 87.62 392 LEU A CA 1
ATOM 3067 C C . LEU A 1 392 ? -16.961 -9.299 -21.094 1.00 87.62 392 LEU A C 1
ATOM 3069 O O . LEU A 1 392 ? -17.408 -10.372 -21.504 1.00 87.62 392 LEU A O 1
ATOM 3073 N N . THR A 1 393 ? -16.930 -8.241 -21.884 1.00 87.25 393 THR A N 1
ATOM 3074 C CA . THR A 1 393 ? -17.257 -8.324 -23.306 1.00 87.25 393 THR A CA 1
ATOM 3075 C C . THR A 1 393 ? -16.311 -7.429 -24.079 1.00 87.25 393 THR A C 1
ATOM 3077 O O . THR A 1 393 ? -16.183 -6.247 -23.759 1.00 87.25 393 THR A O 1
ATOM 3080 N N . GLN A 1 394 ? -15.681 -7.999 -25.098 1.00 84.25 394 GLN A N 1
ATOM 3081 C CA . GLN A 1 394 ? -14.767 -7.310 -25.995 1.00 84.25 394 GLN A CA 1
ATOM 3082 C C . GLN A 1 394 ? -15.382 -7.306 -27.390 1.00 84.25 394 GLN A C 1
ATOM 3084 O O . GLN A 1 394 ? -15.631 -8.353 -27.990 1.00 84.25 394 GLN A O 1
ATOM 3089 N N . ARG A 1 395 ? -15.709 -6.113 -27.884 1.00 84.06 395 ARG A N 1
ATOM 3090 C CA . ARG A 1 395 ? -16.599 -5.961 -29.037 1.00 84.06 395 ARG A CA 1
ATOM 3091 C C . ARG A 1 395 ? -15.951 -6.407 -30.345 1.00 84.06 395 ARG A C 1
ATOM 3093 O O . ARG A 1 395 ? -16.603 -7.080 -31.134 1.00 84.06 395 ARG A O 1
ATOM 3100 N N . GLU A 1 396 ? -14.699 -6.035 -30.583 1.00 79.06 396 GLU A N 1
ATOM 3101 C CA . GLU A 1 396 ? -14.000 -6.285 -31.849 1.00 79.06 396 GLU A CA 1
ATOM 3102 C C . GLU A 1 396 ? -13.537 -7.734 -31.996 1.00 79.06 396 GLU A C 1
ATOM 3104 O O . GLU A 1 396 ? -13.481 -8.242 -33.112 1.00 79.06 396 GLU A O 1
ATOM 3109 N N . ALA A 1 397 ? -13.258 -8.405 -30.877 1.00 70.81 397 ALA A N 1
ATOM 3110 C CA . ALA A 1 397 ? -12.940 -9.831 -30.842 1.00 70.81 397 ALA A CA 1
ATOM 3111 C C . ALA A 1 397 ? -14.195 -10.727 -30.862 1.00 70.81 397 ALA A C 1
ATOM 3113 O O . ALA A 1 397 ? -14.070 -11.946 -30.928 1.00 70.81 397 ALA A O 1
ATOM 3114 N N . GLU A 1 398 ? -15.394 -10.131 -30.788 1.00 80.06 398 GLU A N 1
ATOM 3115 C CA . GLU A 1 398 ? -16.673 -10.826 -30.576 1.00 80.06 398 GLU A CA 1
ATOM 3116 C C . GLU A 1 398 ? -16.654 -11.776 -29.362 1.00 80.06 398 GLU A C 1
ATOM 3118 O O . GLU A 1 398 ? -17.371 -12.778 -29.329 1.00 80.06 398 GLU A O 1
ATOM 3123 N N . ASP A 1 399 ? -15.858 -11.436 -28.343 1.00 79.94 399 ASP A N 1
ATOM 3124 C CA . ASP A 1 399 ? -15.616 -12.290 -27.183 1.00 79.94 399 ASP A CA 1
ATOM 3125 C C . ASP A 1 399 ? -16.450 -11.867 -25.965 1.00 79.94 399 ASP A C 1
ATOM 3127 O O . ASP A 1 399 ? -16.671 -10.679 -25.691 1.00 79.94 399 ASP A O 1
ATOM 3131 N N . VAL A 1 400 ? -16.948 -12.860 -25.230 1.00 84.88 400 VAL A N 1
ATOM 3132 C CA . VAL A 1 400 ? -17.791 -12.679 -24.045 1.00 84.88 400 VAL A CA 1
ATOM 3133 C C . VAL A 1 400 ? -17.399 -13.700 -22.987 1.00 84.88 400 VAL A C 1
ATOM 3135 O O . VAL A 1 400 ? -17.818 -14.856 -23.049 1.00 84.88 400 VAL A O 1
ATOM 3138 N N . ASN A 1 401 ? -16.724 -13.223 -21.944 1.00 83.69 401 ASN A N 1
ATOM 3139 C CA . ASN A 1 401 ? -16.334 -14.039 -20.801 1.00 83.69 401 ASN A CA 1
ATOM 3140 C C . ASN A 1 401 ? -17.266 -13.783 -19.616 1.00 83.69 401 ASN A C 1
ATOM 3142 O O . ASN A 1 401 ? -17.676 -12.651 -19.337 1.00 83.69 401 ASN A O 1
ATOM 3146 N N . GLN A 1 402 ? -17.681 -14.857 -18.948 1.00 87.38 402 GLN A N 1
ATOM 3147 C CA . GLN A 1 402 ? -18.659 -14.814 -17.864 1.00 87.38 402 GLN A CA 1
ATOM 3148 C C . GLN A 1 402 ? -18.285 -15.802 -16.775 1.00 87.38 402 GLN A C 1
ATOM 3150 O O . GLN A 1 402 ? -17.860 -16.918 -17.050 1.00 87.38 402 GLN A O 1
ATOM 3155 N N . GLY A 1 403 ? -18.544 -15.430 -15.530 1.00 86.06 403 GLY A N 1
ATOM 3156 C CA . GLY A 1 403 ? -18.411 -16.363 -14.425 1.00 86.06 403 GLY A CA 1
ATOM 3157 C C . GLY A 1 403 ? -18.917 -15.777 -13.123 1.00 86.06 403 GLY A C 1
ATOM 3158 O O . GLY A 1 403 ? -19.562 -14.726 -13.095 1.00 86.06 403 GLY A O 1
ATOM 3159 N N . PHE A 1 404 ? -18.680 -16.501 -12.037 1.00 89.81 404 PHE A N 1
ATOM 3160 C CA . PHE A 1 404 ? -19.184 -16.125 -10.728 1.00 89.81 404 PHE A CA 1
ATOM 3161 C C . PHE A 1 404 ? -18.155 -16.366 -9.629 1.00 89.81 404 PHE A C 1
ATOM 3163 O O . PHE A 1 404 ? -17.208 -17.132 -9.787 1.00 89.81 404 PHE A O 1
ATOM 3170 N N . LEU A 1 405 ? -18.374 -15.709 -8.498 1.00 88.00 405 LEU A N 1
ATOM 3171 C CA . LEU A 1 405 ? -17.582 -15.840 -7.287 1.00 88.00 405 LEU A CA 1
ATOM 3172 C C . LEU A 1 405 ? -18.517 -16.098 -6.117 1.00 88.00 405 LEU A C 1
ATOM 3174 O O . LEU A 1 405 ? -19.640 -15.589 -6.075 1.00 88.00 405 LEU A O 1
ATOM 3178 N N . ILE A 1 406 ? -18.048 -16.886 -5.156 1.00 87.56 406 ILE A N 1
ATOM 3179 C CA . ILE A 1 406 ? -18.749 -17.111 -3.891 1.00 87.56 406 ILE A CA 1
ATOM 3180 C C . ILE A 1 406 ? -17.774 -16.847 -2.757 1.00 87.56 406 ILE A C 1
ATOM 3182 O O . ILE A 1 406 ? -16.640 -17.316 -2.793 1.00 87.56 406 ILE A O 1
ATOM 3186 N N . GLU A 1 407 ? -18.238 -16.132 -1.735 1.00 86.44 407 GLU A N 1
ATOM 3187 C CA . GLU A 1 407 ? -17.421 -15.744 -0.591 1.00 86.44 407 GLU A CA 1
ATOM 3188 C C . GLU A 1 407 ? -18.207 -15.821 0.721 1.00 86.44 407 GLU A C 1
ATOM 3190 O O . GLU A 1 407 ? -19.300 -15.263 0.848 1.00 86.44 407 GLU A O 1
ATOM 3195 N N . GLY A 1 408 ? -17.627 -16.468 1.731 1.00 84.19 408 GLY A N 1
ATOM 3196 C CA . GLY A 1 408 ? -18.070 -16.369 3.120 1.00 84.19 408 GLY A CA 1
ATOM 3197 C C . GLY A 1 408 ? -17.245 -15.321 3.857 1.00 84.19 408 GLY A C 1
ATOM 3198 O O . GLY A 1 408 ? -16.024 -15.405 3.855 1.00 84.19 408 GLY A O 1
ATOM 3199 N N . ILE A 1 409 ? -17.898 -14.352 4.497 1.00 83.50 409 ILE A N 1
ATOM 3200 C CA . ILE A 1 409 ? -17.259 -13.208 5.159 1.00 83.50 409 ILE A CA 1
ATOM 3201 C C . ILE A 1 409 ? -17.575 -13.241 6.655 1.00 83.50 409 ILE A C 1
ATOM 3203 O O . ILE A 1 409 ? -18.737 -13.297 7.051 1.00 83.50 409 ILE A O 1
ATOM 3207 N N . MET A 1 410 ? -16.547 -13.150 7.487 1.00 75.88 410 MET A N 1
ATOM 3208 C CA . MET A 1 410 ? -16.609 -13.000 8.932 1.00 75.88 410 MET A CA 1
ATOM 3209 C C . MET A 1 410 ? -16.120 -11.610 9.355 1.00 75.88 410 MET A C 1
ATOM 3211 O O . MET A 1 410 ? -14.983 -11.224 9.107 1.00 75.88 410 MET A O 1
ATOM 3215 N N . ARG A 1 411 ? -16.955 -10.864 10.068 1.00 67.56 411 ARG A N 1
ATOM 3216 C CA . ARG A 1 411 ? -16.588 -9.638 10.767 1.00 67.56 411 ARG A CA 1
ATOM 3217 C C . ARG A 1 411 ? -15.851 -9.977 12.061 1.00 67.56 411 ARG A C 1
ATOM 3219 O O . ARG A 1 411 ? -16.392 -10.658 12.934 1.00 67.56 411 ARG A O 1
ATOM 3226 N N . ILE A 1 412 ? -14.620 -9.485 12.168 1.00 63.19 412 ILE A N 1
ATOM 3227 C CA . ILE A 1 412 ? -13.727 -9.691 13.313 1.00 63.19 412 ILE A CA 1
ATOM 3228 C C . ILE A 1 412 ? -13.992 -8.620 14.381 1.00 63.19 412 ILE A C 1
ATOM 3230 O O . ILE A 1 412 ? -14.097 -8.942 15.566 1.00 63.19 412 ILE A O 1
ATOM 3234 N N . ASP A 1 413 ? -14.157 -7.362 13.963 1.00 53.66 413 ASP A N 1
ATOM 3235 C CA . ASP A 1 413 ? -14.503 -6.226 14.823 1.00 53.66 413 ASP A CA 1
ATOM 3236 C C . ASP A 1 413 ? -15.334 -5.166 14.068 1.00 53.66 413 ASP A C 1
ATOM 3238 O O . ASP A 1 413 ? -15.745 -5.387 12.931 1.00 53.66 413 ASP A O 1
ATOM 3242 N N . ASP A 1 414 ? -15.623 -4.023 14.700 1.00 52.88 414 ASP A N 1
ATOM 3243 C CA . ASP A 1 414 ? -16.441 -2.947 14.110 1.00 52.88 414 ASP A CA 1
ATOM 3244 C C . ASP A 1 414 ? -15.814 -2.314 12.848 1.00 52.88 414 ASP A C 1
ATOM 3246 O O . ASP A 1 414 ? -16.499 -1.606 12.112 1.00 52.88 414 ASP A O 1
ATOM 3250 N N . SER A 1 415 ? -14.527 -2.559 12.601 1.00 49.66 415 SER A N 1
ATOM 3251 C CA . SER A 1 415 ? -13.738 -1.995 11.505 1.00 49.66 415 SER A CA 1
ATOM 3252 C C . SER A 1 415 ? -13.195 -3.042 10.534 1.00 49.66 415 SER A C 1
ATOM 3254 O O . SER A 1 415 ? -12.777 -2.647 9.457 1.00 49.66 415 SER A O 1
ATOM 3256 N N . THR A 1 416 ? -13.208 -4.335 10.869 1.00 52.03 416 THR A N 1
ATOM 3257 C CA . THR A 1 416 ? -12.473 -5.384 10.145 1.00 52.03 416 THR A CA 1
ATOM 3258 C C . THR A 1 416 ? -13.368 -6.561 9.765 1.00 52.03 416 THR A C 1
ATOM 3260 O O . THR A 1 416 ? -14.040 -7.159 10.610 1.00 52.03 416 THR A O 1
ATOM 3263 N N . GLU A 1 417 ? -13.301 -6.966 8.500 1.00 62.94 417 GLU A N 1
ATOM 3264 C CA . GLU A 1 417 ? -13.949 -8.150 7.937 1.00 62.94 417 GLU A CA 1
ATOM 3265 C C . GLU A 1 417 ? -12.912 -9.024 7.214 1.00 62.94 417 GLU A C 1
ATOM 3267 O O . GLU A 1 417 ? -12.035 -8.502 6.539 1.00 62.94 417 GLU A O 1
ATOM 3272 N N . ALA A 1 418 ? -13.005 -10.345 7.348 1.00 63.06 418 ALA A N 1
ATOM 3273 C CA . ALA A 1 418 ? -12.197 -11.329 6.632 1.00 63.06 418 ALA A CA 1
ATOM 3274 C C . ALA A 1 418 ? -13.118 -12.272 5.852 1.00 63.06 418 ALA A C 1
ATOM 3276 O O . ALA A 1 418 ? -14.142 -12.694 6.372 1.00 63.06 418 ALA A O 1
ATOM 3277 N N . GLY A 1 419 ? -12.781 -12.608 4.619 1.00 63.47 419 GLY A N 1
ATOM 3278 C CA . GLY A 1 419 ? -13.561 -13.415 3.699 1.00 63.47 419 GLY A CA 1
ATOM 3279 C C . GLY A 1 419 ? -12.721 -14.526 3.095 1.00 63.47 419 GLY A C 1
ATOM 3280 O O . GLY A 1 419 ? -11.529 -14.354 2.878 1.00 63.47 419 GLY A O 1
ATOM 3281 N N . VAL A 1 420 ? -13.337 -15.674 2.846 1.00 66.12 420 VAL A N 1
ATOM 3282 C CA . VAL A 1 420 ? -12.740 -16.789 2.106 1.00 66.12 420 VAL A CA 1
ATOM 3283 C C . VAL A 1 420 ? -13.702 -17.145 0.987 1.00 66.12 420 VAL A C 1
ATOM 3285 O O . VAL A 1 420 ? -14.907 -17.288 1.224 1.00 66.12 420 VAL A O 1
ATOM 3288 N N . GLY A 1 421 ? -13.182 -17.271 -0.227 1.00 72.94 421 GLY A N 1
ATOM 3289 C CA . GLY A 1 421 ? -13.988 -17.490 -1.412 1.00 72.94 421 GLY A CA 1
ATOM 3290 C C . GLY A 1 421 ? -13.297 -18.330 -2.470 1.00 72.94 421 GLY A C 1
ATOM 3291 O O . GLY A 1 421 ? -12.174 -18.803 -2.305 1.00 72.94 421 GLY A O 1
ATOM 3292 N N . TYR A 1 422 ? -14.017 -18.540 -3.561 1.00 75.62 422 TYR A N 1
ATOM 3293 C CA . TYR A 1 422 ? -13.508 -19.195 -4.755 1.00 75.62 422 TYR A CA 1
ATOM 3294 C C . TYR A 1 422 ? -13.971 -18.405 -5.973 1.00 75.62 422 TYR A C 1
ATOM 3296 O O . TYR A 1 422 ? -15.164 -18.110 -6.107 1.00 75.62 422 TYR A O 1
ATOM 3304 N N . ASN A 1 423 ? -13.021 -18.048 -6.830 1.00 79.06 423 ASN A N 1
ATOM 3305 C CA . ASN A 1 423 ? -13.267 -17.406 -8.104 1.00 79.06 423 ASN A CA 1
ATOM 3306 C C . ASN A 1 423 ? -13.363 -18.465 -9.206 1.00 79.06 423 ASN A C 1
ATOM 3308 O O . ASN A 1 423 ? -12.433 -19.247 -9.402 1.00 79.06 423 ASN A O 1
ATOM 3312 N N . PHE A 1 424 ? -14.489 -18.488 -9.915 1.00 80.12 424 PHE A N 1
ATOM 3313 C CA . PHE A 1 424 ? -14.700 -19.364 -11.065 1.00 80.12 424 PHE A CA 1
ATOM 3314 C C . PHE A 1 424 ? -14.481 -18.641 -12.406 1.00 80.12 424 PHE A C 1
ATOM 3316 O O . PHE A 1 424 ? -14.733 -19.252 -13.439 1.00 80.12 424 PHE A O 1
ATOM 3323 N N . THR A 1 425 ? -14.061 -17.367 -12.409 1.00 72.88 425 THR A N 1
ATOM 3324 C CA . THR A 1 425 ? -13.710 -16.623 -13.632 1.00 72.88 425 THR A CA 1
ATOM 3325 C C . THR A 1 425 ? -12.268 -16.873 -14.057 1.00 72.88 425 THR A C 1
ATOM 3327 O O . THR A 1 425 ? -11.398 -17.141 -13.232 1.00 72.88 425 THR A O 1
ATOM 3330 N N . ASP A 1 426 ? -12.028 -16.726 -15.352 1.00 70.56 426 ASP A N 1
ATOM 3331 C CA . ASP A 1 426 ? -10.747 -16.828 -16.052 1.00 70.56 426 ASP A CA 1
ATOM 3332 C C . ASP A 1 426 ? -10.255 -15.465 -16.586 1.00 70.56 426 ASP A C 1
ATOM 3334 O O . ASP A 1 426 ? -9.363 -15.410 -17.421 1.00 70.56 426 ASP A O 1
ATOM 3338 N N . PHE A 1 427 ? -10.820 -14.355 -16.096 1.00 65.94 427 PHE A N 1
ATOM 3339 C CA . PHE A 1 427 ? -10.492 -12.980 -16.504 1.00 65.94 427 PHE A CA 1
ATOM 3340 C C . PHE A 1 427 ? -10.471 -12.004 -15.312 1.00 65.94 427 PHE A C 1
ATOM 3342 O O . PHE A 1 427 ? -11.178 -12.231 -14.316 1.00 65.94 427 PHE A O 1
ATOM 3349 N N . ASN A 1 428 ? -9.696 -10.917 -15.446 1.00 63.31 428 ASN A N 1
ATOM 3350 C CA . ASN A 1 428 ? -9.525 -9.846 -14.454 1.00 63.31 428 ASN A CA 1
ATOM 3351 C C . ASN A 1 428 ? -10.702 -8.835 -14.434 1.00 63.31 428 ASN A C 1
ATOM 3353 O O . ASN A 1 428 ? -11.452 -8.698 -15.404 1.00 63.31 428 ASN A O 1
ATOM 3357 N N . ASP A 1 429 ? -10.904 -8.146 -13.304 1.00 62.25 429 ASP A N 1
ATOM 3358 C CA . ASP A 1 429 ? -11.903 -7.082 -13.138 1.00 62.25 429 ASP A CA 1
ATOM 3359 C C . ASP A 1 429 ? -11.335 -5.657 -13.111 1.00 62.25 429 ASP A C 1
ATOM 3361 O O . ASP A 1 429 ? -12.111 -4.694 -13.026 1.00 62.25 429 ASP A O 1
ATOM 3365 N N . ASP A 1 430 ? -10.015 -5.508 -13.190 1.00 61.22 430 ASP A N 1
ATOM 3366 C CA . ASP A 1 430 ? -9.402 -4.270 -13.661 1.00 61.22 430 ASP A CA 1
ATOM 3367 C C . ASP A 1 430 ? -9.364 -4.274 -15.196 1.00 61.22 430 ASP A C 1
ATOM 3369 O O . ASP A 1 430 ? -9.162 -5.311 -15.815 1.00 61.22 430 ASP A O 1
ATOM 3373 N N . LEU A 1 431 ? -9.644 -3.127 -15.815 1.00 65.94 431 LEU A N 1
ATOM 3374 C CA . LEU A 1 431 ? -9.568 -2.968 -17.269 1.00 65.94 431 LEU A CA 1
ATOM 3375 C C . LEU A 1 431 ? -8.301 -2.230 -17.708 1.00 65.94 431 LEU A C 1
ATOM 3377 O O . LEU A 1 431 ? -8.119 -2.041 -18.908 1.00 65.94 431 LEU A O 1
ATOM 3381 N N . THR A 1 432 ? -7.465 -1.770 -16.776 1.00 43.72 432 THR A N 1
ATOM 3382 C CA . THR A 1 432 ? -6.120 -1.253 -17.080 1.00 43.72 432 THR A CA 1
ATOM 3383 C C . THR A 1 432 ? -5.138 -2.381 -17.397 1.00 43.72 432 THR A C 1
ATOM 3385 O O . THR A 1 432 ? -4.197 -2.153 -18.148 1.00 43.72 432 THR A O 1
ATOM 3388 N N . ASP A 1 433 ? -5.417 -3.585 -16.894 1.00 49.72 433 ASP A N 1
ATOM 3389 C CA . ASP A 1 433 ? -4.617 -4.794 -17.048 1.00 49.72 433 ASP A CA 1
ATOM 3390 C C . ASP A 1 433 ? -5.510 -5.964 -17.505 1.00 49.72 433 ASP A C 1
ATOM 3392 O O . ASP A 1 433 ? -6.515 -6.291 -16.870 1.00 49.72 433 ASP A O 1
ATOM 3396 N N . LEU A 1 434 ? -5.170 -6.572 -18.643 1.00 48.50 434 LEU A N 1
ATOM 3397 C CA . LEU A 1 434 ? -5.984 -7.575 -19.338 1.00 48.50 434 LEU A CA 1
ATOM 3398 C C . LEU A 1 434 ? -5.378 -8.982 -19.223 1.00 48.50 434 LEU A C 1
ATOM 3400 O O . LEU A 1 434 ? -5.223 -9.681 -20.225 1.00 48.50 434 LEU A O 1
ATOM 3404 N N . ASP A 1 435 ? -5.070 -9.405 -17.998 1.00 48.12 435 ASP A N 1
ATOM 3405 C CA . ASP A 1 435 ? -4.607 -10.763 -17.693 1.00 48.12 435 ASP A CA 1
ATOM 3406 C C . ASP A 1 435 ? -5.759 -11.787 -17.517 1.00 48.12 435 ASP A C 1
ATOM 3408 O O . ASP A 1 435 ? -6.815 -11.507 -16.938 1.00 48.12 435 ASP A O 1
ATOM 3412 N N . TYR A 1 436 ? -5.545 -13.021 -18.004 1.00 51.25 436 TYR A N 1
ATOM 3413 C CA . TYR A 1 436 ? -6.563 -14.089 -18.136 1.00 51.25 436 TYR A CA 1
ATOM 3414 C C . TYR A 1 436 ? -6.277 -15.361 -17.298 1.00 51.25 436 TYR A C 1
ATOM 3416 O O . TYR A 1 436 ? -6.439 -16.492 -17.762 1.00 51.25 436 TYR A O 1
ATOM 3424 N N . THR A 1 437 ? -5.815 -15.215 -16.050 1.00 49.12 437 THR A N 1
ATOM 3425 C CA . THR A 1 437 ? -5.384 -16.352 -15.193 1.00 49.12 437 THR A CA 1
ATOM 3426 C C . THR A 1 437 ? -6.008 -16.382 -13.786 1.00 49.12 437 THR A C 1
ATOM 3428 O O . THR A 1 437 ? -5.509 -17.057 -12.888 1.00 49.12 437 THR A O 1
ATOM 3431 N N . SER A 1 438 ? -7.144 -15.713 -13.563 1.00 58.41 438 SER A N 1
ATOM 3432 C CA . SER A 1 438 ? -7.656 -15.408 -12.210 1.00 58.41 438 SER A CA 1
ATOM 3433 C C . SER A 1 438 ? -8.484 -16.500 -11.491 1.00 58.41 438 SER A C 1
ATOM 3435 O O . SER A 1 438 ? -9.143 -16.199 -10.490 1.00 58.41 438 SER A O 1
ATOM 3437 N N . GLN A 1 439 ? -8.482 -17.760 -11.942 1.00 70.75 439 GLN A N 1
ATOM 3438 C CA . GLN A 1 439 ? -9.333 -18.820 -11.371 1.00 70.75 439 GLN A CA 1
ATOM 3439 C C . GLN A 1 439 ? -8.719 -19.464 -10.113 1.00 70.75 439 GLN A C 1
ATOM 3441 O O . GLN A 1 439 ? -7.592 -19.957 -10.146 1.00 70.75 439 GLN A O 1
ATOM 3446 N N . GLY A 1 440 ? -9.482 -19.579 -9.016 1.00 67.88 440 GLY A N 1
ATOM 3447 C CA . GLY A 1 440 ? -9.041 -20.334 -7.835 1.00 67.88 440 GLY A CA 1
ATOM 3448 C C . GLY A 1 440 ? -9.592 -19.866 -6.482 1.00 67.88 440 GLY A C 1
ATOM 3449 O O . GLY A 1 440 ? -10.384 -18.925 -6.409 1.00 67.88 440 GLY A O 1
ATOM 3450 N N . PRO A 1 441 ? -9.205 -20.542 -5.380 1.00 63.69 441 PRO A N 1
ATOM 3451 C CA . PRO A 1 441 ? -9.546 -20.112 -4.028 1.00 63.69 441 PRO A CA 1
ATOM 3452 C C . PRO A 1 441 ? -8.825 -18.807 -3.673 1.00 63.69 441 PRO A C 1
ATOM 3454 O O . PRO A 1 441 ? -7.664 -18.622 -4.029 1.00 63.69 441 PRO A O 1
ATOM 3457 N N . TYR A 1 442 ? -9.493 -17.934 -2.922 1.00 62.53 442 TYR A N 1
ATOM 3458 C CA . TYR A 1 442 ? -8.921 -16.671 -2.461 1.00 62.53 442 TYR A CA 1
ATOM 3459 C C . TYR A 1 442 ? -9.373 -16.325 -1.038 1.00 62.53 442 TYR A C 1
ATOM 3461 O O . TYR A 1 442 ? -10.370 -16.841 -0.523 1.00 62.53 442 TYR A O 1
ATOM 3469 N N . VAL A 1 443 ? -8.640 -15.414 -0.404 1.00 51.44 443 VAL A N 1
ATOM 3470 C CA . VAL A 1 443 ? -8.966 -14.823 0.899 1.00 51.44 443 VAL A CA 1
ATOM 3471 C C . VAL A 1 443 ? -9.012 -13.305 0.726 1.00 51.44 443 VAL A C 1
ATOM 3473 O O . VAL A 1 443 ? -8.228 -12.756 -0.040 1.00 51.44 443 VAL A O 1
ATOM 3476 N N . ARG A 1 444 ? -9.930 -12.616 1.410 1.00 61.03 444 ARG A N 1
ATOM 3477 C CA . ARG A 1 444 ? -10.096 -11.155 1.375 1.00 61.03 444 ARG A CA 1
ATOM 3478 C C . ARG A 1 444 ? -10.127 -10.587 2.783 1.00 61.03 444 ARG A C 1
ATOM 3480 O O . ARG A 1 444 ? -10.857 -11.098 3.615 1.00 61.03 444 ARG A O 1
ATOM 3487 N N . VAL A 1 445 ? -9.419 -9.502 3.073 1.00 52.75 445 VAL A N 1
ATOM 3488 C CA . VAL A 1 445 ? -9.571 -8.788 4.354 1.00 52.75 445 VAL A CA 1
ATOM 3489 C C . VAL A 1 445 ? -9.869 -7.320 4.071 1.00 52.75 445 VAL A C 1
ATOM 3491 O O . VAL A 1 445 ? -9.245 -6.706 3.215 1.00 52.75 445 VAL A O 1
ATOM 3494 N N . THR A 1 446 ? -10.865 -6.751 4.745 1.00 55.25 446 THR A N 1
ATOM 3495 C CA . THR A 1 446 ? -11.313 -5.366 4.564 1.00 55.25 446 THR A CA 1
ATOM 3496 C C . THR A 1 446 ? -11.364 -4.671 5.917 1.00 55.25 446 THR A C 1
ATOM 3498 O O . THR A 1 446 ? -12.099 -5.101 6.801 1.00 55.25 446 THR A O 1
ATOM 3501 N N . GLY A 1 447 ? -10.581 -3.602 6.074 1.00 44.47 447 GLY A N 1
ATOM 3502 C CA . GLY A 1 447 ? -10.452 -2.826 7.308 1.00 44.47 447 GLY A CA 1
ATOM 3503 C C . GLY A 1 447 ? -10.736 -1.334 7.093 1.00 44.47 447 GLY A C 1
ATOM 3504 O O . GLY A 1 447 ? -10.253 -0.763 6.120 1.00 44.47 447 GLY A O 1
ATOM 3505 N N . ALA A 1 448 ? -11.481 -0.685 7.992 1.00 43.06 448 ALA A N 1
ATOM 3506 C CA . ALA A 1 448 ? -11.691 0.765 8.022 1.00 43.06 448 ALA A CA 1
ATOM 3507 C C . ALA A 1 448 ? -10.849 1.409 9.138 1.00 43.06 448 ALA A C 1
ATOM 3509 O O . ALA A 1 448 ? -11.125 1.216 10.323 1.00 43.06 448 ALA A O 1
ATOM 3510 N N . PHE A 1 449 ? -9.839 2.205 8.776 1.00 39.22 449 PHE A N 1
ATOM 3511 C CA . PHE A 1 449 ? -8.923 2.826 9.737 1.00 39.22 449 PHE A CA 1
ATOM 3512 C C . PHE A 1 449 ? -9.296 4.288 10.006 1.00 39.22 449 PHE A C 1
ATOM 3514 O O . PHE A 1 449 ? -9.173 5.154 9.142 1.00 39.22 449 PHE A O 1
ATOM 3521 N N . TYR A 1 450 ? -9.732 4.571 11.238 1.00 32.31 450 TYR A N 1
ATOM 3522 C CA . TYR A 1 450 ? -9.750 5.929 11.777 1.00 32.31 450 TYR A CA 1
ATOM 3523 C C . TYR A 1 450 ? -8.378 6.242 12.366 1.00 32.31 450 TYR A C 1
ATOM 3525 O O . TYR A 1 450 ? -8.024 5.753 13.442 1.00 32.31 450 TYR A O 1
ATOM 3533 N N . ASP A 1 451 ? -7.623 7.084 11.673 1.00 36.94 451 ASP A N 1
ATOM 3534 C CA . ASP A 1 451 ? -6.414 7.678 12.224 1.00 36.94 451 ASP A CA 1
ATOM 3535 C C . ASP A 1 451 ? -6.810 8.665 13.344 1.00 36.94 451 ASP A C 1
ATOM 3537 O O . ASP A 1 451 ? -7.799 9.384 13.201 1.00 36.94 451 ASP A O 1
ATOM 3541 N N . GLN A 1 452 ? -6.070 8.673 14.459 1.00 35.00 452 GLN A N 1
ATOM 3542 C CA . GLN A 1 452 ? -6.204 9.538 15.659 1.00 35.00 452 GLN A CA 1
ATOM 3543 C C . GLN A 1 452 ? -6.840 9.024 16.971 1.00 35.00 452 GLN A C 1
ATOM 3545 O O . GLN A 1 452 ? -6.890 9.788 17.933 1.00 35.00 452 GLN A O 1
ATOM 3550 N N . THR A 1 453 ? -7.250 7.761 17.140 1.00 48.22 453 THR A N 1
ATOM 3551 C CA . THR A 1 453 ? -7.762 7.311 18.472 1.00 48.22 453 THR A CA 1
ATOM 3552 C C . THR A 1 453 ? -6.846 6.381 19.267 1.00 48.22 453 THR A C 1
ATOM 3554 O O . THR A 1 453 ? -7.080 6.173 20.459 1.00 48.22 453 THR A O 1
ATOM 3557 N N . LEU A 1 454 ? -5.775 5.848 18.675 1.00 45.22 454 LEU A N 1
ATOM 3558 C CA . LEU A 1 454 ? -4.971 4.809 19.328 1.00 45.22 454 LEU A CA 1
ATOM 3559 C C . LEU A 1 454 ? -4.025 5.337 20.414 1.00 45.22 454 LEU A C 1
ATOM 3561 O O . LEU A 1 454 ? -3.908 4.690 21.453 1.00 45.22 454 LEU A O 1
ATOM 3565 N N . ASP A 1 455 ? -3.413 6.510 20.252 1.00 47.16 455 ASP A N 1
ATOM 3566 C CA . ASP A 1 455 ? -2.408 6.992 21.213 1.00 47.16 455 ASP A CA 1
ATOM 3567 C C . ASP A 1 455 ? -3.002 7.423 22.557 1.00 47.16 455 ASP A C 1
ATOM 3569 O O . ASP A 1 455 ? -2.427 7.144 23.611 1.00 47.16 455 ASP A O 1
ATOM 3573 N N . GLU A 1 456 ? -4.185 8.039 22.564 1.00 45.22 456 GLU A N 1
ATOM 3574 C CA . GLU A 1 456 ? -4.858 8.409 23.814 1.00 45.22 456 GLU A CA 1
ATOM 3575 C C . GLU A 1 456 ? -5.427 7.185 24.546 1.00 45.22 456 GLU A C 1
ATOM 3577 O O . GLU A 1 456 ? -5.336 7.104 25.774 1.00 45.22 456 GLU A O 1
ATOM 3582 N N . ILE A 1 457 ? -5.938 6.188 23.809 1.00 47.00 457 ILE A N 1
ATOM 3583 C CA . ILE A 1 457 ? -6.392 4.909 24.380 1.00 47.00 457 ILE A CA 1
ATOM 3584 C C . ILE A 1 457 ? -5.202 4.117 24.929 1.00 47.00 457 ILE A C 1
ATOM 3586 O O . ILE A 1 457 ? -5.295 3.549 26.018 1.00 47.00 457 ILE A O 1
ATOM 3590 N N . ARG A 1 458 ? -4.070 4.105 24.216 1.00 49.19 458 ARG A N 1
ATOM 3591 C CA . ARG A 1 458 ? -2.835 3.433 24.636 1.00 49.19 458 ARG A CA 1
ATOM 3592 C C . ARG A 1 458 ? -2.263 4.084 25.896 1.00 49.19 458 ARG A C 1
ATOM 3594 O O . ARG A 1 458 ? -1.962 3.363 26.838 1.00 49.19 458 ARG A O 1
ATOM 3601 N N . ARG A 1 459 ? -2.224 5.422 25.990 1.00 51.25 459 ARG A N 1
ATOM 3602 C CA . ARG A 1 459 ? -1.806 6.144 27.213 1.00 51.25 459 ARG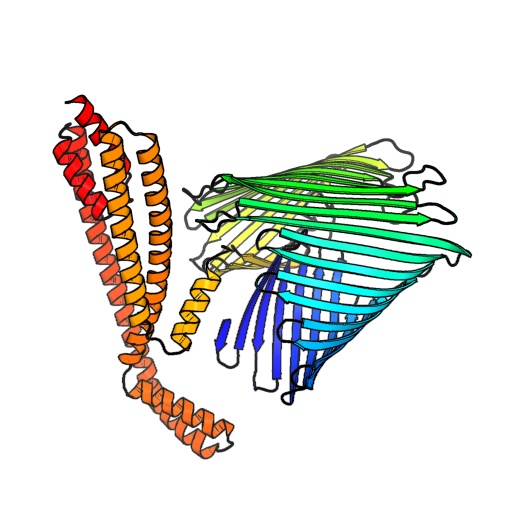 A CA 1
ATOM 3603 C C . ARG A 1 459 ? -2.729 5.879 28.406 1.00 51.25 459 ARG A C 1
ATOM 3605 O O . ARG A 1 459 ? -2.245 5.749 29.525 1.00 51.25 459 ARG A O 1
ATOM 3612 N N . ALA A 1 460 ? -4.042 5.795 28.188 1.00 46.47 460 ALA A N 1
ATOM 3613 C CA . ALA A 1 460 ? -5.000 5.493 29.252 1.00 46.47 460 ALA A CA 1
ATOM 3614 C C . ALA A 1 460 ? -4.894 4.037 29.739 1.00 46.47 460 ALA A C 1
ATOM 3616 O O . ALA A 1 460 ? -4.904 3.804 30.945 1.00 46.47 460 ALA A O 1
ATOM 3617 N N . LYS A 1 461 ? -4.729 3.071 28.824 1.00 51.16 461 LYS A N 1
ATOM 3618 C CA . LYS A 1 461 ? -4.478 1.662 29.173 1.00 51.16 461 LYS A CA 1
ATOM 3619 C C . LYS A 1 461 ? -3.159 1.482 29.915 1.00 51.16 461 LYS A C 1
ATOM 3621 O O . LYS A 1 461 ? -3.152 0.818 30.941 1.00 51.16 461 LYS A O 1
ATOM 3626 N N . LEU A 1 462 ? -2.095 2.150 29.465 1.00 50.59 462 LEU A N 1
ATOM 3627 C CA . LEU A 1 462 ? -0.786 2.110 30.118 1.00 50.59 462 LEU A CA 1
ATOM 3628 C C . LEU A 1 462 ? -0.861 2.615 31.570 1.00 50.59 462 LEU A C 1
ATOM 3630 O O . LEU A 1 462 ? -0.236 2.040 32.449 1.00 50.59 462 LEU A O 1
ATOM 3634 N N . LYS A 1 463 ? -1.665 3.653 31.848 1.00 51.22 463 LYS A N 1
ATOM 3635 C CA . LYS A 1 463 ? -1.888 4.160 33.217 1.00 51.22 463 LYS A CA 1
ATOM 3636 C C . LYS A 1 463 ? -2.653 3.176 34.108 1.00 51.22 463 LYS A C 1
ATOM 3638 O O . LYS A 1 463 ? -2.332 3.051 35.286 1.00 51.22 463 LYS A O 1
ATOM 3643 N N . ILE A 1 464 ? -3.634 2.465 33.548 1.00 53.94 464 ILE A N 1
ATOM 3644 C CA . ILE A 1 464 ? -4.387 1.418 34.259 1.00 53.94 464 ILE A CA 1
ATOM 3645 C C . ILE A 1 464 ? -3.485 0.199 34.525 1.00 53.94 464 ILE A C 1
ATOM 3647 O O . ILE A 1 464 ? -3.491 -0.344 35.626 1.00 53.94 464 ILE A O 1
ATOM 3651 N N . GLU A 1 465 ? -2.651 -0.190 33.557 1.00 49.78 465 GLU A N 1
ATOM 3652 C CA . GLU A 1 465 ? -1.648 -1.258 33.698 1.00 49.78 465 GLU A CA 1
ATOM 3653 C C . GLU A 1 465 ? -0.536 -0.894 34.698 1.00 49.78 465 GLU A C 1
ATOM 3655 O O . GLU A 1 465 ? -0.049 -1.762 35.417 1.00 49.78 465 GLU A O 1
ATOM 3660 N N . GLN A 1 466 ? -0.193 0.394 34.821 1.00 46.41 466 GLN A N 1
ATOM 3661 C CA . GLN A 1 466 ? 0.737 0.935 35.825 1.00 46.41 466 GLN A CA 1
ATOM 3662 C C . GLN A 1 466 ? 0.106 1.138 37.219 1.00 46.41 466 GLN A C 1
ATOM 3664 O O . GLN A 1 466 ? 0.744 1.700 38.110 1.00 46.41 466 GLN A O 1
ATOM 3669 N N . GLY A 1 467 ? -1.126 0.664 37.439 1.00 49.41 467 GLY A N 1
ATOM 3670 C CA . GLY A 1 467 ? -1.750 0.602 38.762 1.00 49.41 467 GLY A CA 1
ATOM 3671 C C . GLY A 1 467 ? -2.584 1.822 39.166 1.00 49.41 467 GLY A C 1
ATOM 3672 O O . GLY A 1 467 ? -3.000 1.912 40.324 1.00 49.41 467 GLY A O 1
ATOM 3673 N N . GLU A 1 468 ? -2.880 2.761 38.258 1.00 58.00 468 GLU A N 1
ATOM 3674 C CA . GLU A 1 468 ? -3.891 3.787 38.536 1.00 58.00 468 GLU A CA 1
ATOM 3675 C C . GLU A 1 468 ? -5.309 3.213 38.381 1.00 58.00 468 GLU A C 1
ATOM 3677 O O . GLU A 1 468 ? -5.704 2.792 37.298 1.00 58.00 468 GLU A O 1
ATOM 3682 N N . SER A 1 469 ? -6.108 3.245 39.457 1.00 66.75 469 SER A N 1
ATOM 3683 C CA . SER A 1 469 ? -7.494 2.746 39.431 1.00 66.75 469 SER A CA 1
ATOM 3684 C C . SER A 1 469 ? -8.331 3.435 38.350 1.00 66.75 469 SER A C 1
ATOM 3686 O O . SER A 1 469 ? -8.413 4.672 38.299 1.00 66.75 469 SER A O 1
ATOM 3688 N N . ALA A 1 470 ? -9.052 2.638 37.555 1.00 63.25 470 ALA A N 1
ATOM 3689 C CA . ALA A 1 470 ? -9.962 3.126 36.519 1.00 63.25 470 ALA A CA 1
ATOM 3690 C C . ALA A 1 470 ? -11.027 4.092 37.083 1.00 63.25 470 ALA A C 1
ATOM 3692 O O . ALA A 1 470 ? -11.458 5.028 36.400 1.00 63.25 470 ALA A O 1
ATOM 3693 N N . ARG A 1 471 ? -11.397 3.949 38.368 1.00 69.38 471 ARG A N 1
ATOM 3694 C CA . ARG A 1 471 ? -12.296 4.873 39.088 1.00 69.38 471 ARG A CA 1
ATOM 3695 C C . ARG A 1 471 ? -11.729 6.292 39.216 1.00 69.38 471 ARG A C 1
ATOM 3697 O O . ARG A 1 471 ? -12.489 7.260 39.169 1.00 69.38 471 ARG A O 1
ATOM 3704 N N . LYS A 1 472 ? -10.413 6.442 39.384 1.00 72.69 472 LYS A N 1
ATOM 3705 C CA . LYS A 1 472 ? -9.740 7.750 39.483 1.00 72.69 472 LYS A CA 1
ATOM 3706 C C . LYS A 1 472 ? -9.708 8.440 38.116 1.00 72.69 472 LYS A C 1
ATOM 3708 O O . LYS A 1 472 ? -10.081 9.607 38.018 1.00 72.69 472 LYS A O 1
ATOM 3713 N N . LEU A 1 473 ? -9.378 7.684 37.068 1.00 68.88 473 LEU A N 1
ATOM 3714 C CA . LEU A 1 473 ? -9.352 8.160 35.682 1.00 68.88 473 LEU A CA 1
ATOM 3715 C C . LEU A 1 473 ? -10.749 8.587 35.194 1.00 68.88 473 LEU A C 1
ATOM 3717 O O . LEU A 1 473 ? -10.901 9.605 34.515 1.00 68.88 473 LEU A O 1
ATOM 3721 N N . LYS A 1 474 ? -11.789 7.846 35.603 1.00 78.75 474 LYS A N 1
ATOM 3722 C CA . LYS A 1 474 ? -13.195 8.205 35.378 1.00 78.75 474 LYS A CA 1
ATOM 3723 C C . LYS A 1 474 ? -13.526 9.576 35.972 1.00 78.75 474 LYS A C 1
ATOM 3725 O O . LYS A 1 474 ? -14.015 10.437 35.246 1.00 78.75 474 LYS A O 1
ATOM 3730 N N . LYS A 1 475 ? -13.211 9.797 37.254 1.00 79.62 475 LYS A N 1
ATOM 3731 C CA . LYS A 1 475 ? -13.471 11.076 37.943 1.00 79.62 475 LYS A CA 1
ATOM 3732 C C . LYS A 1 475 ? -12.748 12.251 37.284 1.00 79.62 475 LYS A C 1
ATOM 3734 O O . LYS A 1 475 ? -13.317 13.331 37.161 1.00 79.62 475 LYS A O 1
ATOM 3739 N N . GLU A 1 476 ? -11.509 12.046 36.846 1.00 78.44 476 GLU A N 1
ATOM 3740 C CA . GLU A 1 476 ? -10.727 13.070 36.147 1.00 78.44 476 GLU A CA 1
ATOM 3741 C C . GLU A 1 476 ? -11.371 13.457 34.808 1.00 78.44 476 GLU A C 1
ATOM 3743 O O . GLU A 1 476 ? -11.552 14.641 34.518 1.00 78.44 476 GLU A O 1
ATOM 3748 N N . LYS A 1 477 ? -11.792 12.467 34.011 1.00 79.06 477 LYS A N 1
ATOM 3749 C CA . LYS A 1 477 ? -12.465 12.724 32.732 1.00 79.06 477 LYS A CA 1
ATOM 3750 C C . LYS A 1 477 ? -13.865 13.310 32.903 1.00 79.06 477 LYS A C 1
ATOM 3752 O O . LYS A 1 477 ? -14.235 14.180 32.119 1.00 79.06 477 LYS A O 1
ATOM 3757 N N . GLU A 1 478 ? -14.620 12.900 33.919 1.00 78.31 478 GLU A N 1
ATOM 3758 C CA . GLU A 1 478 ? -15.909 13.515 34.268 1.00 78.31 478 GLU A CA 1
ATOM 3759 C C . GLU A 1 478 ? -15.740 14.996 34.626 1.00 78.31 478 GLU A C 1
ATOM 3761 O O . GLU A 1 478 ? -16.441 15.838 34.065 1.00 78.31 478 GLU A O 1
ATOM 3766 N N . ARG A 1 479 ? -14.745 15.325 35.459 1.00 82.50 479 ARG A N 1
ATOM 3767 C CA . ARG A 1 479 ? -14.414 16.710 35.816 1.00 82.50 479 ARG A CA 1
ATOM 3768 C C . ARG A 1 479 ? -14.023 17.542 34.595 1.00 82.50 479 ARG A C 1
ATOM 3770 O O . ARG A 1 479 ? -14.522 18.648 34.423 1.00 82.50 479 ARG A O 1
ATOM 3777 N N . HIS A 1 480 ? -13.181 17.003 33.719 1.00 81.38 480 HIS A N 1
ATOM 3778 C CA . HIS A 1 480 ? -12.781 17.693 32.494 1.00 81.38 480 HIS A CA 1
ATOM 3779 C C . HIS A 1 480 ? -13.974 17.951 31.552 1.00 81.38 480 HIS A C 1
ATOM 3781 O O . HIS A 1 480 ? -14.115 19.040 30.998 1.00 81.38 480 HIS A O 1
ATOM 3787 N N . ILE A 1 481 ? -14.888 16.982 31.409 1.00 77.19 481 ILE A N 1
ATOM 3788 C CA . ILE A 1 481 ? -16.138 17.162 30.650 1.00 77.19 481 ILE A CA 1
ATOM 3789 C C . ILE A 1 481 ? -16.996 18.274 31.267 1.00 77.19 481 ILE A C 1
ATOM 3791 O O . ILE A 1 481 ? -17.624 19.045 30.538 1.00 77.19 481 ILE A O 1
ATOM 3795 N N . GLU A 1 482 ? -17.052 18.358 32.593 1.00 85.06 482 GLU A N 1
ATOM 3796 C CA . GLU A 1 482 ? -17.800 19.391 33.308 1.00 85.06 482 GLU A CA 1
ATOM 3797 C C . GLU A 1 482 ? -17.201 20.790 33.096 1.00 85.06 482 GLU A C 1
ATOM 3799 O O . GLU A 1 482 ? -17.930 21.708 32.710 1.00 85.06 482 GLU A O 1
ATOM 3804 N N . GLU A 1 483 ? -15.877 20.925 33.198 1.00 86.88 483 GLU A N 1
ATOM 3805 C CA . GLU A 1 483 ? -15.133 22.158 32.900 1.00 86.88 483 GLU A CA 1
ATOM 3806 C C . GLU A 1 483 ? -15.362 22.624 31.449 1.00 86.88 483 GLU A C 1
ATOM 3808 O O . GLU A 1 483 ? -15.685 23.792 31.203 1.00 86.88 483 GLU A O 1
ATOM 3813 N N . LEU A 1 484 ? -15.299 21.704 30.478 1.00 80.06 484 LEU A N 1
ATOM 3814 C CA . LEU A 1 484 ? -15.604 22.000 29.074 1.00 80.06 484 LEU A CA 1
ATOM 3815 C C . LEU A 1 484 ? -17.052 22.473 28.890 1.00 80.06 484 LEU A C 1
ATOM 3817 O O . LEU A 1 484 ? -17.304 23.453 28.187 1.00 80.06 484 LEU A O 1
ATOM 3821 N N . ASN A 1 485 ? -18.025 21.811 29.525 1.00 80.69 485 ASN A N 1
ATOM 3822 C CA . ASN A 1 485 ? -19.433 22.207 29.432 1.00 80.69 485 ASN A CA 1
ATOM 3823 C C . ASN A 1 485 ? -19.688 23.592 30.036 1.00 80.69 485 ASN A C 1
ATOM 3825 O O . ASN A 1 485 ? -20.475 24.362 29.473 1.00 80.69 485 ASN A O 1
ATOM 3829 N N . GLN A 1 486 ? -19.023 23.925 31.144 1.00 88.25 486 GLN A N 1
ATOM 3830 C CA . GLN A 1 486 ? -19.105 25.248 31.752 1.00 88.25 486 GLN A CA 1
ATOM 3831 C C . GLN A 1 486 ? -18.548 26.321 30.809 1.00 88.25 486 GLN A C 1
ATOM 3833 O O . GLN A 1 486 ? -19.247 27.290 30.503 1.00 88.25 486 GLN A O 1
ATOM 3838 N N . LYS A 1 487 ? -17.363 26.095 30.236 1.00 86.25 487 LYS A N 1
ATOM 3839 C CA . LYS A 1 487 ? -16.727 27.033 29.301 1.00 86.25 487 LYS A CA 1
ATOM 3840 C C . LYS A 1 487 ? -17.541 27.232 28.018 1.00 86.25 487 LYS A C 1
ATOM 3842 O O . LYS A 1 487 ? -17.723 28.353 27.546 1.00 86.25 487 LYS A O 1
ATOM 3847 N N . ILE A 1 488 ? -18.137 26.162 27.482 1.00 83.94 488 ILE A N 1
ATOM 3848 C CA . ILE A 1 488 ? -19.080 26.243 26.351 1.00 83.94 488 ILE A CA 1
ATOM 3849 C C . ILE A 1 488 ? -20.297 27.106 26.710 1.00 83.94 488 ILE A C 1
ATOM 3851 O O . ILE A 1 488 ? -20.798 27.856 25.865 1.00 83.94 488 ILE A O 1
ATOM 3855 N N . LYS A 1 489 ? -20.817 26.987 27.937 1.00 86.75 489 LYS A N 1
ATOM 3856 C CA . LYS A 1 489 ? -21.973 27.762 28.406 1.00 86.75 489 LYS A CA 1
ATOM 3857 C C . LYS A 1 489 ? -21.638 29.253 28.506 1.00 86.75 489 LYS A C 1
ATOM 3859 O O . LYS A 1 489 ? -22.451 30.061 28.055 1.00 86.75 489 LYS A O 1
ATOM 3864 N N . GLU A 1 490 ? -20.461 29.587 29.028 1.00 89.50 490 GLU A N 1
ATOM 3865 C CA . GLU A 1 490 ? -19.934 30.955 29.138 1.00 89.50 490 GLU A CA 1
ATOM 3866 C C . GLU A 1 490 ? -19.734 31.590 27.756 1.00 89.50 490 GLU A C 1
ATOM 3868 O O . GLU A 1 490 ? -20.352 32.611 27.458 1.00 89.50 490 GLU A O 1
ATOM 3873 N N . LEU A 1 491 ? -19.025 30.924 26.840 1.00 86.88 491 LEU A N 1
ATOM 3874 C CA . LEU A 1 491 ? -18.811 31.425 25.474 1.00 86.88 491 LEU A CA 1
ATOM 3875 C C . LEU A 1 491 ? -20.122 31.623 24.695 1.00 86.88 491 LEU A C 1
ATOM 3877 O O . LEU A 1 491 ? -20.260 32.549 23.894 1.00 86.88 491 LEU A O 1
ATOM 3881 N N . ARG A 1 492 ? -21.128 30.770 24.932 1.00 84.19 492 ARG A N 1
ATOM 3882 C CA . ARG A 1 492 ? -22.475 30.942 24.357 1.00 84.19 492 ARG A CA 1
ATOM 3883 C C . ARG A 1 492 ? -23.263 32.083 24.998 1.00 84.19 492 ARG A C 1
ATOM 3885 O O . ARG A 1 492 ? -24.220 32.552 24.380 1.00 84.19 492 ARG A O 1
ATOM 3892 N N . ALA A 1 493 ? -22.962 32.468 26.235 1.00 84.44 493 ALA A N 1
ATOM 3893 C CA . ALA A 1 493 ? -23.534 33.653 26.868 1.00 84.44 493 ALA A CA 1
ATOM 3894 C C . ALA A 1 493 ? -22.872 34.917 26.303 1.00 84.44 493 ALA A C 1
ATOM 3896 O O . ALA A 1 493 ? -23.583 35.762 25.768 1.00 84.44 493 ALA A O 1
ATOM 3897 N N . GLU A 1 494 ? -21.538 34.955 26.248 1.00 86.06 494 GLU A N 1
ATOM 3898 C CA . GLU A 1 494 ? -20.772 36.050 25.635 1.00 86.06 494 GLU A CA 1
ATOM 3899 C C . GLU A 1 494 ? -21.205 36.311 24.190 1.00 86.06 494 GLU A C 1
ATOM 3901 O O . GLU A 1 494 ? -21.476 37.446 23.807 1.00 86.06 494 GLU A O 1
ATOM 3906 N N . ALA A 1 495 ? -21.349 35.255 23.381 1.00 80.44 495 ALA A N 1
ATOM 3907 C CA . ALA A 1 495 ? -21.827 35.396 22.010 1.00 80.44 495 ALA A CA 1
ATOM 3908 C C . ALA A 1 495 ? -23.211 36.064 21.930 1.00 80.44 495 ALA A C 1
ATOM 3910 O O . ALA A 1 495 ? -23.444 36.863 21.027 1.00 80.44 495 ALA A O 1
ATOM 3911 N N . ARG A 1 496 ? -24.116 35.757 22.871 1.00 82.94 496 ARG A N 1
ATOM 3912 C CA . ARG A 1 496 ? -25.458 36.360 22.929 1.00 82.94 496 ARG A CA 1
ATOM 3913 C C . ARG A 1 496 ? -25.406 37.831 23.331 1.00 82.94 496 ARG A C 1
ATOM 3915 O O . ARG A 1 496 ? -26.205 38.612 22.824 1.00 82.94 496 ARG A O 1
ATOM 3922 N N . ASP A 1 497 ? -24.486 38.212 24.207 1.00 84.56 497 ASP A N 1
ATOM 3923 C CA . ASP A 1 497 ? -24.320 39.609 24.612 1.00 84.56 497 ASP A CA 1
ATOM 3924 C C . ASP A 1 497 ? -23.664 40.448 23.499 1.00 84.56 497 ASP A C 1
ATOM 3926 O O . ASP A 1 497 ? -24.069 41.589 23.255 1.00 84.56 497 ASP A O 1
ATOM 3930 N N . PHE A 1 498 ? -22.741 39.860 22.727 1.00 83.44 498 PHE A N 1
ATOM 3931 C CA . PHE A 1 498 ? -22.206 40.479 21.507 1.00 83.44 498 PHE A CA 1
ATOM 3932 C C . PHE A 1 498 ? -23.249 40.627 20.392 1.00 83.44 498 PHE A C 1
ATOM 3934 O O . PHE A 1 498 ? -23.251 41.639 19.692 1.00 83.44 498 PHE A O 1
ATOM 3941 N N . ASP A 1 499 ? -24.179 39.677 20.252 1.00 75.94 499 ASP A N 1
ATOM 3942 C CA . ASP A 1 499 ? -25.307 39.825 19.324 1.00 75.94 499 ASP A CA 1
ATOM 3943 C C . ASP A 1 499 ? -26.224 40.994 19.727 1.00 75.94 499 ASP A C 1
ATOM 3945 O O . ASP A 1 499 ? -26.623 41.784 18.874 1.00 75.94 499 ASP A O 1
ATOM 3949 N N . LYS A 1 500 ? -26.529 41.144 21.026 1.00 79.81 500 LYS A N 1
ATOM 3950 C CA . LYS A 1 500 ? -27.377 42.238 21.542 1.00 79.81 500 LYS A CA 1
ATOM 3951 C C . LYS A 1 500 ? -26.744 43.619 21.378 1.00 79.81 500 LYS A C 1
ATOM 3953 O O . LYS A 1 500 ? -27.462 44.598 21.213 1.00 79.81 500 LYS A O 1
ATOM 3958 N N . SER A 1 501 ? -25.416 43.699 21.426 1.00 79.25 501 SER A N 1
ATOM 3959 C CA . SER A 1 501 ? -24.657 44.945 21.250 1.00 79.25 501 SER A CA 1
ATOM 3960 C C . SER A 1 501 ? -24.338 45.268 19.783 1.00 79.25 501 SER A C 1
ATOM 3962 O O . SER A 1 501 ? -23.682 46.269 19.507 1.00 79.25 501 SER A O 1
ATOM 3964 N N . GLY A 1 502 ? -24.798 44.447 18.828 1.00 72.75 502 GLY A N 1
ATOM 3965 C CA . GLY A 1 502 ? -24.588 44.657 17.390 1.00 72.75 502 GLY A CA 1
ATOM 3966 C C . GLY A 1 502 ? -23.210 44.228 16.868 1.00 72.75 502 GLY A C 1
ATOM 3967 O O . GLY A 1 502 ? -22.921 44.402 15.683 1.00 72.75 502 GLY A O 1
ATOM 3968 N N . ASN A 1 503 ? -22.357 43.618 17.700 1.00 75.19 503 ASN A N 1
ATOM 3969 C CA . ASN A 1 503 ? -21.010 43.197 17.312 1.00 75.19 503 ASN A CA 1
ATOM 3970 C C . ASN A 1 503 ? -20.991 41.758 16.761 1.00 75.19 503 ASN A C 1
ATOM 3972 O O . ASN A 1 503 ? -20.536 40.800 17.395 1.00 75.19 503 ASN A O 1
ATOM 3976 N N . SER A 1 504 ? -21.489 41.611 15.531 1.00 69.69 504 SER A N 1
ATOM 3977 C CA . SER A 1 504 ? -21.673 40.306 14.876 1.00 69.69 504 SER A CA 1
ATOM 3978 C C . SER A 1 504 ? -20.375 39.526 14.611 1.00 69.69 504 SER A C 1
ATOM 3980 O O . SER A 1 504 ? -20.402 38.296 14.509 1.00 69.69 504 SER A O 1
ATOM 3982 N N . VAL A 1 505 ? -19.230 40.210 14.512 1.00 79.25 505 VAL A N 1
ATOM 3983 C CA . VAL A 1 505 ? -17.923 39.582 14.263 1.00 79.25 505 VAL A CA 1
ATOM 3984 C C . VAL A 1 505 ? -17.438 38.850 15.515 1.00 79.25 505 VAL A C 1
ATOM 3986 O O . VAL A 1 505 ? -17.092 37.667 15.437 1.00 79.25 505 VAL A O 1
ATOM 3989 N N . LEU A 1 506 ? -17.493 39.501 16.683 1.00 72.12 506 LEU A N 1
ATOM 3990 C CA . LEU A 1 506 ? -17.121 38.859 17.946 1.00 72.12 506 LEU A CA 1
ATOM 3991 C C . LEU A 1 506 ? -18.086 37.728 18.318 1.00 72.12 506 LEU A C 1
ATOM 3993 O O . LEU A 1 506 ? -17.637 36.658 18.732 1.00 72.12 506 LEU A O 1
ATOM 3997 N N . ALA A 1 507 ? -19.391 37.908 18.093 1.00 70.19 507 ALA A N 1
ATOM 3998 C CA . ALA A 1 507 ? -20.381 36.860 18.337 1.00 70.19 507 ALA A CA 1
ATOM 3999 C C . ALA A 1 507 ? -20.108 35.591 17.505 1.00 70.19 507 ALA A C 1
ATOM 4001 O O . ALA A 1 507 ? -20.201 34.469 18.012 1.00 70.19 507 ALA A O 1
ATOM 4002 N N . LYS A 1 508 ? -19.713 35.746 16.230 1.00 73.69 508 LYS A N 1
ATOM 4003 C CA . LYS A 1 508 ? -19.299 34.622 15.370 1.00 73.69 508 LYS A CA 1
ATOM 4004 C C . LYS A 1 508 ? -18.031 33.941 15.883 1.00 73.69 508 LYS A C 1
ATOM 4006 O O . LYS A 1 508 ? -17.997 32.711 15.904 1.00 73.69 508 LYS A O 1
ATOM 4011 N N . SER A 1 509 ? -17.038 34.713 16.324 1.00 80.00 509 SER A N 1
ATOM 4012 C CA . SER A 1 509 ? -15.794 34.182 16.896 1.00 80.00 509 SER A CA 1
ATOM 4013 C C . SER A 1 509 ? -16.067 33.314 18.132 1.00 80.00 509 SER A C 1
ATOM 4015 O O . SER A 1 509 ? -15.712 32.137 18.160 1.00 80.00 509 SER A O 1
ATOM 4017 N N . LYS A 1 510 ? -16.846 33.830 19.090 1.00 79.06 510 LYS A N 1
ATOM 4018 C CA . LYS A 1 510 ? -17.213 33.110 20.322 1.00 79.06 510 LYS A CA 1
ATOM 4019 C C . LYS A 1 510 ? -18.058 31.860 20.069 1.00 79.06 510 LYS A C 1
ATOM 4021 O O . LYS A 1 510 ? -17.895 30.842 20.738 1.00 79.06 510 LYS A O 1
ATOM 4026 N N . ARG A 1 511 ? -18.927 31.877 19.049 1.00 70.75 511 ARG A N 1
ATOM 4027 C CA . ARG A 1 511 ? -19.667 30.678 18.606 1.00 70.75 511 ARG A CA 1
ATOM 4028 C C . ARG A 1 511 ? -18.767 29.628 17.961 1.00 70.75 511 ARG A C 1
ATOM 4030 O O . ARG A 1 511 ? -19.088 28.446 18.073 1.00 70.75 511 ARG A O 1
ATOM 4037 N N . LYS A 1 512 ? -17.707 30.039 17.260 1.00 75.38 512 LYS A N 1
ATOM 4038 C CA . LYS A 1 512 ? -16.712 29.120 16.694 1.00 75.38 512 LYS A CA 1
ATOM 4039 C C . LYS A 1 512 ? -15.940 28.439 17.823 1.00 75.38 512 LYS A C 1
ATOM 4041 O O . LYS A 1 512 ? -15.985 27.221 17.913 1.00 75.38 512 LYS A O 1
ATOM 4046 N N . GLU A 1 513 ? -15.428 29.216 18.771 1.00 78.00 513 GLU A N 1
ATOM 4047 C CA . GLU A 1 513 ? -14.733 28.707 19.961 1.00 78.00 513 GLU A CA 1
ATOM 4048 C C . GLU A 1 513 ? -15.612 27.734 20.776 1.00 78.00 513 GLU A C 1
ATOM 4050 O O . GLU A 1 513 ? -15.199 26.626 21.114 1.00 78.00 513 GLU A O 1
ATOM 4055 N N . ALA A 1 514 ? -16.890 28.070 20.992 1.00 72.19 514 ALA A N 1
ATOM 4056 C CA . ALA A 1 514 ? -17.840 27.181 21.667 1.00 72.19 514 ALA A CA 1
ATOM 4057 C C . ALA A 1 514 ? -18.186 25.907 20.869 1.00 72.19 514 ALA A C 1
ATOM 4059 O O . ALA A 1 514 ? -18.634 24.919 21.456 1.00 72.19 514 ALA A O 1
ATOM 4060 N N . LYS A 1 515 ? -18.064 25.926 19.534 1.00 71.94 515 LYS A N 1
ATOM 4061 C CA . LYS A 1 515 ? -18.226 24.731 18.690 1.00 71.94 515 LYS A CA 1
ATOM 4062 C C . LYS A 1 515 ? -16.990 23.843 18.762 1.00 71.94 515 LYS A C 1
ATOM 4064 O O . LYS A 1 515 ? -17.161 22.628 18.805 1.00 71.94 515 LYS A O 1
ATOM 4069 N N . ASP A 1 516 ? -15.804 24.433 18.810 1.00 68.12 516 ASP A N 1
ATOM 4070 C CA . ASP A 1 516 ? -14.542 23.702 18.894 1.00 68.12 516 ASP A CA 1
ATOM 4071 C C . ASP A 1 516 ? -14.447 22.966 20.242 1.00 68.12 516 ASP A C 1
ATOM 4073 O O . ASP A 1 516 ? -14.304 21.745 20.260 1.00 68.12 516 ASP A O 1
ATOM 4077 N N . LEU A 1 517 ? -14.753 23.639 21.359 1.00 68.25 517 LEU A N 1
ATOM 4078 C CA . LEU A 1 517 ? -14.848 22.984 22.676 1.00 68.25 517 LEU A CA 1
ATOM 4079 C C . LEU A 1 517 ? -15.962 21.921 22.749 1.00 68.25 517 LEU A C 1
ATOM 4081 O O . LEU A 1 517 ? -15.869 20.948 23.497 1.00 68.25 517 LEU A O 1
ATOM 4085 N N . LEU A 1 518 ? -17.043 22.068 21.971 1.00 68.75 518 LEU A N 1
ATOM 4086 C CA . LEU A 1 518 ? -18.095 21.046 21.901 1.00 68.75 518 LEU A CA 1
ATOM 4087 C C . LEU A 1 518 ? -17.604 19.767 21.207 1.00 68.75 518 LEU A C 1
ATOM 4089 O O . LEU A 1 518 ? -18.082 18.683 21.552 1.00 68.75 518 LEU A O 1
ATOM 4093 N N . LYS A 1 519 ? -16.686 19.877 20.238 1.00 62.97 519 LYS A N 1
ATOM 4094 C CA . LYS A 1 519 ? -16.046 18.714 19.604 1.00 62.97 519 LYS A CA 1
ATOM 4095 C C . LYS A 1 519 ? -15.170 17.975 20.618 1.00 62.97 519 LYS A C 1
ATOM 4097 O O . LYS A 1 519 ? -15.362 16.774 20.800 1.00 62.97 519 LYS A O 1
ATOM 4102 N N . GLU A 1 520 ? -14.348 18.709 21.362 1.00 70.00 520 GLU A N 1
ATOM 4103 C CA . GLU A 1 520 ? -13.500 18.177 22.440 1.00 70.00 520 GLU A CA 1
ATOM 4104 C C . GLU A 1 520 ? -14.334 17.470 23.528 1.00 70.00 520 GLU A C 1
ATOM 4106 O O . GLU A 1 520 ? -14.087 16.319 23.887 1.00 70.00 520 GLU A O 1
ATOM 4111 N N . CYS A 1 521 ? -15.440 18.085 23.963 1.00 66.50 521 CYS A N 1
ATOM 4112 C CA . CYS A 1 521 ? -16.364 17.483 24.931 1.00 66.50 521 CYS A CA 1
ATOM 4113 C C . CYS A 1 521 ? -17.005 16.176 24.412 1.00 66.50 521 CYS A C 1
ATOM 4115 O O . CYS A 1 521 ? -17.244 15.239 25.180 1.00 66.50 521 CYS A O 1
ATOM 4117 N N . ARG A 1 522 ? -17.281 16.064 23.104 1.00 66.19 522 ARG A N 1
ATOM 4118 C CA . ARG A 1 522 ? -17.799 14.819 22.502 1.00 66.19 522 ARG A CA 1
ATOM 4119 C C . ARG A 1 522 ? -16.746 13.717 22.464 1.00 66.19 522 ARG A C 1
ATOM 4121 O O . ARG A 1 522 ? -17.091 12.571 22.750 1.00 66.19 522 ARG A O 1
ATOM 4128 N N . GLN A 1 523 ? -15.499 14.048 22.136 1.00 65.25 523 GLN A N 1
ATOM 4129 C CA . GLN A 1 523 ? -14.385 13.100 22.187 1.00 65.25 523 GLN A CA 1
ATOM 4130 C C . GLN A 1 523 ? -14.179 12.603 23.623 1.00 65.25 523 GLN A C 1
ATOM 4132 O O . GLN A 1 523 ? -14.238 11.397 23.861 1.00 65.25 523 GLN A O 1
ATOM 4137 N N . ALA A 1 524 ? -14.110 13.507 24.605 1.00 66.56 524 ALA A N 1
ATOM 4138 C CA . ALA A 1 524 ? -14.007 13.160 26.024 1.00 66.56 524 ALA A CA 1
ATOM 4139 C C . ALA A 1 524 ? -15.129 12.209 26.498 1.00 66.56 524 ALA A C 1
ATOM 4141 O O . ALA A 1 524 ? -14.871 11.264 27.243 1.00 66.56 524 ALA A O 1
ATOM 4142 N N . LYS A 1 525 ? -16.368 12.385 26.013 1.00 70.19 525 LYS A N 1
ATOM 4143 C CA . LYS A 1 525 ? -17.489 11.468 26.302 1.00 70.19 525 LYS A CA 1
ATOM 4144 C C . LYS A 1 525 ? -17.330 10.082 25.671 1.00 70.19 525 LYS A C 1
ATOM 4146 O O . LYS A 1 525 ? -17.696 9.093 26.307 1.00 70.19 525 LYS A O 1
ATOM 4151 N N . LYS A 1 526 ? -16.796 9.987 24.446 1.00 63.78 526 LYS A N 1
ATOM 4152 C CA . LYS A 1 526 ? -16.457 8.690 23.831 1.00 63.78 526 LYS A CA 1
ATOM 4153 C C . LYS A 1 526 ? -15.389 7.970 24.662 1.00 63.78 526 LYS A C 1
ATOM 4155 O O . LYS A 1 526 ? -15.557 6.790 24.956 1.00 63.78 526 LYS A O 1
ATOM 4160 N N . TYR A 1 527 ? -14.371 8.693 25.133 1.00 64.94 527 TYR A N 1
ATOM 4161 C CA . TYR A 1 527 ? -13.344 8.149 26.027 1.00 64.94 527 TYR A CA 1
ATOM 4162 C C . TYR A 1 527 ? -13.905 7.683 27.375 1.00 64.94 527 TYR A C 1
ATOM 4164 O O . TYR A 1 527 ? -13.592 6.581 27.823 1.00 64.94 527 TYR A O 1
ATOM 4172 N N . LEU A 1 528 ? -14.798 8.458 27.996 1.00 71.69 528 LEU A N 1
ATOM 4173 C CA . LEU A 1 528 ? -15.452 8.071 29.250 1.00 71.69 528 LEU A CA 1
ATOM 4174 C C . LEU A 1 528 ? -16.246 6.758 29.110 1.00 71.69 528 LEU A C 1
ATOM 4176 O O . LEU A 1 528 ? -16.284 5.950 30.038 1.00 71.69 528 LEU A O 1
ATOM 4180 N N . LYS A 1 529 ? -16.850 6.507 27.939 1.00 68.88 529 LYS A N 1
ATOM 4181 C CA . LYS A 1 529 ? -17.552 5.246 27.647 1.00 68.88 529 LYS A CA 1
ATOM 4182 C C . LYS A 1 529 ? -16.607 4.038 27.681 1.00 68.88 529 LYS A C 1
ATOM 4184 O O . LYS A 1 529 ? -17.014 2.985 28.162 1.00 68.88 529 LYS A O 1
ATOM 4189 N N . LEU A 1 530 ? -15.371 4.195 27.206 1.00 61.62 530 LEU A N 1
ATOM 4190 C CA . LEU A 1 530 ? -14.349 3.145 27.248 1.00 61.62 530 LEU A CA 1
ATOM 4191 C C . LEU A 1 530 ? -13.870 2.896 28.685 1.00 61.62 530 LEU A C 1
ATOM 4193 O O . LEU A 1 530 ? -13.906 1.756 29.134 1.00 61.62 530 LEU A O 1
ATOM 4197 N N . ILE A 1 531 ? -13.551 3.956 29.438 1.00 68.19 531 ILE A N 1
ATOM 4198 C CA . ILE A 1 531 ? -13.119 3.857 30.848 1.00 68.19 531 ILE A CA 1
ATOM 4199 C C . ILE A 1 531 ? -14.188 3.173 31.713 1.00 68.19 531 ILE A C 1
ATOM 4201 O O . ILE A 1 531 ? -13.868 2.347 32.561 1.00 68.19 531 ILE A O 1
ATOM 4205 N N . ASN A 1 532 ? -15.474 3.456 31.476 1.00 69.56 532 ASN A N 1
ATOM 4206 C CA . ASN A 1 532 ? -16.570 2.806 32.203 1.00 69.56 532 ASN A CA 1
ATOM 4207 C C . ASN A 1 532 ? -16.594 1.278 32.026 1.00 69.56 532 ASN A C 1
ATOM 4209 O O . ASN A 1 532 ? -16.996 0.576 32.950 1.00 69.56 532 ASN A O 1
ATOM 4213 N N . LYS A 1 533 ? -16.153 0.757 30.874 1.00 66.12 533 LYS A N 1
ATOM 4214 C CA . LYS A 1 533 ? -16.058 -0.691 30.632 1.00 66.12 533 LYS A CA 1
ATOM 4215 C C . LYS A 1 533 ? -14.955 -1.329 31.480 1.00 66.12 533 LYS A C 1
ATOM 4217 O O . LYS A 1 533 ? -15.116 -2.451 31.946 1.00 66.12 533 LYS A O 1
ATOM 4222 N N . ASP A 1 534 ? -13.861 -0.609 31.708 1.00 64.94 534 ASP A N 1
ATOM 4223 C CA . ASP A 1 534 ? -12.757 -1.083 32.543 1.00 64.94 534 ASP A CA 1
ATOM 4224 C C . ASP A 1 534 ? -13.058 -0.930 34.045 1.00 64.94 534 ASP A C 1
ATOM 4226 O O . ASP A 1 534 ? -12.722 -1.823 34.817 1.00 64.94 534 ASP A O 1
ATOM 4230 N N . VAL A 1 535 ? -13.815 0.098 34.458 1.00 68.00 535 VAL A N 1
ATOM 4231 C CA . VAL A 1 535 ? -14.370 0.196 35.827 1.00 68.00 535 VAL A CA 1
ATOM 4232 C C . VAL A 1 535 ? -15.294 -0.983 36.144 1.00 68.00 535 VAL A C 1
ATOM 4234 O O . VAL A 1 535 ? -15.197 -1.558 37.223 1.00 68.00 535 VAL A O 1
ATOM 4237 N N . GLN A 1 536 ? -16.153 -1.386 35.200 1.00 63.78 536 GLN A N 1
ATOM 4238 C CA . GLN A 1 536 ? -17.003 -2.570 35.376 1.00 63.78 536 GLN A CA 1
ATOM 4239 C C . GLN A 1 536 ? -16.177 -3.845 35.567 1.00 63.78 536 GLN A C 1
ATOM 4241 O O . GLN A 1 536 ? -16.504 -4.665 36.417 1.00 63.78 536 GLN A O 1
ATOM 4246 N N . ARG A 1 537 ? -15.069 -3.995 34.836 1.00 64.44 537 ARG A N 1
ATOM 4247 C CA . ARG A 1 537 ? -14.154 -5.133 35.002 1.00 64.44 537 ARG A CA 1
ATOM 4248 C C . ARG A 1 537 ? -13.430 -5.116 36.351 1.00 64.44 537 ARG A C 1
ATOM 4250 O O . ARG A 1 537 ? -13.226 -6.182 36.925 1.00 64.44 537 ARG A O 1
ATOM 4257 N N . GLU A 1 538 ? -13.037 -3.943 36.857 1.00 65.50 538 GLU A N 1
ATOM 4258 C CA . GLU A 1 538 ? -12.497 -3.800 38.221 1.00 65.50 538 GLU A CA 1
ATOM 4259 C C . GLU A 1 538 ? -13.543 -4.211 39.272 1.00 65.50 538 GLU A C 1
ATOM 4261 O O . GLU A 1 538 ? -13.246 -5.012 40.154 1.00 65.50 538 GLU A O 1
ATOM 4266 N N . GLU A 1 539 ? -14.786 -3.740 39.143 1.00 63.44 539 GLU A N 1
ATOM 4267 C CA . GLU A 1 539 ? -15.895 -4.074 40.050 1.00 63.44 539 GLU A CA 1
ATOM 4268 C C . GLU A 1 539 ? -16.254 -5.566 40.025 1.00 63.44 539 GLU A C 1
ATOM 4270 O O . GLU A 1 539 ? -16.474 -6.173 41.073 1.00 63.44 539 GLU A O 1
ATOM 4275 N N . GLU A 1 540 ? -16.246 -6.187 38.845 1.00 62.94 540 GLU A N 1
ATOM 4276 C CA . GLU A 1 540 ? -16.458 -7.627 38.675 1.00 62.94 540 GLU A CA 1
ATOM 4277 C C . GLU A 1 540 ? -15.344 -8.473 39.313 1.00 62.94 540 GLU A C 1
ATOM 4279 O O . GLU A 1 540 ? -15.622 -9.575 39.795 1.00 62.94 540 GLU A O 1
ATOM 4284 N N . ARG A 1 541 ? -14.100 -7.966 39.338 1.00 62.56 541 ARG A N 1
ATOM 4285 C CA . ARG A 1 541 ? -12.957 -8.594 40.028 1.00 62.56 541 ARG A CA 1
ATOM 4286 C C . ARG A 1 541 ? -13.029 -8.408 41.546 1.00 62.56 541 ARG A C 1
ATOM 4288 O O . ARG A 1 541 ? -12.699 -9.330 42.290 1.00 62.56 541 ARG A O 1
ATOM 4295 N N . GLU A 1 542 ? -13.470 -7.243 42.023 1.00 62.38 542 GLU A N 1
ATOM 4296 C CA . GLU A 1 542 ? -13.6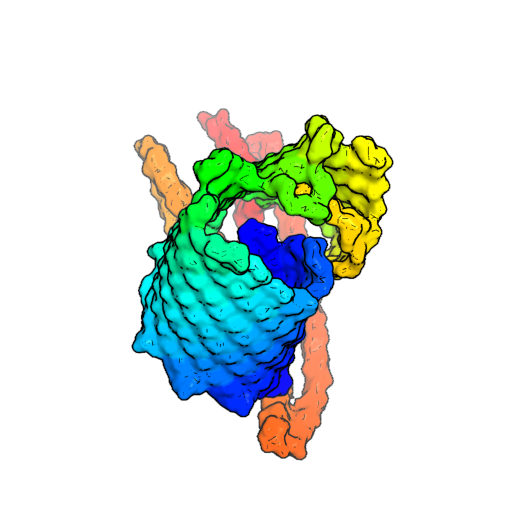64 -6.972 43.457 1.00 62.38 542 GLU A CA 1
ATOM 4297 C C . GLU A 1 542 ? -14.807 -7.821 44.049 1.00 62.38 542 GLU A C 1
ATOM 4299 O O . GLU A 1 542 ? -14.648 -8.392 45.131 1.00 62.38 542 GLU A O 1
ATOM 4304 N N . ALA A 1 543 ? -15.916 -7.973 43.316 1.00 59.19 543 ALA A N 1
ATOM 4305 C CA . ALA A 1 543 ? -17.100 -8.754 43.698 1.00 59.19 543 ALA A CA 1
ATOM 4306 C C . ALA A 1 543 ? -16.985 -10.267 43.400 1.00 59.19 543 ALA A C 1
ATOM 4308 O O . ALA A 1 543 ? -17.984 -10.992 43.390 1.00 59.19 543 ALA A O 1
ATOM 4309 N N . GLU A 1 544 ? -15.783 -10.762 43.107 1.00 65.44 544 GLU A N 1
ATOM 4310 C CA . GLU A 1 544 ? -15.544 -12.164 42.774 1.00 65.44 544 GLU A CA 1
ATOM 4311 C C . GLU A 1 544 ? -15.626 -13.068 44.030 1.00 65.44 544 GLU A C 1
ATOM 4313 O O . GLU A 1 544 ? -14.903 -12.816 45.002 1.00 65.44 544 GLU A O 1
ATOM 4318 N N . PRO A 1 545 ? -16.483 -14.115 44.032 1.00 73.50 545 PRO A N 1
ATOM 4319 C CA . PRO A 1 545 ? -16.596 -15.084 45.121 1.00 73.50 545 PRO A CA 1
ATOM 4320 C C . PRO A 1 545 ? -15.249 -15.691 45.528 1.00 73.50 545 PRO A C 1
ATOM 4322 O O . PRO A 1 545 ? -14.408 -15.973 44.674 1.00 73.50 545 PRO A O 1
ATOM 4325 N N . GLU A 1 546 ? -15.051 -15.965 46.822 1.00 74.31 546 GLU A N 1
ATOM 4326 C CA . GLU A 1 546 ? -13.764 -16.469 47.333 1.00 74.31 546 GLU A CA 1
ATOM 4327 C C . GLU A 1 546 ? -13.297 -17.760 46.652 1.00 74.31 546 GLU A C 1
ATOM 4329 O O . GLU A 1 546 ? -12.114 -17.892 46.355 1.00 74.31 546 GLU A O 1
ATOM 4334 N N . PHE A 1 547 ? -14.212 -18.664 46.292 1.00 73.62 547 PHE A N 1
ATOM 4335 C CA . PHE A 1 547 ? -13.850 -19.912 45.616 1.00 73.62 547 PHE A CA 1
ATOM 4336 C C . PHE A 1 547 ? -13.290 -19.697 44.192 1.00 73.62 547 PHE A C 1
ATOM 4338 O O . PHE A 1 547 ? -12.538 -20.531 43.700 1.00 73.62 547 PHE A O 1
ATOM 4345 N N . LEU A 1 548 ? -13.625 -18.587 43.516 1.00 68.94 548 LEU A N 1
ATOM 4346 C CA . LEU A 1 548 ? -13.039 -18.212 42.219 1.00 68.94 548 LEU A CA 1
ATOM 4347 C C . LEU A 1 548 ? -11.628 -17.637 42.390 1.00 68.94 548 LEU A C 1
ATOM 4349 O O . LEU A 1 548 ? -10.743 -17.917 41.578 1.00 68.94 548 LEU A O 1
ATOM 4353 N N . LYS A 1 549 ? -11.400 -16.885 43.476 1.00 74.50 549 LYS A N 1
ATOM 4354 C CA . LYS A 1 549 ? -10.060 -16.427 43.877 1.00 74.50 549 LYS A CA 1
ATOM 4355 C C . LYS A 1 549 ? -9.173 -17.618 44.242 1.00 74.50 549 LYS A C 1
ATOM 4357 O O . LYS A 1 549 ? -8.030 -17.690 43.801 1.00 74.50 549 LYS A O 1
ATOM 4362 N N . GLU A 1 550 ? -9.725 -18.581 44.974 1.00 78.75 550 GLU A N 1
ATOM 4363 C CA . GLU A 1 550 ? -9.063 -19.835 45.334 1.00 78.75 550 GLU A CA 1
ATOM 4364 C C . GLU A 1 550 ? -8.775 -20.707 44.104 1.00 78.75 550 GLU A C 1
ATOM 4366 O O . GLU A 1 550 ? -7.661 -21.199 43.963 1.00 78.75 550 GLU A O 1
ATOM 4371 N N . ALA A 1 551 ? -9.710 -20.813 43.152 1.00 78.25 551 ALA A N 1
ATOM 4372 C CA . ALA A 1 551 ? -9.484 -21.512 41.886 1.00 78.25 551 ALA A CA 1
ATOM 4373 C C . ALA A 1 551 ? -8.340 -20.881 41.070 1.00 78.25 551 ALA A C 1
ATOM 4375 O O . ALA A 1 551 ? -7.456 -21.593 40.603 1.00 78.25 551 ALA A O 1
ATOM 4376 N N . ARG A 1 552 ? -8.288 -19.546 40.944 1.00 75.81 552 ARG A N 1
ATOM 4377 C CA . ARG A 1 552 ? -7.156 -18.878 40.271 1.00 75.81 552 ARG A CA 1
ATOM 4378 C C . ARG A 1 552 ? -5.838 -19.098 40.999 1.00 75.81 552 ARG A C 1
ATOM 4380 O O . ARG A 1 552 ? -4.826 -19.333 40.349 1.00 75.81 552 ARG A O 1
ATOM 4387 N N . LYS A 1 553 ? -5.849 -19.043 42.332 1.00 78.69 553 LYS A N 1
ATOM 4388 C CA . LYS A 1 553 ? -4.660 -19.292 43.149 1.00 78.69 553 LYS A CA 1
ATOM 4389 C C . LYS A 1 553 ? -4.150 -20.723 42.972 1.00 78.69 553 LYS A C 1
ATOM 4391 O O . LYS A 1 553 ? -2.968 -20.910 42.729 1.00 78.69 553 LYS A O 1
ATOM 4396 N N . LEU A 1 554 ? -5.035 -21.719 43.018 1.00 80.31 554 LEU A N 1
ATOM 4397 C CA . LEU A 1 554 ? -4.690 -23.123 42.781 1.00 80.31 554 LEU A CA 1
ATOM 4398 C C . LEU A 1 554 ? -4.201 -23.367 41.350 1.00 80.31 554 LEU A C 1
ATOM 4400 O O . LEU A 1 554 ? -3.284 -24.157 41.153 1.00 80.31 554 LEU A O 1
ATOM 4404 N N . GLN A 1 555 ? -4.773 -22.674 40.363 1.00 77.44 555 GLN A N 1
ATOM 4405 C CA . GLN A 1 555 ? -4.305 -22.725 38.980 1.00 77.44 555 GLN A CA 1
ATOM 4406 C C . GLN A 1 555 ? -2.900 -22.127 38.838 1.00 77.44 555 GLN A C 1
ATOM 4408 O O . GLN A 1 555 ? -2.050 -22.745 38.204 1.00 77.44 555 GLN A O 1
ATOM 4413 N N . ALA A 1 556 ? -2.641 -20.969 39.449 1.00 71.00 556 ALA A N 1
ATOM 4414 C CA . ALA A 1 556 ? -1.334 -20.318 39.428 1.00 71.00 556 ALA A CA 1
ATOM 4415 C C . ALA A 1 556 ? -0.272 -21.156 40.157 1.00 71.00 556 ALA A C 1
ATOM 4417 O O . ALA A 1 556 ? 0.738 -21.501 39.558 1.00 71.00 556 ALA A O 1
ATOM 4418 N N . GLU A 1 557 ? -0.544 -21.583 41.396 1.00 77.50 557 GLU A N 1
ATOM 4419 C CA . GLU A 1 557 ? 0.360 -22.442 42.174 1.00 77.50 557 GLU A CA 1
ATOM 4420 C C . GLU A 1 557 ? 0.604 -23.790 41.481 1.00 77.50 557 GLU A C 1
ATOM 4422 O O . GLU A 1 557 ? 1.723 -24.293 41.477 1.00 77.50 557 GLU A O 1
ATOM 4427 N N . GLY A 1 558 ? -0.432 -24.387 40.880 1.00 80.31 558 GLY A N 1
ATOM 4428 C CA . GLY A 1 558 ? -0.301 -25.632 40.124 1.00 80.31 558 GLY A CA 1
ATOM 4429 C C . GLY A 1 558 ? 0.568 -25.472 38.879 1.00 80.31 558 GLY A C 1
ATOM 4430 O O . GLY A 1 558 ? 1.392 -26.339 38.602 1.00 80.31 558 GLY A O 1
ATOM 4431 N N . THR A 1 559 ? 0.427 -24.355 38.164 1.00 67.69 559 THR A N 1
ATOM 4432 C CA . THR A 1 559 ? 1.219 -24.052 36.960 1.00 67.69 559 THR A CA 1
ATOM 4433 C C . THR A 1 559 ? 2.675 -23.764 37.321 1.00 67.69 559 THR A C 1
ATOM 4435 O O . THR A 1 559 ? 3.571 -24.368 36.741 1.00 67.69 559 THR A O 1
ATOM 4438 N N . GLU A 1 560 ? 2.918 -22.963 38.359 1.00 74.44 560 GLU A N 1
ATOM 4439 C CA . GLU A 1 560 ? 4.265 -22.649 38.849 1.00 74.44 560 GLU A CA 1
ATOM 4440 C C . GLU A 1 560 ? 5.003 -23.910 39.342 1.00 74.44 560 GLU A C 1
ATOM 4442 O O . GLU A 1 560 ? 6.158 -24.153 38.993 1.00 74.44 560 GLU A O 1
ATOM 4447 N N . LEU A 1 561 ? 4.325 -24.778 40.104 1.00 75.69 561 LEU A N 1
ATOM 4448 C CA . LEU A 1 561 ? 4.895 -26.055 40.548 1.00 75.69 561 LEU A CA 1
ATOM 4449 C C . LEU A 1 561 ? 5.159 -27.013 39.377 1.00 75.69 561 LEU A C 1
ATOM 4451 O O . LEU A 1 561 ? 6.113 -27.792 39.430 1.00 75.69 561 LEU A O 1
ATOM 4455 N N . PHE A 1 562 ? 4.338 -26.969 38.326 1.00 71.75 562 PHE A N 1
ATOM 4456 C CA . PHE A 1 562 ? 4.524 -27.775 37.120 1.00 71.75 562 PHE A CA 1
ATOM 4457 C C . PHE A 1 562 ? 5.751 -27.315 36.323 1.00 71.75 562 PHE A C 1
ATOM 4459 O O . PHE A 1 562 ? 6.556 -28.145 35.901 1.00 71.75 562 PHE A O 1
ATOM 4466 N N . GLU A 1 563 ? 5.932 -26.002 36.181 1.00 68.44 563 GLU A N 1
ATOM 4467 C CA . GLU A 1 563 ? 7.085 -25.385 35.513 1.00 68.44 563 GLU A CA 1
ATOM 4468 C C . GLU A 1 563 ? 8.396 -25.616 36.277 1.00 68.44 563 GLU A C 1
ATOM 4470 O O . GLU A 1 563 ? 9.433 -25.860 35.667 1.00 68.44 563 GLU A O 1
ATOM 4475 N N . GLN A 1 564 ? 8.346 -25.666 37.611 1.00 79.44 564 GLN A N 1
ATOM 4476 C CA . GLN A 1 564 ? 9.486 -26.029 38.467 1.00 79.44 564 GLN A CA 1
ATOM 4477 C C . GLN A 1 564 ? 9.796 -27.544 38.486 1.00 79.44 564 GLN A C 1
ATOM 4479 O O . GLN A 1 564 ? 10.649 -27.991 39.255 1.00 79.44 564 GLN A O 1
ATOM 4484 N N . GLY A 1 565 ? 9.091 -28.363 37.695 1.00 70.38 565 GLY A N 1
ATOM 4485 C CA . GLY A 1 565 ? 9.285 -29.818 37.630 1.00 70.38 565 GLY A CA 1
ATOM 4486 C C . GLY A 1 565 ? 8.753 -30.592 38.845 1.00 70.38 565 GLY A C 1
ATOM 4487 O O . GLY A 1 565 ? 9.037 -31.779 39.014 1.00 70.38 565 GLY A O 1
ATOM 4488 N N . ARG A 1 566 ? 7.961 -29.952 39.715 1.00 81.81 566 ARG A N 1
ATOM 4489 C CA . ARG A 1 566 ? 7.392 -30.538 40.943 1.00 81.81 566 ARG A CA 1
ATOM 4490 C C . ARG A 1 566 ? 6.015 -31.144 40.663 1.00 81.81 566 ARG A C 1
ATOM 4492 O O . ARG A 1 566 ? 5.013 -30.782 41.279 1.00 81.81 566 ARG A O 1
ATOM 4499 N N . TYR A 1 567 ? 5.974 -32.106 39.742 1.00 78.44 567 TYR A N 1
ATOM 4500 C CA . TYR A 1 567 ? 4.734 -32.623 39.149 1.00 78.44 567 TYR A CA 1
ATOM 4501 C C . TYR A 1 567 ? 3.732 -33.209 40.146 1.00 78.44 567 TYR A C 1
ATOM 4503 O O . TYR A 1 567 ? 2.540 -32.968 40.006 1.00 78.44 567 TYR A O 1
ATOM 4511 N N . VAL A 1 568 ? 4.192 -33.921 41.180 1.00 85.69 568 VAL A N 1
ATOM 4512 C CA . VAL A 1 568 ? 3.298 -34.513 42.196 1.00 85.69 568 VAL A CA 1
ATOM 4513 C C . VAL A 1 568 ? 2.540 -33.426 42.967 1.00 85.69 568 VAL A C 1
ATOM 4515 O O . VAL A 1 568 ? 1.354 -33.558 43.242 1.00 85.69 568 VAL A O 1
ATOM 4518 N N . GLN A 1 569 ? 3.207 -32.310 43.264 1.00 82.44 569 GLN A N 1
ATOM 4519 C CA . GLN A 1 569 ? 2.595 -31.193 43.982 1.00 82.44 569 GLN A CA 1
ATOM 4520 C C . GLN A 1 569 ? 1.700 -30.358 43.062 1.00 82.44 569 GLN A C 1
ATOM 4522 O O . GLN A 1 569 ? 0.640 -29.900 43.482 1.00 82.44 569 GLN A O 1
ATOM 4527 N N . ALA A 1 570 ? 2.087 -30.204 41.794 1.00 76.38 570 ALA A N 1
ATOM 4528 C CA . ALA A 1 570 ? 1.236 -29.601 40.773 1.00 76.38 570 ALA A CA 1
ATOM 4529 C C . ALA A 1 570 ? -0.056 -30.410 40.561 1.00 76.38 570 ALA A C 1
ATOM 4531 O O . ALA A 1 570 ? -1.143 -29.839 40.487 1.00 76.38 570 ALA A O 1
ATOM 4532 N N . GLU A 1 571 ? 0.040 -31.743 40.534 1.00 85.75 571 GLU A N 1
ATOM 4533 C CA . GLU A 1 571 ? -1.105 -32.645 40.401 1.00 85.75 571 GLU A CA 1
ATOM 4534 C C . GLU A 1 571 ? -2.099 -32.480 41.561 1.00 85.75 571 GLU A C 1
ATOM 4536 O O . GLU A 1 571 ? -3.307 -32.414 41.327 1.00 85.75 571 GLU A O 1
ATOM 4541 N N . GLU A 1 572 ? -1.621 -32.345 42.802 1.00 86.50 572 GLU A N 1
ATOM 4542 C CA . GLU A 1 572 ? -2.476 -32.060 43.963 1.00 86.50 572 GLU A CA 1
ATOM 4543 C C . GLU A 1 572 ? -3.238 -30.733 43.809 1.00 86.50 572 GLU A C 1
ATOM 4545 O O . GLU A 1 572 ? -4.439 -30.668 44.091 1.00 86.50 572 GLU A O 1
ATOM 4550 N N . LYS A 1 573 ? -2.576 -29.685 43.298 1.00 86.19 573 LYS A N 1
ATOM 4551 C CA . LYS A 1 573 ? -3.199 -28.375 43.047 1.00 86.19 573 LYS A CA 1
ATOM 4552 C C . LYS A 1 573 ? -4.219 -28.423 41.913 1.00 86.19 573 LYS A C 1
ATOM 4554 O O . LYS A 1 573 ? -5.307 -27.866 42.058 1.00 86.19 573 LYS A O 1
ATOM 4559 N N . PHE A 1 574 ? -3.930 -29.138 40.826 1.00 79.44 574 PHE A N 1
ATOM 4560 C CA . PHE A 1 574 ? -4.876 -29.315 39.722 1.00 79.44 574 PHE A CA 1
ATOM 4561 C C . PHE A 1 574 ? -6.068 -30.200 40.099 1.00 79.44 574 PHE A C 1
ATOM 4563 O O . PHE A 1 574 ? -7.187 -29.917 39.677 1.00 79.44 574 PHE A O 1
ATOM 4570 N N . LYS A 1 575 ? -5.879 -31.217 40.949 1.00 84.69 575 LYS A N 1
ATOM 4571 C CA . LYS A 1 575 ? -6.987 -31.998 41.523 1.00 84.69 575 LYS A CA 1
ATOM 4572 C C . LYS A 1 575 ? -7.890 -31.123 42.388 1.00 84.69 575 LYS A C 1
ATOM 4574 O O . LYS A 1 575 ? -9.107 -31.164 42.220 1.00 84.69 575 LYS A O 1
ATOM 4579 N N . ALA A 1 576 ? -7.314 -30.284 43.252 1.00 82.62 576 ALA A N 1
ATOM 4580 C CA . ALA A 1 576 ? -8.077 -29.313 44.036 1.00 82.62 576 ALA A CA 1
ATOM 4581 C C . ALA A 1 576 ? -8.829 -28.312 43.134 1.00 82.62 576 ALA A C 1
ATOM 4583 O O . ALA A 1 576 ? -10.011 -28.049 43.354 1.00 82.62 576 ALA A O 1
ATOM 4584 N N . LEU A 1 577 ? -8.197 -27.831 42.059 1.00 84.38 577 LEU A N 1
ATOM 4585 C CA . LEU A 1 577 ? -8.840 -26.976 41.058 1.00 84.38 577 LEU A CA 1
ATOM 4586 C C . LEU A 1 577 ? -10.032 -27.666 40.376 1.00 84.38 577 LEU A C 1
ATOM 4588 O O . LEU A 1 577 ? -11.087 -27.049 40.223 1.00 84.38 577 LEU A O 1
ATOM 4592 N N . LEU A 1 578 ? -9.894 -28.948 40.018 1.00 81.62 578 LEU A N 1
ATOM 4593 C CA . LEU A 1 578 ? -10.963 -29.735 39.396 1.00 81.62 578 LEU A CA 1
ATOM 4594 C C . LEU A 1 578 ? -12.206 -29.808 40.294 1.00 81.62 578 LEU A C 1
ATOM 4596 O O . LEU A 1 578 ? -13.327 -29.673 39.810 1.00 81.62 578 LEU A O 1
ATOM 4600 N N . THR A 1 579 ? -12.021 -29.939 41.613 1.00 82.50 579 THR A N 1
ATOM 4601 C CA . THR A 1 579 ? -13.146 -29.956 42.570 1.00 82.50 579 THR A CA 1
ATOM 4602 C C . THR A 1 579 ? -13.884 -28.617 42.672 1.00 82.50 579 THR A C 1
ATOM 4604 O O . THR A 1 579 ? -15.060 -28.577 43.035 1.00 82.50 579 THR A O 1
ATOM 4607 N N . LEU A 1 580 ? -13.224 -27.509 42.322 1.00 81.81 580 LEU A N 1
ATOM 4608 C CA . LEU A 1 580 ? -13.840 -26.182 42.254 1.00 81.81 580 LEU A CA 1
ATOM 4609 C C . LEU A 1 580 ? -14.458 -25.890 40.881 1.00 81.81 580 LEU A C 1
ATOM 4611 O O . LEU A 1 580 ? -15.305 -25.002 40.774 1.00 81.81 580 LEU A O 1
ATOM 4615 N N . GLN A 1 581 ? -14.086 -26.639 39.841 1.00 75.75 581 GLN A N 1
ATOM 4616 C CA . GLN A 1 581 ? -14.495 -26.387 38.459 1.00 75.75 581 GLN A CA 1
ATOM 4617 C C . GLN A 1 581 ? -16.015 -26.463 38.270 1.00 75.75 581 GLN A C 1
ATOM 4619 O O . GLN A 1 581 ? -16.587 -25.624 37.574 1.00 75.75 581 GLN A O 1
ATOM 4624 N N . GLU A 1 582 ? -16.695 -27.389 38.950 1.00 74.56 582 GLU A N 1
ATOM 4625 C CA . GLU A 1 582 ? -18.161 -27.484 38.927 1.00 74.56 582 GLU A CA 1
ATOM 4626 C C . GLU A 1 582 ? -18.832 -26.232 39.518 1.00 74.56 582 GLU A C 1
ATOM 4628 O O . GLU A 1 582 ? -19.793 -25.711 38.948 1.00 74.56 582 GLU A O 1
ATOM 4633 N N . LYS A 1 583 ? -18.282 -25.678 40.609 1.00 77.12 583 LYS A N 1
ATOM 4634 C CA . LYS A 1 583 ? -18.770 -24.429 41.223 1.00 77.12 583 LYS A CA 1
ATOM 4635 C C . LYS A 1 583 ? -18.515 -23.220 40.320 1.00 77.12 583 LYS A C 1
ATOM 4637 O O . LYS A 1 583 ? -19.374 -22.352 40.194 1.00 77.12 583 LYS A O 1
ATOM 4642 N N . VAL A 1 584 ? -17.360 -23.184 39.651 1.00 72.38 584 VAL A N 1
ATOM 4643 C CA . VAL A 1 584 ? -17.003 -22.142 38.672 1.00 72.38 584 VAL A CA 1
ATOM 4644 C C . VAL A 1 584 ? -17.956 -22.154 37.479 1.00 72.38 584 VAL A C 1
ATOM 4646 O O . VAL A 1 584 ? -18.413 -21.095 37.046 1.00 72.38 584 VAL A O 1
ATOM 4649 N N . LEU A 1 585 ? -18.286 -23.336 36.957 1.00 73.31 585 LEU A N 1
ATOM 4650 C CA . LEU A 1 585 ? -19.235 -23.486 35.854 1.00 73.31 585 LEU A CA 1
ATOM 4651 C C . LEU A 1 585 ? -20.661 -23.094 36.272 1.00 73.31 585 LEU A C 1
ATOM 4653 O O . LEU A 1 585 ? -21.340 -22.391 35.521 1.00 73.31 585 LEU A O 1
ATOM 4657 N N . ALA A 1 586 ? -21.093 -23.474 37.478 1.00 76.81 586 ALA A N 1
ATOM 4658 C CA . ALA A 1 586 ? -22.406 -23.114 38.014 1.00 76.81 586 ALA A CA 1
ATOM 4659 C C . ALA A 1 586 ? -22.574 -21.594 38.203 1.00 76.81 586 ALA A C 1
ATOM 4661 O O . ALA A 1 586 ? -23.575 -21.023 37.767 1.00 76.81 586 ALA A O 1
ATOM 4662 N N . GLU A 1 587 ? -21.574 -20.920 38.775 1.00 76.75 587 GLU A N 1
ATOM 4663 C CA . GLU A 1 587 ? -21.577 -19.464 38.968 1.00 76.75 587 GLU A CA 1
ATOM 4664 C C . GLU A 1 587 ? -21.566 -18.709 37.633 1.00 76.75 587 GLU A C 1
ATOM 4666 O O . GLU A 1 587 ? -22.301 -17.735 37.460 1.00 76.75 587 GLU A O 1
ATOM 4671 N N . ARG A 1 588 ? -20.796 -19.182 36.641 1.00 71.06 588 ARG A N 1
ATOM 4672 C CA . ARG A 1 588 ? -20.813 -18.613 35.281 1.00 71.06 588 ARG A CA 1
ATOM 4673 C C . ARG A 1 588 ? -22.200 -18.713 34.648 1.00 71.06 588 ARG A C 1
ATOM 4675 O O . ARG A 1 588 ? -22.698 -17.715 34.131 1.00 71.06 588 ARG A O 1
ATOM 4682 N N . ALA A 1 589 ? -22.848 -19.873 34.750 1.00 72.31 589 ALA A N 1
ATOM 4683 C CA . ALA A 1 589 ? -24.202 -20.072 34.239 1.00 72.31 589 ALA A CA 1
ATOM 4684 C C . ALA A 1 589 ? -25.240 -19.194 34.969 1.00 72.31 589 ALA A C 1
ATOM 4686 O O . ALA A 1 589 ? -26.189 -18.702 34.354 1.00 72.31 589 ALA A O 1
ATOM 4687 N N . GLN A 1 590 ? -25.070 -18.967 36.275 1.00 76.56 590 GLN A N 1
ATOM 4688 C CA . GLN A 1 590 ? -25.946 -18.098 37.062 1.00 76.56 590 GLN A CA 1
ATOM 4689 C C . GLN A 1 590 ? -25.776 -16.617 36.695 1.00 76.56 590 GLN A C 1
ATOM 4691 O O . GLN A 1 590 ? -26.775 -15.924 36.484 1.00 76.56 590 GLN A O 1
ATOM 4696 N N . ARG A 1 591 ? -24.533 -16.145 36.544 1.00 69.62 591 ARG A N 1
ATOM 4697 C CA . ARG A 1 591 ? -24.230 -14.780 36.085 1.00 69.62 591 ARG A CA 1
ATOM 4698 C C . ARG A 1 591 ? -24.735 -14.528 34.670 1.00 69.62 591 ARG A C 1
ATOM 4700 O O . ARG A 1 591 ? -25.274 -13.461 34.393 1.00 69.62 591 ARG A O 1
ATOM 4707 N N . GLU A 1 592 ? -24.629 -15.512 33.780 1.00 68.19 592 GLU A N 1
ATOM 4708 C CA . GLU A 1 592 ? -25.154 -15.402 32.419 1.00 68.19 592 GLU A CA 1
ATOM 4709 C C . GLU A 1 592 ? -26.685 -15.279 32.404 1.00 68.19 592 GLU A C 1
ATOM 4711 O O . GLU A 1 592 ? -27.231 -14.417 31.712 1.00 68.19 592 GLU A O 1
ATOM 4716 N N . LYS A 1 593 ? -27.387 -16.056 33.242 1.00 75.31 593 LYS A N 1
ATOM 4717 C CA . LYS A 1 593 ? -28.840 -15.913 33.438 1.00 75.31 593 LYS A CA 1
ATOM 4718 C C . LYS A 1 593 ? -29.219 -14.536 33.988 1.00 75.31 593 LYS A C 1
ATOM 4720 O O . LYS A 1 593 ? -30.162 -13.929 33.480 1.00 75.31 593 LYS A O 1
ATOM 4725 N N . GLN A 1 594 ? -28.489 -14.030 34.983 1.00 73.56 594 GLN A N 1
ATOM 4726 C CA . GLN A 1 594 ? -28.707 -12.684 35.527 1.00 73.56 594 GLN A CA 1
ATOM 4727 C C . GLN A 1 594 ? -28.481 -11.606 34.463 1.00 73.56 594 GLN A C 1
ATOM 4729 O O . GLN A 1 594 ? -29.337 -10.740 34.292 1.00 73.56 594 GLN A O 1
ATOM 4734 N N . ARG A 1 595 ? -27.406 -11.706 33.671 1.00 69.19 595 ARG A N 1
ATOM 4735 C CA . ARG A 1 595 ? -27.117 -10.768 32.577 1.00 69.19 595 ARG A CA 1
ATOM 4736 C C . ARG A 1 595 ? -28.235 -10.745 31.537 1.00 69.19 595 ARG A C 1
ATOM 4738 O O . ARG A 1 595 ? -28.717 -9.674 31.184 1.00 69.19 595 ARG A O 1
ATOM 4745 N N . GLN A 1 596 ? -28.711 -11.914 31.106 1.00 67.81 596 GLN A N 1
ATOM 4746 C CA . GLN A 1 596 ? -29.841 -12.012 30.174 1.00 67.81 596 GLN A CA 1
ATOM 4747 C C . GLN A 1 596 ? -31.130 -11.409 30.756 1.00 67.81 596 GLN A C 1
ATOM 4749 O O . GLN A 1 596 ? -31.945 -10.843 30.024 1.00 67.81 596 GLN A O 1
ATOM 4754 N N . GLN A 1 597 ? -31.344 -11.525 32.068 1.00 75.75 597 GLN A N 1
ATOM 4755 C CA . GLN A 1 597 ? -32.506 -10.954 32.745 1.00 75.75 597 GLN A CA 1
ATOM 4756 C C . GLN A 1 597 ? -32.403 -9.427 32.872 1.00 75.75 597 GLN A C 1
ATOM 4758 O O . GLN A 1 597 ? -33.381 -8.729 32.602 1.00 75.75 597 GLN A O 1
ATOM 4763 N N . GLU A 1 598 ? -31.224 -8.896 33.195 1.00 67.81 598 GLU A N 1
ATOM 4764 C CA . GLU A 1 598 ? -30.954 -7.456 33.211 1.00 67.81 598 GLU A CA 1
ATOM 4765 C C . GLU A 1 598 ? -31.049 -6.825 31.821 1.00 67.81 598 GLU A C 1
ATOM 4767 O O . GLU A 1 598 ? -31.621 -5.746 31.676 1.00 67.81 598 GLU A O 1
ATOM 4772 N N . GLU A 1 599 ? -30.529 -7.488 30.787 1.00 65.31 599 GLU A N 1
ATOM 4773 C CA . GLU A 1 599 ? -30.652 -7.045 29.395 1.00 65.31 599 GLU A CA 1
ATOM 4774 C C . GLU A 1 599 ? -32.123 -6.981 28.971 1.00 65.31 599 GLU A C 1
ATOM 4776 O O . GLU A 1 599 ? -32.554 -5.985 28.384 1.00 65.31 599 GLU A O 1
ATOM 4781 N N . LYS A 1 600 ? -32.931 -7.985 29.343 1.00 75.31 600 LYS A N 1
ATOM 4782 C CA . LYS A 1 600 ? -34.387 -7.964 29.129 1.00 75.31 600 LYS A CA 1
ATOM 4783 C C . LYS A 1 600 ? -35.060 -6.811 29.874 1.00 75.31 600 LYS A C 1
ATOM 4785 O O . LYS A 1 600 ? -35.913 -6.143 29.290 1.00 75.31 600 LYS A O 1
ATOM 4790 N N . LEU A 1 601 ? -34.677 -6.548 31.125 1.00 73.75 601 LEU A N 1
ATOM 4791 C CA . LEU A 1 601 ? -35.241 -5.460 31.929 1.00 73.75 601 LEU A CA 1
ATOM 4792 C C . LEU A 1 601 ? -34.879 -4.083 31.345 1.00 73.75 601 LEU A C 1
ATOM 4794 O O . LEU A 1 601 ? -35.751 -3.233 31.166 1.00 73.75 601 LEU A O 1
ATOM 4798 N N . LYS A 1 602 ? -33.612 -3.887 30.957 1.00 68.06 602 LYS A N 1
ATOM 4799 C CA . LYS A 1 602 ? -33.126 -2.676 30.277 1.00 68.06 602 LYS A CA 1
ATOM 4800 C C . LYS A 1 602 ? -33.834 -2.473 28.940 1.00 68.06 602 LYS A C 1
ATOM 4802 O O . LYS A 1 602 ? -34.283 -1.366 28.653 1.00 68.06 602 LYS A O 1
ATOM 4807 N N . ALA A 1 603 ? -34.008 -3.528 28.145 1.00 63.19 603 ALA A N 1
ATOM 4808 C CA . ALA A 1 603 ? -34.748 -3.461 26.887 1.00 63.19 603 ALA A CA 1
ATOM 4809 C C . ALA A 1 603 ? -36.226 -3.083 27.101 1.00 63.19 603 ALA A C 1
ATOM 4811 O O . ALA A 1 603 ? -36.769 -2.271 26.348 1.00 63.19 603 ALA A O 1
ATOM 4812 N N . GLN A 1 604 ? -36.874 -3.616 28.144 1.00 75.56 604 GLN A N 1
ATOM 4813 C CA . GLN A 1 604 ? -38.237 -3.231 28.528 1.00 75.56 604 GLN A CA 1
ATOM 4814 C C . GLN A 1 604 ? -38.320 -1.765 28.966 1.00 75.56 604 GLN A C 1
ATOM 4816 O O . GLN A 1 604 ? -39.241 -1.057 28.555 1.00 75.56 604 GLN A O 1
ATOM 4821 N N . GLN A 1 605 ? -37.348 -1.288 29.742 1.00 72.25 605 GLN A N 1
ATOM 4822 C CA . GLN A 1 605 ? -37.300 0.096 30.200 1.00 72.25 605 GLN A CA 1
ATOM 4823 C C . GLN A 1 605 ? -37.074 1.076 29.042 1.00 72.25 605 GLN A C 1
ATOM 4825 O O . GLN A 1 605 ? -37.840 2.024 28.889 1.00 72.25 605 GLN A O 1
ATOM 4830 N N . ILE A 1 606 ? -36.134 0.777 28.139 1.00 68.12 606 ILE A N 1
ATOM 4831 C CA . ILE A 1 606 ? -35.904 1.554 26.909 1.00 68.12 606 ILE A CA 1
ATOM 4832 C C . ILE A 1 606 ? -37.163 1.577 26.032 1.00 68.12 606 ILE A C 1
ATOM 4834 O O . ILE A 1 606 ? -37.494 2.601 25.429 1.00 68.12 606 ILE A O 1
ATOM 4838 N N . LYS A 1 607 ? -37.892 0.456 25.944 1.00 72.31 607 LYS A N 1
ATOM 4839 C CA . LYS A 1 607 ? -39.155 0.387 25.201 1.00 72.31 607 LYS A CA 1
ATOM 4840 C C . LYS A 1 607 ? -40.218 1.301 25.820 1.00 72.31 607 LYS A C 1
ATOM 4842 O O . LYS A 1 607 ? -40.855 2.048 25.079 1.00 72.31 607 LYS A O 1
ATOM 4847 N N . LYS A 1 608 ? -40.360 1.293 27.149 1.00 76.44 608 LYS A N 1
ATOM 4848 C CA . LYS A 1 608 ? -41.290 2.159 27.889 1.00 76.44 608 LYS A CA 1
ATOM 4849 C C . LYS A 1 608 ? -40.947 3.643 27.711 1.00 76.44 608 LYS A C 1
ATOM 4851 O O . LYS A 1 608 ? -41.812 4.424 27.329 1.00 76.44 608 LYS A O 1
ATOM 4856 N N . GLU A 1 609 ? -39.678 4.016 27.859 1.00 73.75 609 GLU A N 1
ATOM 4857 C CA . GLU A 1 609 ? -39.202 5.391 27.644 1.00 73.75 609 GLU A CA 1
ATOM 4858 C C . GLU A 1 609 ? -39.434 5.863 26.197 1.00 73.75 609 GLU A C 1
ATOM 4860 O O . GLU A 1 609 ? -39.866 6.992 25.953 1.00 73.75 609 GLU A O 1
ATOM 4865 N N . ARG A 1 610 ? -39.220 4.987 25.203 1.00 75.38 610 ARG A N 1
ATOM 4866 C CA . ARG A 1 610 ? -39.526 5.291 23.794 1.00 75.38 610 ARG A CA 1
ATOM 4867 C C . ARG A 1 610 ? -41.021 5.474 23.536 1.00 75.38 610 ARG A C 1
ATOM 4869 O O . ARG A 1 610 ? -41.381 6.276 22.667 1.00 75.38 610 ARG A O 1
ATOM 4876 N N . GLU A 1 611 ? -41.882 4.734 24.231 1.00 80.88 611 GLU A N 1
ATOM 4877 C CA . GLU A 1 611 ? -43.339 4.883 24.154 1.00 80.88 611 GLU A CA 1
ATOM 4878 C C . GLU A 1 611 ? -43.810 6.189 24.801 1.00 80.88 611 GLU A C 1
ATOM 4880 O O . GLU A 1 611 ? -44.600 6.907 24.184 1.00 80.88 611 GLU A O 1
ATOM 4885 N N . GLU A 1 612 ? -43.264 6.555 25.960 1.00 83.38 612 GLU A N 1
ATOM 4886 C CA . GLU A 1 612 ? -43.517 7.842 26.618 1.00 83.38 612 GLU A CA 1
ATOM 4887 C C . GLU A 1 612 ? -43.097 9.014 25.717 1.00 83.38 612 GLU A C 1
ATOM 4889 O O . GLU A 1 612 ? -43.916 9.880 25.400 1.00 83.38 612 GLU A O 1
ATOM 4894 N N . LEU A 1 613 ? -41.874 8.986 25.170 1.00 80.31 613 LEU A N 1
ATOM 4895 C CA . LEU A 1 613 ? -41.406 9.988 24.202 1.00 80.31 613 LEU A CA 1
ATOM 4896 C C . LEU A 1 613 ? -42.295 10.055 22.954 1.00 80.31 613 LEU A C 1
ATOM 4898 O O . LEU A 1 613 ? -42.500 11.128 22.385 1.00 80.31 613 LEU A O 1
ATOM 4902 N N . ARG A 1 614 ? -42.858 8.921 22.517 1.00 82.38 614 ARG A N 1
ATOM 4903 C CA . ARG A 1 614 ? -43.782 8.878 21.376 1.00 82.38 614 ARG A CA 1
ATOM 4904 C C . ARG A 1 614 ? -45.103 9.575 21.688 1.00 82.38 614 ARG A C 1
ATOM 4906 O O . ARG A 1 614 ? -45.659 10.186 20.773 1.00 82.38 614 ARG A O 1
ATOM 4913 N N . GLN A 1 615 ? -45.613 9.467 22.914 1.00 86.12 615 GLN A N 1
ATOM 4914 C CA . GLN A 1 615 ? -46.841 10.152 23.326 1.00 86.12 615 GLN A CA 1
ATOM 4915 C C . GLN A 1 615 ? -46.619 11.660 23.413 1.00 86.12 615 GLN A C 1
ATOM 4917 O O . GLN A 1 615 ? -47.331 12.402 22.736 1.00 86.12 615 GLN A O 1
ATOM 4922 N N . ILE A 1 616 ? -45.559 12.089 24.107 1.00 83.25 616 ILE A N 1
ATOM 4923 C CA . ILE A 1 616 ? -45.197 13.510 24.231 1.00 83.25 616 ILE A CA 1
ATOM 4924 C C . ILE A 1 616 ? -44.971 14.115 22.837 1.00 83.25 616 ILE A C 1
ATOM 4926 O O . ILE A 1 616 ? -45.465 15.190 22.524 1.00 83.25 616 ILE A O 1
ATOM 4930 N N . TYR A 1 617 ? -44.312 13.392 21.925 1.00 85.75 617 TYR A N 1
ATOM 4931 C CA . TYR A 1 617 ? -44.099 13.870 20.554 1.00 85.75 617 TYR A CA 1
ATOM 4932 C C . TYR A 1 617 ? -45.397 14.007 19.744 1.00 85.75 617 TYR A C 1
ATOM 4934 O O . TYR A 1 617 ? -45.551 14.945 18.959 1.00 85.75 617 TYR A O 1
ATOM 4942 N N . LYS A 1 618 ? -46.348 13.076 19.902 1.00 88.06 618 LYS A N 1
ATOM 4943 C CA . LYS A 1 618 ? -47.662 13.170 19.242 1.00 88.06 618 LYS A CA 1
ATOM 4944 C C . LYS A 1 618 ? -48.458 14.365 19.757 1.00 88.06 618 LYS A C 1
ATOM 4946 O O . LYS A 1 618 ? -49.129 15.025 18.965 1.00 88.06 618 LYS A O 1
ATOM 4951 N N . GLU A 1 619 ? -48.399 14.618 21.055 1.00 89.38 619 GLU A N 1
ATOM 4952 C CA . GLU A 1 619 ? -49.063 15.749 21.690 1.00 89.38 619 GLU A CA 1
ATOM 4953 C C . GLU A 1 619 ? -48.424 17.079 21.273 1.00 89.38 619 GLU A C 1
ATOM 4955 O O . GLU A 1 619 ? -49.131 17.956 20.776 1.00 89.38 619 GLU A O 1
ATOM 4960 N N . ALA A 1 620 ? -47.092 17.165 21.274 1.00 85.44 620 ALA A N 1
ATOM 4961 C CA . ALA A 1 620 ? -46.344 18.319 20.781 1.00 85.44 620 ALA A CA 1
ATOM 4962 C C . ALA A 1 620 ? -46.693 18.658 19.319 1.00 85.44 620 ALA A C 1
ATOM 4964 O O . ALA A 1 620 ? -46.869 19.824 18.961 1.00 85.44 620 ALA A O 1
ATOM 4965 N N . LEU A 1 621 ? -46.876 17.643 18.463 1.00 87.31 621 LEU A N 1
ATOM 4966 C CA . LEU A 1 621 ? -47.356 17.834 17.090 1.00 87.31 621 LEU A CA 1
ATOM 4967 C C . LEU A 1 621 ? -48.812 18.312 17.013 1.00 87.31 621 LEU A C 1
ATOM 4969 O O . LEU A 1 621 ? -49.142 19.083 16.109 1.00 87.31 621 LEU A O 1
ATOM 4973 N N . ARG A 1 622 ? -49.695 17.861 17.911 1.00 90.12 622 ARG A N 1
ATOM 4974 C CA . ARG A 1 622 ? -51.087 18.344 17.975 1.00 90.12 622 ARG A CA 1
ATOM 4975 C C . ARG A 1 622 ? -51.134 19.813 18.384 1.00 90.12 622 ARG A C 1
ATOM 4977 O O . ARG A 1 622 ? -51.810 20.585 17.708 1.00 90.12 622 ARG A O 1
ATOM 4984 N N . LEU A 1 623 ? -50.381 20.194 19.414 1.00 89.38 623 LEU A N 1
ATOM 4985 C CA . LEU A 1 623 ? -50.245 21.580 19.872 1.00 89.38 623 LEU A CA 1
ATOM 4986 C C . LEU A 1 623 ? -49.678 22.470 18.758 1.00 89.38 623 LEU A C 1
ATOM 4988 O O . LEU A 1 623 ? -50.239 23.519 18.443 1.00 89.38 623 LEU A O 1
ATOM 4992 N N . TYR A 1 624 ? -48.648 21.987 18.054 1.00 87.12 624 TYR A N 1
ATOM 4993 C CA . TYR A 1 624 ? -48.082 22.678 16.895 1.00 87.12 624 TYR A CA 1
ATOM 4994 C C . TYR A 1 624 ? -49.112 22.895 15.774 1.00 87.12 624 TYR A C 1
ATOM 4996 O O . TYR A 1 624 ? -49.212 23.993 15.228 1.00 87.12 624 TYR A O 1
ATOM 5004 N N . ARG A 1 625 ? -49.924 21.878 15.443 1.00 89.94 625 ARG A N 1
ATOM 5005 C CA . ARG A 1 625 ? -50.990 21.988 14.425 1.00 89.94 625 ARG A CA 1
ATOM 5006 C C . ARG A 1 625 ? -52.117 22.935 14.840 1.00 89.94 625 ARG A C 1
ATOM 5008 O O . ARG A 1 625 ? -52.702 23.578 13.975 1.00 89.94 625 ARG A O 1
ATOM 5015 N N . ARG A 1 626 ? -52.399 23.041 16.141 1.00 92.38 626 ARG A N 1
ATOM 5016 C CA . ARG A 1 626 ? -53.372 23.982 16.718 1.00 92.38 626 ARG A CA 1
ATOM 5017 C C . ARG A 1 626 ? -52.846 25.416 16.836 1.00 92.38 626 ARG A C 1
ATOM 5019 O O . ARG A 1 626 ? -53.598 26.288 17.251 1.00 92.38 626 ARG A O 1
ATOM 5026 N N . LYS A 1 627 ? -51.595 25.672 16.425 1.00 88.94 627 LYS A N 1
ATOM 5027 C CA . LYS A 1 627 ? -50.895 26.963 16.557 1.00 88.94 627 LYS A CA 1
ATOM 5028 C C . LYS A 1 627 ? -50.665 27.398 18.014 1.00 88.94 627 LYS A C 1
ATOM 5030 O O . LYS A 1 627 ? -50.386 28.563 18.270 1.00 88.94 627 LYS A O 1
ATOM 5035 N N . GLU A 1 628 ? -50.725 26.463 18.961 1.00 90.88 628 GLU A N 1
ATOM 5036 C CA . GLU A 1 628 ? -50.408 26.684 20.379 1.00 90.88 628 GLU A CA 1
ATOM 5037 C C . GLU A 1 628 ? -48.889 26.545 20.574 1.00 90.88 628 GLU A C 1
ATOM 5039 O O . GLU A 1 628 ? -48.372 25.571 21.128 1.00 90.88 628 GLU A O 1
ATOM 5044 N N . TYR A 1 629 ? -48.147 27.497 20.002 1.00 88.25 629 TYR A N 1
ATOM 5045 C CA . TYR A 1 629 ? -46.705 27.380 19.790 1.00 88.25 629 TYR A CA 1
ATOM 5046 C C . TYR A 1 629 ? -45.881 27.364 21.083 1.00 88.25 629 TYR A C 1
ATOM 5048 O O . TYR A 1 629 ? -44.896 26.633 21.138 1.00 88.25 629 TYR A O 1
ATOM 5056 N N . GLU A 1 630 ? -46.284 28.087 22.130 1.00 87.25 630 GLU A N 1
ATOM 5057 C CA . GLU A 1 630 ? -45.587 28.080 23.428 1.00 87.25 630 GLU A CA 1
ATOM 5058 C C . GLU A 1 630 ? -45.652 26.708 24.114 1.00 87.25 630 GLU A C 1
ATOM 5060 O O . GLU A 1 630 ? -44.632 26.164 24.545 1.00 87.25 630 GLU A O 1
ATOM 5065 N N . GLN A 1 631 ? -46.841 26.098 24.143 1.00 87.44 631 GLN A N 1
ATOM 5066 C CA . GLN A 1 631 ? -47.047 24.773 24.733 1.00 87.44 631 GLN A CA 1
ATOM 5067 C C . GLN A 1 631 ? -46.338 23.687 23.913 1.00 87.44 631 GLN A C 1
ATOM 5069 O O . GLN A 1 631 ? -45.664 22.819 24.474 1.00 87.44 631 GLN A O 1
ATOM 5074 N N . ALA A 1 632 ? -46.394 23.785 22.578 1.00 87.69 632 ALA A N 1
ATOM 5075 C CA . ALA A 1 632 ? -45.629 22.914 21.690 1.00 87.69 632 ALA A CA 1
ATOM 5076 C C . ALA A 1 632 ? -44.112 23.056 21.918 1.00 87.69 632 ALA A C 1
ATOM 5078 O O . ALA A 1 632 ? -43.393 22.055 21.931 1.00 87.69 632 ALA A O 1
ATOM 5079 N N . GLN A 1 633 ? -43.612 24.280 22.134 1.00 90.06 633 GLN A N 1
ATOM 5080 C CA . GLN A 1 633 ? -42.196 24.528 22.408 1.00 90.06 633 GLN A CA 1
ATOM 5081 C C . GLN A 1 633 ? -41.746 23.847 23.702 1.00 90.06 633 GLN A C 1
ATOM 5083 O O . GLN A 1 633 ? -40.661 23.265 23.729 1.00 90.06 633 GLN A O 1
ATOM 5088 N N . SER A 1 634 ? -42.569 23.912 24.752 1.00 89.38 634 SER A N 1
ATOM 5089 C CA . SER A 1 634 ? -42.287 23.280 26.043 1.00 89.38 634 SER A CA 1
ATOM 5090 C C . SER A 1 634 ? -42.125 21.763 25.899 1.00 89.38 634 SER A C 1
ATOM 5092 O O . SER A 1 634 ? -41.087 21.212 26.272 1.00 89.38 634 SER A O 1
ATOM 5094 N N . GLN A 1 635 ? -43.069 21.096 25.226 1.00 87.94 635 GLN A N 1
ATOM 5095 C CA . GLN A 1 635 ? -43.002 19.644 25.027 1.00 87.94 635 GLN A CA 1
ATOM 5096 C C . GLN A 1 635 ? -41.854 19.217 24.101 1.00 87.94 635 GLN A C 1
ATOM 5098 O O . GLN A 1 635 ? -41.163 18.236 24.376 1.00 87.94 635 GLN A O 1
ATOM 5103 N N . PHE A 1 636 ? -41.572 19.964 23.028 1.00 86.31 636 PHE A N 1
ATOM 5104 C CA . PHE A 1 636 ? -40.407 19.669 22.187 1.00 86.31 636 PHE A CA 1
ATOM 5105 C C . PHE A 1 636 ? -39.072 19.930 22.904 1.00 86.31 636 PHE A C 1
ATOM 5107 O O . PHE A 1 636 ? -38.104 19.218 22.639 1.00 86.31 636 PHE A O 1
ATOM 5114 N N . LYS A 1 637 ? -38.993 20.902 23.825 1.00 86.00 637 LYS A N 1
ATOM 5115 C CA . LYS A 1 637 ? -37.812 21.102 24.683 1.00 86.00 637 LYS A CA 1
ATOM 5116 C C . LYS A 1 637 ? -37.624 19.920 25.629 1.00 86.00 637 LYS A C 1
ATOM 5118 O O . LYS A 1 637 ? -36.505 19.430 25.742 1.00 86.00 637 LYS A O 1
ATOM 5123 N N . GLU A 1 638 ? -38.698 19.420 26.235 1.00 85.19 638 GLU A N 1
ATOM 5124 C CA . GLU A 1 638 ? -38.646 18.235 27.096 1.00 85.19 638 GLU A CA 1
ATOM 5125 C C . GLU A 1 638 ? -38.143 16.997 26.334 1.00 85.19 638 GLU A C 1
ATOM 5127 O O . GLU A 1 638 ? -37.228 16.310 26.794 1.00 85.19 638 GLU A O 1
ATOM 5132 N N . ILE A 1 639 ? -38.660 16.761 25.122 1.00 83.06 639 ILE A N 1
ATOM 5133 C CA . ILE A 1 639 ? -38.177 15.687 24.240 1.00 83.06 639 ILE A CA 1
ATOM 5134 C C . ILE A 1 639 ? -36.705 15.903 23.879 1.00 83.06 639 ILE A C 1
ATOM 5136 O O . ILE A 1 639 ? -35.941 14.947 23.887 1.00 83.06 639 ILE A O 1
ATOM 5140 N N . HIS A 1 640 ? -36.280 17.134 23.582 1.00 78.81 640 HIS A N 1
ATOM 5141 C CA . HIS A 1 640 ? -34.894 17.426 23.206 1.00 78.81 640 HIS A CA 1
ATOM 5142 C C . HIS A 1 640 ? -33.905 17.235 24.366 1.00 78.81 640 HIS A C 1
ATOM 5144 O O . HIS A 1 640 ? -32.764 16.847 24.131 1.00 78.81 640 HIS A O 1
ATOM 5150 N N . VAL A 1 641 ? -34.339 17.473 25.607 1.00 75.12 641 VAL A N 1
ATOM 5151 C CA . VAL A 1 641 ? -33.539 17.204 26.812 1.00 75.12 641 VAL A CA 1
ATOM 5152 C C . VAL A 1 641 ? -33.406 15.699 27.050 1.00 75.12 641 VAL A C 1
ATOM 5154 O O . VAL A 1 641 ? -32.307 15.229 27.330 1.00 75.12 641 VAL A O 1
ATOM 5157 N N . LYS A 1 642 ? -34.499 14.937 26.901 1.00 75.00 642 LYS A N 1
ATOM 5158 C CA . LYS A 1 642 ? -34.513 13.480 27.128 1.00 75.00 642 LYS A CA 1
ATOM 5159 C C . LYS A 1 642 ? -33.891 12.677 25.975 1.00 75.00 642 LYS A C 1
ATOM 5161 O O . LYS A 1 642 ? -33.244 11.664 26.210 1.00 75.00 642 LYS A O 1
ATOM 5166 N N . ALA A 1 643 ? -34.077 13.114 24.731 1.00 73.31 643 ALA A N 1
ATOM 5167 C CA . ALA A 1 643 ? -33.606 12.450 23.516 1.00 73.31 643 ALA A CA 1
ATOM 5168 C C . ALA A 1 643 ? -33.327 13.484 22.395 1.00 73.31 643 ALA A C 1
ATOM 5170 O O . ALA A 1 643 ? -34.202 13.758 21.563 1.00 73.31 643 ALA A O 1
ATOM 5171 N N . PRO A 1 644 ? -32.102 14.046 22.332 1.00 67.88 644 PRO A N 1
ATOM 5172 C CA . PRO A 1 644 ? -31.762 15.178 21.462 1.00 67.88 644 PRO A CA 1
ATOM 5173 C C . PRO A 1 644 ? -32.067 14.987 19.969 1.00 67.88 644 PRO A C 1
ATOM 5175 O O . PRO A 1 644 ? -32.439 15.957 19.299 1.00 67.88 644 PRO A O 1
ATOM 5178 N N . ASP A 1 645 ? -31.978 13.747 19.480 1.00 64.31 645 ASP A N 1
ATOM 5179 C CA . ASP A 1 645 ? -32.128 13.379 18.065 1.00 64.31 645 ASP A CA 1
ATOM 5180 C C . ASP A 1 645 ? -33.503 12.771 17.724 1.00 64.31 645 ASP A C 1
ATOM 5182 O O . ASP A 1 645 ? -33.746 12.305 16.609 1.00 64.31 645 ASP A O 1
ATOM 5186 N N . TYR A 1 646 ? -34.456 12.787 18.661 1.00 74.19 646 TYR A N 1
ATOM 5187 C CA . TYR A 1 646 ? -35.761 12.159 18.463 1.00 74.19 646 TYR A CA 1
ATOM 5188 C C . TYR A 1 646 ? -36.590 12.880 17.382 1.00 74.19 646 TYR A C 1
ATOM 5190 O O . TYR A 1 646 ? -37.014 14.024 17.556 1.00 74.19 646 TYR A O 1
ATOM 5198 N N . LYS A 1 647 ? -36.848 12.201 16.253 1.00 75.69 647 LYS A N 1
ATOM 5199 C CA . LYS A 1 647 ? -37.851 12.543 15.215 1.00 75.69 647 LYS A CA 1
ATOM 5200 C C . LYS A 1 647 ? -37.914 14.022 14.802 1.00 75.69 647 LYS A C 1
ATOM 5202 O O . LYS A 1 647 ? -38.981 14.635 14.767 1.00 75.69 647 LYS A O 1
ATOM 5207 N N . GLY A 1 648 ? -36.776 14.628 14.472 1.00 68.88 648 GLY A N 1
ATOM 5208 C CA . GLY A 1 648 ? -36.754 15.996 13.937 1.00 68.88 648 GLY A CA 1
ATOM 5209 C C . GLY A 1 648 ? -37.231 17.075 14.921 1.00 68.88 648 GLY A C 1
ATOM 5210 O O . GLY A 1 648 ? -37.534 18.187 14.490 1.00 68.88 648 GLY A O 1
ATOM 5211 N N . THR A 1 649 ? -37.262 16.780 16.226 1.00 79.56 649 THR A N 1
ATOM 5212 C CA . THR A 1 649 ? -37.636 17.708 17.313 1.00 79.56 649 THR A CA 1
ATOM 5213 C C . THR A 1 649 ? -36.920 19.057 17.197 1.00 79.56 649 THR A C 1
ATOM 5215 O O . THR A 1 649 ? -37.535 20.113 17.323 1.00 79.56 649 THR A O 1
ATOM 5218 N N . ARG A 1 650 ? -35.638 19.047 16.815 1.00 76.94 650 ARG A N 1
ATOM 5219 C CA . ARG A 1 650 ? -34.837 20.260 16.593 1.00 76.94 650 ARG A CA 1
ATOM 5220 C C . ARG A 1 650 ? -35.351 21.145 15.447 1.00 76.94 650 ARG A C 1
ATOM 5222 O O . ARG A 1 650 ? -35.277 22.368 15.543 1.00 76.94 650 ARG A O 1
ATOM 5229 N N . ARG A 1 651 ? -35.899 20.552 14.376 1.00 75.44 651 ARG A N 1
ATOM 5230 C CA . ARG A 1 651 ? -36.521 21.305 13.267 1.00 75.44 651 ARG A CA 1
ATOM 5231 C C . ARG A 1 651 ? -37.828 21.955 13.715 1.00 75.44 651 ARG A C 1
ATOM 5233 O O . ARG A 1 651 ? -38.083 23.096 13.344 1.00 75.44 651 ARG A O 1
ATOM 5240 N N . TYR A 1 652 ? -38.628 21.256 14.520 1.00 80.38 652 TYR A N 1
ATOM 5241 C CA . TYR A 1 652 ? -39.865 21.813 15.070 1.00 80.38 652 TYR A CA 1
ATOM 5242 C C . TYR A 1 652 ? -39.593 22.950 16.053 1.00 80.38 652 TYR A C 1
ATOM 5244 O O . TYR A 1 652 ? -40.223 23.992 15.919 1.00 80.38 652 TYR A O 1
ATOM 5252 N N . LEU A 1 653 ? -38.604 22.820 16.945 1.00 81.56 653 LEU A N 1
ATOM 5253 C CA . LEU A 1 653 ? -38.189 23.916 17.832 1.00 81.56 653 LEU A CA 1
ATOM 5254 C C . LEU A 1 653 ? -37.788 25.174 17.053 1.00 81.56 653 LEU A C 1
ATOM 5256 O O . LEU A 1 653 ? -38.245 26.261 17.392 1.00 81.56 653 LEU A O 1
ATOM 5260 N N . LYS A 1 654 ? -37.015 25.018 15.970 1.00 84.31 654 LYS A N 1
ATOM 5261 C CA . LYS A 1 654 ? -36.624 26.140 15.104 1.00 84.31 654 LYS A CA 1
ATOM 5262 C C . LYS A 1 654 ? -37.832 26.792 14.415 1.00 84.31 654 LYS A C 1
ATOM 5264 O O . LYS A 1 654 ? -37.968 28.008 14.442 1.00 84.31 654 LYS A O 1
ATOM 5269 N N . ARG A 1 655 ? -38.743 25.990 13.849 1.00 83.88 655 ARG A N 1
ATOM 5270 C CA . ARG A 1 655 ? -39.973 26.495 13.207 1.00 83.88 655 ARG A CA 1
ATOM 5271 C C . ARG A 1 655 ? -40.911 27.187 14.193 1.00 83.88 655 ARG A C 1
ATOM 5273 O O . ARG A 1 655 ? -41.574 28.147 13.825 1.00 83.88 655 ARG A O 1
ATOM 5280 N N . ILE A 1 656 ? -41.007 26.676 15.417 1.00 87.12 656 ILE A N 1
ATOM 5281 C CA . ILE A 1 656 ? -41.804 27.281 16.487 1.00 87.12 656 ILE A CA 1
ATOM 5282 C C . ILE A 1 656 ? -41.217 28.638 16.876 1.00 87.12 656 ILE A C 1
ATOM 5284 O O . ILE A 1 656 ? -41.962 29.602 16.996 1.00 87.12 656 ILE A O 1
ATOM 5288 N N . GLU A 1 657 ? -39.894 28.734 17.006 1.00 85.69 657 GLU A N 1
ATOM 5289 C CA . GLU A 1 657 ? -39.207 29.997 17.292 1.00 85.69 657 GLU A CA 1
ATOM 5290 C C . GLU A 1 657 ? -39.420 31.038 16.179 1.00 85.69 657 GLU A C 1
ATOM 5292 O O . GLU A 1 657 ? -39.689 32.201 16.465 1.00 85.69 657 GLU A O 1
ATOM 5297 N N . GLU A 1 658 ? -39.377 30.621 14.910 1.00 85.25 658 GLU A N 1
ATOM 5298 C CA . GLU A 1 658 ? -39.707 31.481 13.763 1.00 85.25 658 GLU A CA 1
ATOM 5299 C C . GLU A 1 658 ? -41.178 31.932 13.773 1.00 85.25 658 GLU A C 1
ATOM 5301 O O . GLU A 1 658 ? -41.472 33.066 13.408 1.00 85.25 658 GLU A O 1
ATOM 5306 N N . LYS A 1 659 ? -42.108 31.064 14.194 1.00 83.69 659 LYS A N 1
ATOM 5307 C CA . LYS A 1 659 ? -43.545 31.375 14.251 1.00 83.69 659 LYS A CA 1
ATOM 5308 C C . LYS A 1 659 ? -43.920 32.296 15.407 1.00 83.69 659 LYS A C 1
ATOM 5310 O O . LYS A 1 659 ? -44.774 33.151 15.207 1.00 83.69 659 LYS A O 1
ATOM 5315 N N . LEU A 1 660 ? -43.278 32.155 16.565 1.00 82.62 660 LEU A N 1
ATOM 5316 C CA . LEU A 1 660 ? -43.473 33.052 17.709 1.00 82.62 660 LEU A CA 1
ATOM 5317 C C . LEU A 1 660 ? -42.966 34.468 17.394 1.00 82.62 660 LEU A C 1
ATOM 5319 O O . LEU A 1 660 ? -43.685 35.428 17.630 1.00 82.62 660 LEU A O 1
ATOM 5323 N N . LYS A 1 661 ? -41.817 34.598 16.713 1.00 81.12 661 LYS A N 1
ATOM 5324 C CA . LYS A 1 661 ? -41.300 35.894 16.218 1.00 81.12 661 LYS A CA 1
ATOM 5325 C C . LYS A 1 661 ? -42.166 36.568 15.145 1.00 81.12 661 LYS A C 1
ATOM 5327 O O . LYS A 1 661 ? -41.917 37.715 14.813 1.00 81.12 661 LYS A O 1
ATOM 5332 N N . GLN A 1 662 ? -43.099 35.837 14.529 1.00 75.94 662 GLN A N 1
ATOM 5333 C CA . GLN A 1 662 ? -44.076 36.382 13.575 1.00 75.94 662 GLN A CA 1
ATOM 5334 C C . GLN A 1 662 ? -45.391 36.802 14.258 1.00 75.94 662 GLN A C 1
ATOM 5336 O O . GLN A 1 662 ? -46.258 37.355 13.584 1.00 75.94 662 GLN A O 1
ATOM 5341 N N . GLN A 1 663 ? -45.583 36.447 15.534 1.00 71.19 663 GLN A N 1
ATOM 5342 C CA . GLN A 1 663 ? -46.765 36.786 16.336 1.00 71.19 663 GLN A CA 1
ATOM 5343 C C . GLN A 1 663 ? -46.516 37.951 17.304 1.00 71.19 663 GLN A C 1
ATOM 5345 O O . GLN A 1 663 ? -47.484 38.594 17.705 1.00 71.19 663 GLN A O 1
ATOM 5350 N N . GLU A 1 664 ? -45.253 38.194 17.660 1.00 54.47 664 GLU A N 1
ATOM 5351 C CA . GLU A 1 664 ? -44.745 39.454 18.225 1.00 54.47 664 GLU A CA 1
ATOM 5352 C C . GLU A 1 664 ? -44.620 40.524 17.134 1.00 54.47 664 GLU A C 1
ATOM 5354 O O . GLU A 1 664 ? -44.924 41.700 17.442 1.00 54.47 664 GLU A O 1
#

Radius of gyration: 32.36 Å; chains: 1; bounding box: 86×80×87 Å

Sequence (664 aa):
YAVNEKLDVSLQQQVGDDNTQTTLGAEYRPNEQLALRVSETVGSDGTATQLGITNRINDRVDISGDYTLTNTSEKGVGQVASLSASAEVDEKTKATATVAGSSDHTSTMSFGTERKMSEDLTVKTDRSFVQSKDQTTTGENFSLVKNYKNQQWEGRFGQQVSNQEDQTSEANIYGLSGNVNDWLSLTGNYERGVVQHHSGEQSDRQAIALGVGMVHQDKVSGETLVKSSTKVEMRFDDGSNDIRQSFLYQLVEGKVSEDITVYAKAELSKTRNTTTEAVLERYKELEIGGAYRPVAHDRLNVLGSYTYLSEQSPGSQTDNADIEEERAHVLAGELIYDLSDRWQVAEKFAYRMGDEKVSGFGFTKTETWLQAHRLAYKIDERWKLAGEYRRLTQREAEDVNQGFLIEGIMRIDDSTEAGVGYNFTDFNDDLTDLDYTSQGPYVRVTGAFYDQTLDEIRRAKLKIEQGESARKLKKEKERHIEELNQKIKELRAEARDFDKSGNSVLAKSKRKEAKDLLKECRQAKKYLKLINKDVQREEEREAEPEFLKEARKLQAEGTELFEQGRYVQAEEKFKALLTLQEKVLAERAQREKQRQQEEKLKAQQIKKEREELRQIYKEALRLYRRKEYEQAQSQFKEIHVKAPDYKGTRRYLKRIEEKLKQQE

Foldseek 3Di:
DPPDPFKDWDWDWDDDPPKIKIKIKMWGHPDPFKIWMWIWIDMPFWIKIKTKIWGRPDPFKIKMKMKMWIAGQVPGTKIKIKIKMWGCPDPFKIKMWMWMAMPQQKIKIKIKMWGDPDPFKIKIWMWMWIDGPFKIKIKIKIWIWGHDDQKIKIWMWMWMWMDGPFKIKTKIKTKIWMDPHPFKTKIKMWMWIKIATPVGKIWTKIKIKIKMWGWDADPQQRDTFKIKIWMWMWMWIGIPWTKIKIWIWIKMWGDPDPFKIKIKIWIWIWMAGPVVRDTQWIWIKIKIWMKGQDPVDRFKIKIKMKIWIKIAHGQPDPPPQQFGIKIKIKIKMKMWGDPDPFKIKIKIKMWMWMWTDHPPDGTDIKIKIKIKIKMWTPPDPFKIKMKMKMWIAIVVVRDIWIDMKIKIKTDPDPFKIKIKIFTPGQFDPDPVDTHRHPGTIDMDMGGDDDPDDPPVVVVVVVVVVVPDQLVVVLVVLVVVLVVLVVLLVVLQVVLVVCVVVVNNVSSVVSVVVSVSSVSVSVVSVVVSVVSVVVNVVVVCVVPDDVLVVLLVVLVVVLVVCVVVVVNVVSVVSVVVSVVSVVVVVVVVVVVVVVVVVVVVVVVVVVVVVVVVLVVLQVVLVVCVVVVVLVSSLVSLVVSCVVPVPPPCSVVSNVVSVVSVVVVD

Secondary structure (DSSP, 8-state):
-EEETTEEEEEEEEE-SS-EEEEEEEEEEEETTEEEEEEEEEETTEEEEEEEEEEEEETTEEEEEEEEEEEETTTEEEEEEEEEEEEEEETTEEEEEEEEEETTS-EEEEEEEEEEEETTEEEEEEEEEEEETTEEEEEEEEEEEEEETTEEEEEEEEEEEEEESSEEEEEEEEEEEEEEETTEEEEEEEEEEEEEETTS-EEEEEEEEEEEEEEEE-TTT--EEEEEEEEEEEEEEESSS-EEEEEEEEEEEEEEETTEEEEEEEEEEEEEESSS--EEEEEEEEEEEEEE--TT-TTEEEEEEEEEEEEE--TT--SS-SEEEEEEEEEEEEEEEEEETTEEEEEEEEEEEEEEEETTS-EEEEEEEEEEEEEEEE-SSSEEEEEEEEEEEETTTTEEEEEEEEEEEEE-SSSEEEEEEEE--SS-S-SSS------EEEEEEEE---TTSHHHHHHHHHHHHTT--HHHHHHHHHHHHHHHHHHHHHHHHHHHHHHHTT-HHHHHHHHHHHHHHHHHHHHHHHHHHHHHHHHHHHHHHHT--HHHHHHHHHHHHHHHHHHTT-HHHHHHHHHHHHHHHHHHHHHHHHHHHHHHHHHHHHHHHHHHHHHHHHHHHHHHHHHHHTT-HHHHHHHHHHHHHH-TTGGGHHHHHHHHHHHHTTT-

pLDDT: mean 80.59, std 14.49, range [32.0, 98.25]